Protein AF-A0A3S1H2P1-F1 (afdb_monomer_lite)

Foldseek 3Di:
DPPPVPVPPPDDPDPPPPVPVVVVVVVVPPPPDDDDDDDDDDPDPPVVVVVVVVVVVVVVVVVVVVVVVVVVVVVVVVVVVVVVVVVVVVVVVVVVVVVVVVVVVVVVVVVVVVVVVVVVVVVVVVVVVVVVVVVVVVVVVVPDDDDDDDDDDDDDDDPDDDPDLLSVLVVLQVVLLVLQVVQLVPPPDDAADQADQDQDPVRHTDLDDPPPDPPDPPDNPPPPPPDCPVVPPDPPVDPDAFEAEDEFLLLLLVLCCLLPALQVPQQVPVLQVLVVPDDPDPVVVPPPPDPDPRRNRPDASQSSLVSPLPDDDPSRAAPSNSHPCSVVVHPGYAYPVCNVSNVCSVCVVVVNNVVVVPDPPVVVVLVVSLVSRQVDPDPPDAQQSSLQSNVVSCQLQLLAPPPPDDDPPRDSPDHSVNSSVVSNVRSVVCVVVVPPSLLSNLVSSLVSLVPHDPVSLVSSLVSNVVVCSSRVNDSDSVCSNVPD

pLDDT: mean 78.18, std 19.57, range [32.25, 98.31]

Organism: Elysia chlorotica (NCBI:txid188477)

InterPro domains:
  IPR005331 Sulfotransferase [PF03567] (233-356)
  IPR018011 Carbohydrate sulfotransferase 8-10 [PTHR12137] (184-356)

Radius of gyration: 36.96 Å; chains: 1; bounding box: 78×91×124 Å

Secondary structure (DSSP, 8-state):
--SSTTGGGS----TTSSSHHHHHHHHSSS--------------HHHHHHHHHHHHHHHHHHHHHHHHHHHHHHHHHHHHHHHHHHHHHHHHHHHHHHHHHHHHHHHHHHHHHHHHHHHHHHHHHHHHHHHHHHHHHHHHTTS---------PPPP---PPPSSHHHHHHHHHHHHHHHHHHHHH-TTSPPPP---EEE-TTS-EEE------TT-PPPTTSTTSSSTTGGGS---SSPPP-EEEE--HHHHHHHHHIIIIISTTSIIIIIHHHHTTSPPPGGGSSS--------STT--HHHHHHHHHHS--TTTS-HHHHS-HHHH--SEEEEGGGHHHHHHHHHHHTT-HHHHHS--HHHHHHHHHHHHHHT---TTS-HHHHHHHHHHHHHHTTSS-TT-SS-----TT--HHHHHHHHHHHHHHHHHTT--HHHHHHHHHHHHHHTS-HHHHHHHHHHTHHHHHHHT--S-GGGGGT--

Sequence (484 aa):
MSRLSRIFRRNPIPAVLVCTLTTVSLFVSISKFSEHGPSVKPPEDTALAVAGRVALEKQESLNANLLQLQKEFARVETELKYEKLRGQMLNKELEESKKKEFARVETELKYEKLRGQMLNKELEDAKKMLHKELEDAKKVRVWVGFGGFVGLTPPPPTTQQPKTPAEFFHREQERRLANILDVCSDTTRPFGVVNSLLPTEDGMTYCVIPRLTKDRLPEPRKFYGRGSKMLRSRRYRNPSEIFFAVQDPFKRLWETYVDNFRLPRKWNTNGIKIEAKRPPKKSAISEGKQLMKTCGMDVTFQEFVLFALKSYENEYDPFYRLCDPCQLKPTYVIRDESRQTDSRFVLQHFNLAWVLASSNFTRDEHLSYINNTEARKLKCATGGELGKRLWYALEVMGIIPGGTTSAPYIDDNTLPAQIIKIATDLFQVAEDRGMDRIAHKRKYLAEAFGSLPQHILDSVKKKYEMDFRLFGYERDPSDFEKSS

Structure (mmCIF, N/CA/C/O backbone):
data_AF-A0A3S1H2P1-F1
#
_entry.id   AF-A0A3S1H2P1-F1
#
loop_
_atom_site.group_PDB
_atom_site.id
_atom_site.type_symbol
_atom_site.label_atom_id
_atom_site.label_alt_id
_atom_site.label_comp_id
_atom_site.label_asym_id
_atom_site.label_entity_id
_atom_site.label_seq_id
_atom_site.pdbx_PDB_ins_code
_atom_site.Cartn_x
_atom_site.Cartn_y
_atom_site.Cartn_z
_atom_site.occupancy
_atom_site.B_iso_or_equiv
_atom_site.auth_seq_id
_atom_site.auth_comp_id
_atom_site.auth_asym_id
_atom_site.auth_atom_id
_atom_site.pdbx_PDB_model_num
ATOM 1 N N . MET A 1 1 ? -13.494 53.366 10.474 1.00 42.56 1 MET A N 1
ATOM 2 C CA . MET A 1 1 ? -14.561 52.729 11.282 1.00 42.56 1 MET A CA 1
ATOM 3 C C . MET A 1 1 ? -15.575 51.868 10.494 1.00 42.56 1 MET A C 1
ATOM 5 O O . MET A 1 1 ? -16.516 51.393 11.104 1.00 42.56 1 MET A O 1
ATOM 9 N N . SER A 1 2 ? -15.384 51.521 9.207 1.00 39.06 2 SER A N 1
ATOM 10 C CA . SER A 1 2 ? -16.373 50.715 8.441 1.00 39.06 2 SER A CA 1
ATOM 11 C C . SER A 1 2 ? -15.931 49.297 8.024 1.00 39.06 2 SER A C 1
ATOM 13 O O . SER A 1 2 ? -16.593 48.661 7.208 1.00 39.06 2 SER A O 1
ATOM 15 N N . ARG A 1 3 ? -14.839 48.750 8.586 1.00 33.88 3 ARG A N 1
ATOM 16 C CA . ARG A 1 3 ? -14.370 47.374 8.282 1.00 33.88 3 ARG A CA 1
ATOM 17 C C . ARG A 1 3 ? -14.340 46.400 9.470 1.00 33.88 3 ARG A C 1
ATOM 19 O O . ARG A 1 3 ? -14.086 45.221 9.263 1.00 33.88 3 ARG A O 1
ATOM 26 N N . LEU A 1 4 ? -14.685 46.843 10.683 1.00 32.25 4 LEU A N 1
ATOM 27 C CA . LEU A 1 4 ? -14.734 45.984 11.881 1.00 32.25 4 LEU A CA 1
ATOM 28 C C . LEU A 1 4 ? -16.088 45.274 12.099 1.00 32.25 4 LEU A C 1
ATOM 30 O O . LEU A 1 4 ? -16.179 44.372 12.925 1.00 32.25 4 LEU A O 1
ATOM 34 N N . SER A 1 5 ? -17.131 45.593 11.323 1.00 32.78 5 SER A N 1
ATOM 35 C CA . SER A 1 5 ? -18.486 45.049 11.526 1.00 32.78 5 SER A CA 1
ATOM 36 C C . SER A 1 5 ? -18.736 43.651 10.936 1.00 32.78 5 SER A C 1
ATOM 38 O O . SER A 1 5 ? -19.791 43.070 11.184 1.00 32.78 5 SER A O 1
ATOM 40 N N . ARG A 1 6 ? -17.794 43.064 10.180 1.00 39.28 6 ARG A N 1
ATOM 41 C CA . ARG A 1 6 ? -17.976 41.719 9.586 1.00 39.28 6 ARG A CA 1
ATOM 42 C C . ARG A 1 6 ? -17.396 40.566 10.402 1.00 39.28 6 ARG A C 1
ATOM 44 O O . ARG A 1 6 ? -17.784 39.428 10.161 1.00 39.28 6 ARG A O 1
ATOM 51 N N . ILE A 1 7 ? -16.529 40.831 11.378 1.00 40.00 7 ILE A N 1
ATOM 52 C CA . ILE A 1 7 ? -15.874 39.767 12.162 1.00 40.00 7 ILE A CA 1
ATOM 53 C C . ILE A 1 7 ? -16.752 39.292 13.339 1.00 40.00 7 ILE A C 1
ATOM 55 O O . ILE A 1 7 ? -16.644 38.146 13.760 1.00 40.00 7 ILE A O 1
ATOM 59 N N . PHE A 1 8 ? -17.729 40.087 13.785 1.00 37.00 8 PHE A N 1
ATOM 60 C CA . PHE A 1 8 ? -18.588 39.743 14.930 1.00 37.00 8 PHE A CA 1
ATOM 61 C C . PHE A 1 8 ? -19.849 38.914 14.611 1.00 37.00 8 PHE A C 1
ATOM 63 O O . PHE A 1 8 ? -20.637 38.638 15.507 1.00 37.00 8 PHE A O 1
ATOM 70 N N . ARG A 1 9 ? -20.061 38.458 13.366 1.00 39.16 9 ARG A N 1
ATOM 71 C CA . ARG A 1 9 ? -21.269 37.683 12.991 1.00 39.16 9 ARG A CA 1
ATOM 72 C C . ARG A 1 9 ? -21.169 36.159 13.150 1.00 39.16 9 ARG A C 1
ATOM 74 O O . ARG A 1 9 ? -22.133 35.477 12.821 1.00 39.16 9 ARG A O 1
ATOM 81 N N . ARG A 1 10 ? -20.045 35.598 13.615 1.00 38.03 10 ARG A N 1
ATOM 82 C CA . ARG A 1 10 ? -19.852 34.129 13.659 1.00 38.03 10 ARG A CA 1
ATOM 83 C C . ARG A 1 10 ? -19.656 33.490 15.036 1.00 38.03 10 ARG A C 1
ATOM 85 O O . ARG A 1 10 ? -19.598 32.271 15.088 1.00 38.03 10 ARG A O 1
ATOM 92 N N . ASN A 1 11 ? -19.651 34.259 16.124 1.00 36.78 11 ASN A N 1
ATOM 93 C CA . ASN A 1 11 ? -19.652 33.720 17.489 1.00 36.78 11 ASN A CA 1
ATOM 94 C C . ASN A 1 11 ? -20.666 34.501 18.340 1.00 36.78 11 ASN A C 1
ATOM 96 O O . ASN A 1 11 ? -20.421 35.680 18.599 1.00 36.78 11 ASN A O 1
ATOM 100 N N . PRO A 1 12 ? -21.794 33.911 18.778 1.00 37.75 12 PRO A N 1
ATOM 101 C CA . PRO A 1 12 ? -22.641 34.551 19.769 1.00 37.75 12 PRO A CA 1
ATOM 102 C C . PRO A 1 12 ? -21.953 34.421 21.133 1.00 37.75 12 PRO A C 1
ATOM 104 O O . PRO A 1 12 ? -22.041 33.392 21.796 1.00 37.75 12 PRO A O 1
ATOM 107 N N . ILE A 1 13 ? -21.235 35.464 21.544 1.00 42.50 13 ILE A N 1
ATOM 108 C CA . ILE A 1 13 ? -20.946 35.679 22.965 1.00 42.50 13 ILE A CA 1
ATOM 109 C C . ILE A 1 13 ? -22.282 36.103 23.599 1.00 42.50 13 ILE A C 1
ATOM 111 O O . ILE A 1 13 ? -22.957 36.966 23.029 1.00 42.50 13 ILE A O 1
ATOM 115 N N . PRO A 1 14 ? -22.719 35.504 24.720 1.00 39.72 14 PRO A N 1
ATOM 116 C CA . PRO A 1 14 ? -24.004 35.832 25.321 1.00 39.72 14 PRO A CA 1
ATOM 117 C C . PRO A 1 14 ? -24.043 37.316 25.708 1.00 39.72 14 PRO A C 1
ATOM 119 O O . PRO A 1 14 ? -23.196 37.805 26.454 1.00 39.72 14 PRO A O 1
ATOM 122 N N . ALA A 1 15 ? -25.061 38.023 25.214 1.00 39.94 15 ALA A N 1
ATOM 123 C CA . ALA A 1 15 ? -25.320 39.453 25.405 1.00 39.94 15 ALA A CA 1
ATOM 124 C C . ALA A 1 15 ? -25.645 39.863 26.862 1.00 39.94 15 ALA A C 1
ATOM 126 O O . ALA A 1 15 ? -26.195 40.932 27.104 1.00 39.94 15 ALA A O 1
ATOM 127 N N . VAL A 1 16 ? -25.301 39.032 27.847 1.00 43.78 16 VAL A N 1
ATOM 128 C CA . VAL A 1 16 ? -25.633 39.235 29.264 1.00 43.78 16 VAL A CA 1
ATOM 129 C C . VAL A 1 16 ? -24.650 40.194 29.952 1.00 43.78 16 VAL A C 1
ATOM 131 O O . VAL A 1 16 ? -25.007 40.815 30.945 1.00 43.78 16 VAL A O 1
ATOM 134 N N . LEU A 1 17 ? -23.439 40.397 29.414 1.00 43.91 17 LEU A N 1
ATOM 135 C CA . LEU A 1 17 ? -22.408 41.182 30.111 1.00 43.91 17 LEU A CA 1
ATOM 136 C C . LEU A 1 17 ? -22.392 42.690 29.809 1.00 43.91 17 LEU A C 1
ATOM 138 O O . LEU A 1 17 ? -21.774 43.443 30.553 1.00 43.91 17 LEU A O 1
ATOM 142 N N . VAL A 1 18 ? -23.043 43.153 28.737 1.00 42.47 18 VAL A N 1
ATOM 143 C CA . VAL A 1 18 ? -22.987 44.580 28.349 1.00 42.47 18 VAL A CA 1
ATOM 144 C C . VAL A 1 18 ? -24.154 45.387 28.939 1.00 42.47 18 VAL A C 1
ATOM 146 O O . VAL A 1 18 ? -24.032 46.596 29.107 1.00 42.47 18 VAL A O 1
ATOM 149 N N . CYS A 1 19 ? -25.251 44.738 29.348 1.00 38.44 19 CYS A N 1
ATOM 150 C CA . CYS A 1 19 ? -26.395 45.422 29.968 1.00 38.44 19 CYS A CA 1
ATOM 151 C C . CYS A 1 19 ? -26.272 45.638 31.485 1.00 38.44 19 CYS A C 1
ATOM 153 O O . CYS A 1 19 ? -26.995 46.471 32.021 1.00 38.44 19 CYS A O 1
ATOM 155 N N . THR A 1 20 ? -25.379 44.939 32.193 1.00 45.06 20 THR A N 1
ATOM 156 C CA . THR A 1 20 ? -25.277 45.056 33.661 1.00 45.06 20 THR A CA 1
ATOM 157 C C . THR A 1 20 ? -24.385 46.208 34.125 1.00 45.06 20 THR A C 1
ATOM 159 O O . THR A 1 20 ? -24.565 46.709 35.234 1.00 45.06 20 THR A O 1
ATOM 162 N N . LEU A 1 21 ? -23.464 46.687 33.282 1.00 42.03 21 LEU A N 1
ATOM 163 C CA . LEU A 1 21 ? -22.561 47.787 33.641 1.00 42.03 21 LEU A CA 1
ATOM 164 C C . LEU A 1 21 ? -23.229 49.170 33.565 1.00 42.03 21 LEU A C 1
ATOM 166 O O . LEU A 1 21 ? -22.835 50.070 34.301 1.00 42.03 21 LEU A O 1
ATOM 170 N N . THR A 1 22 ? -24.279 49.348 32.759 1.00 44.38 22 THR A N 1
ATOM 171 C CA . THR A 1 22 ? -25.035 50.614 32.702 1.00 44.38 22 THR A CA 1
ATOM 172 C C . THR A 1 22 ? -26.091 50.739 33.803 1.00 44.38 22 THR A C 1
ATOM 174 O O . THR A 1 22 ? -26.387 51.852 34.230 1.00 44.38 22 THR A O 1
ATOM 177 N N . THR A 1 23 ? -26.614 49.631 34.340 1.00 43.94 23 THR A N 1
ATOM 178 C CA . THR A 1 23 ? -27.596 49.666 35.441 1.00 43.94 23 THR A CA 1
ATOM 179 C C . THR A 1 23 ? -26.982 49.966 36.809 1.00 43.94 23 THR A C 1
ATOM 181 O O . THR A 1 23 ? -27.661 50.525 37.666 1.00 43.94 23 THR A O 1
ATOM 184 N N . VAL A 1 24 ? -25.696 49.662 37.028 1.00 44.88 24 VAL A N 1
ATOM 185 C CA . VAL A 1 24 ? -25.040 49.914 38.327 1.00 44.88 24 VAL A CA 1
ATOM 186 C C . VAL A 1 24 ? -24.700 51.399 38.523 1.00 44.88 24 VAL A C 1
ATOM 188 O O . VAL A 1 24 ? -24.813 51.898 39.640 1.00 44.88 24 VAL A O 1
ATOM 191 N N . SER A 1 25 ? -24.409 52.155 37.457 1.00 42.88 25 SER A N 1
ATOM 192 C CA . SER A 1 25 ? -24.220 53.614 37.569 1.00 42.88 25 SER A CA 1
ATOM 193 C C . SER A 1 25 ? -25.511 54.389 37.861 1.00 42.88 25 SER A C 1
ATOM 195 O O . SER A 1 25 ? -25.432 55.490 38.395 1.00 42.88 25 SER A O 1
ATOM 197 N N . LEU A 1 26 ? -26.693 53.832 37.569 1.00 41.53 26 LEU A N 1
ATOM 198 C CA . LEU A 1 26 ? -27.980 54.499 37.822 1.00 41.53 26 LEU A CA 1
ATOM 199 C C . LEU A 1 26 ? -28.505 54.310 39.255 1.00 41.53 26 LEU A C 1
ATOM 201 O O . LEU A 1 26 ? -29.298 55.125 39.718 1.00 41.53 26 LEU A O 1
ATOM 205 N N . PHE A 1 27 ? -28.031 53.299 39.990 1.00 42.12 27 PHE A N 1
ATOM 206 C CA . PHE A 1 27 ? -28.464 53.053 41.373 1.00 42.12 27 PHE A CA 1
ATOM 207 C C . PHE A 1 27 ? -27.702 53.869 42.430 1.00 42.12 27 PHE A C 1
ATOM 209 O O . PHE A 1 27 ? -28.162 53.974 43.563 1.00 42.12 27 PHE A O 1
ATOM 216 N N . VAL A 1 28 ? -26.576 54.497 42.075 1.00 46.19 28 VAL A N 1
ATOM 217 C CA . VAL A 1 28 ? -25.772 55.301 43.019 1.00 46.19 28 VAL A CA 1
ATOM 218 C C . VAL A 1 28 ? -26.270 56.756 43.130 1.00 46.19 28 VAL A C 1
ATOM 220 O O . VAL A 1 28 ? -25.910 57.460 44.069 1.00 46.19 28 VAL A O 1
ATOM 223 N N . SER A 1 29 ? -27.163 57.214 42.245 1.00 42.16 29 SER A N 1
ATOM 224 C CA . SER A 1 29 ? -27.640 58.610 42.238 1.00 42.16 29 SER A CA 1
ATOM 225 C C . SER A 1 29 ? -28.987 58.867 42.932 1.00 42.16 29 SER A C 1
ATOM 227 O O . SER A 1 29 ? -29.404 60.019 42.976 1.00 42.16 29 SER A O 1
ATOM 229 N N . ILE A 1 30 ? -29.666 57.859 43.499 1.00 45.28 30 ILE A N 1
ATOM 230 C CA . ILE A 1 30 ? -31.033 58.035 44.049 1.00 45.28 30 ILE A CA 1
ATOM 231 C C . ILE A 1 30 ? -31.080 58.223 45.585 1.00 45.28 30 ILE A C 1
ATOM 233 O O . ILE A 1 30 ? -32.110 58.605 46.126 1.00 45.28 30 ILE A O 1
ATOM 237 N N . SER A 1 31 ? -29.973 58.100 46.323 1.00 43.09 31 SER A N 1
ATOM 238 C CA . SER A 1 31 ? -30.013 58.127 47.804 1.00 43.09 31 SER A CA 1
ATOM 239 C C . SER A 1 31 ? -29.817 59.504 48.467 1.00 43.09 31 SER A C 1
ATOM 241 O O . SER A 1 31 ? -29.314 59.582 49.585 1.00 43.09 31 SER A O 1
ATOM 243 N N . LYS A 1 32 ? -30.204 60.607 47.815 1.00 49.31 32 LYS A N 1
ATOM 244 C CA . LYS A 1 32 ? -30.205 61.956 48.421 1.00 49.31 32 LYS A CA 1
ATOM 245 C C . LYS A 1 32 ? -31.546 62.654 48.210 1.00 49.31 32 LYS A C 1
ATOM 247 O O . LYS A 1 32 ? -31.597 63.627 47.478 1.00 49.31 32 LYS A O 1
ATOM 252 N N . PHE A 1 33 ? -32.629 62.183 48.819 1.00 46.62 33 PHE A N 1
ATOM 253 C CA . PHE A 1 33 ? -33.799 63.031 49.085 1.00 46.62 33 PHE A CA 1
ATOM 254 C C . PHE A 1 33 ? -34.729 62.342 50.086 1.00 46.62 33 PHE A C 1
ATOM 256 O O . PHE A 1 33 ? -35.200 61.243 49.813 1.00 46.62 33 PHE A O 1
ATOM 263 N N . SER A 1 34 ? -34.972 63.009 51.220 1.00 41.12 34 SER A N 1
ATOM 264 C CA . SER A 1 34 ? -36.181 62.959 52.064 1.00 41.12 34 SER A CA 1
ATOM 265 C C . SER A 1 34 ? -35.824 63.013 53.554 1.00 41.12 34 SER A C 1
ATOM 267 O O . SER A 1 34 ? -35.918 62.023 54.276 1.00 41.12 34 SER A O 1
ATOM 269 N N . GLU A 1 35 ? -35.444 64.202 54.022 1.00 50.91 35 GLU A N 1
ATOM 270 C CA . GLU A 1 35 ? -35.586 64.579 55.427 1.00 50.91 35 GLU A CA 1
ATOM 271 C C . GLU A 1 35 ? -36.954 65.253 55.602 1.00 50.91 35 GLU A C 1
ATOM 273 O O . GLU A 1 35 ? -37.229 66.223 54.904 1.00 50.91 35 GLU A O 1
ATOM 278 N N . HIS A 1 36 ? -37.763 64.734 56.537 1.00 53.22 36 HIS A N 1
ATOM 279 C CA . HIS A 1 36 ? -38.815 65.385 57.350 1.00 53.22 36 HIS A CA 1
ATOM 280 C C . HIS A 1 36 ? -40.063 64.495 57.508 1.00 53.22 36 HIS A C 1
ATOM 282 O O . HIS A 1 36 ? -40.846 64.314 56.581 1.00 53.22 36 HIS A O 1
ATOM 288 N N . GLY A 1 37 ? -40.277 63.983 58.725 1.00 41.22 37 GLY A N 1
ATOM 289 C CA . GLY A 1 37 ? -41.523 63.332 59.150 1.00 41.22 37 GLY A CA 1
ATOM 290 C C . GLY A 1 37 ? -41.358 62.577 60.480 1.00 41.22 37 GLY A C 1
ATOM 291 O O . GLY A 1 37 ? -40.290 62.013 60.700 1.00 41.22 37 GLY A O 1
ATOM 292 N N . PRO A 1 38 ? -42.335 62.607 61.408 1.00 54.16 38 PRO A N 1
ATOM 293 C CA . PRO A 1 38 ? -42.042 62.567 62.836 1.00 54.16 38 PRO A CA 1
ATOM 294 C C . PRO A 1 38 ? -42.071 61.170 63.472 1.00 54.16 38 PRO A C 1
ATOM 296 O O . PRO A 1 38 ? -42.953 60.357 63.220 1.00 54.16 38 PRO A O 1
ATOM 299 N N . SER A 1 39 ? -41.106 60.981 64.377 1.00 56.28 39 SER A N 1
ATOM 300 C CA . SER A 1 39 ? -41.144 60.239 65.645 1.00 56.28 39 SER A CA 1
ATOM 301 C C . SER A 1 39 ? -42.253 59.194 65.828 1.00 56.28 39 SER A C 1
ATOM 303 O O . SER A 1 39 ? -43.263 59.443 66.486 1.00 56.28 39 SER A O 1
ATOM 305 N N . VAL A 1 40 ? -41.964 57.969 65.398 1.00 50.09 40 VAL A N 1
ATOM 306 C CA . VAL A 1 40 ? -42.504 56.744 65.997 1.00 50.09 40 VAL A CA 1
ATOM 307 C C . VAL A 1 40 ? -41.302 55.848 66.274 1.00 50.09 40 VAL A C 1
ATOM 309 O O . VAL A 1 40 ? -40.518 55.596 65.367 1.00 50.09 40 VAL A O 1
ATOM 312 N N . LYS A 1 41 ? -41.112 55.425 67.528 1.00 56.41 41 LYS A N 1
ATOM 313 C CA . LYS A 1 41 ? -40.073 54.460 67.923 1.00 56.41 41 LYS A CA 1
ATOM 314 C C . LYS A 1 41 ? -40.515 53.045 67.527 1.00 56.41 41 LYS A C 1
ATOM 316 O O . LYS A 1 41 ? -41.523 52.598 68.076 1.00 56.41 41 LYS A O 1
ATOM 321 N N . PRO A 1 42 ? -39.764 52.306 66.693 1.00 50.06 42 PRO A N 1
ATOM 322 C CA . PRO A 1 42 ? -39.830 50.855 66.666 1.00 50.06 42 PRO A CA 1
ATOM 323 C C . PRO A 1 42 ? -38.617 50.248 67.404 1.00 50.06 42 PRO A C 1
ATOM 325 O O . PRO A 1 42 ? -37.542 50.849 67.434 1.00 50.06 42 PRO A O 1
ATOM 328 N N . PRO A 1 43 ? -38.755 49.062 68.011 1.00 60.47 43 PRO A N 1
ATOM 329 C CA . PRO A 1 43 ? -37.633 48.300 68.535 1.00 60.47 43 PRO A CA 1
ATOM 330 C C . PRO A 1 43 ? -37.104 47.385 67.426 1.00 60.47 43 PRO A C 1
ATOM 332 O O . PRO A 1 43 ? -37.614 46.284 67.257 1.00 60.47 43 PRO A O 1
ATOM 335 N N . GLU A 1 44 ? -36.126 47.825 66.632 1.00 55.12 44 GLU A N 1
ATOM 336 C CA . GLU A 1 44 ? -35.596 46.971 65.552 1.00 55.12 44 GLU A CA 1
ATOM 337 C C . GLU A 1 44 ? -34.163 47.333 65.106 1.00 55.12 44 GLU A C 1
ATOM 339 O O . GLU A 1 44 ? -33.830 47.343 63.924 1.00 55.12 44 GLU A O 1
ATOM 344 N N . ASP A 1 45 ? -33.261 47.590 66.058 1.00 56.12 45 ASP A N 1
ATOM 345 C CA . ASP A 1 45 ? -31.847 47.905 65.768 1.00 56.12 45 ASP A CA 1
ATOM 346 C C . ASP A 1 45 ? -31.004 46.686 65.325 1.00 56.12 45 ASP A C 1
ATOM 348 O O . ASP A 1 45 ? -29.862 46.827 64.884 1.00 56.12 45 ASP A O 1
ATOM 352 N N . THR A 1 46 ? -31.542 45.465 65.386 1.00 59.88 46 THR A N 1
ATOM 353 C CA . THR A 1 46 ? -30.814 44.237 65.015 1.00 59.88 46 THR A CA 1
ATOM 354 C C . THR A 1 46 ? -30.954 43.847 63.542 1.00 59.88 46 THR A C 1
ATOM 356 O O . THR A 1 46 ? -30.005 43.304 62.974 1.00 59.88 46 THR A O 1
ATOM 359 N N . ALA A 1 47 ? -32.074 44.153 62.879 1.00 59.47 47 ALA A N 1
ATOM 360 C CA . ALA A 1 47 ? -32.286 43.775 61.476 1.00 59.47 47 ALA A CA 1
ATOM 361 C C . ALA A 1 47 ? -31.418 44.604 60.508 1.00 59.47 47 ALA A C 1
ATOM 363 O O . ALA A 1 47 ? -30.840 44.064 59.560 1.00 59.47 47 ALA A O 1
ATOM 364 N N . LEU A 1 48 ? -31.252 45.901 60.790 1.00 64.19 48 LEU A N 1
ATOM 365 C CA . LEU A 1 48 ? -30.447 46.807 59.964 1.00 64.19 48 LEU A CA 1
ATOM 366 C C . LEU A 1 48 ? -28.946 46.464 60.022 1.00 64.19 48 LEU A C 1
ATOM 368 O O . LEU A 1 48 ? -28.247 46.508 59.008 1.00 64.19 48 LEU A O 1
ATOM 372 N N . ALA A 1 49 ? -28.460 46.055 61.198 1.00 69.19 49 ALA A N 1
ATOM 373 C CA . ALA A 1 49 ? -27.066 45.668 61.403 1.00 69.19 49 ALA A CA 1
ATOM 374 C C . ALA A 1 49 ? -26.698 44.362 60.672 1.00 69.19 49 ALA A C 1
ATOM 376 O O . ALA A 1 49 ? -25.584 44.233 60.159 1.00 69.19 49 ALA A O 1
ATOM 377 N N . VAL A 1 50 ? -27.629 43.404 60.581 1.00 72.50 50 VAL A N 1
ATOM 378 C CA . VAL A 1 50 ? -27.420 42.142 59.847 1.00 72.50 50 VAL A CA 1
ATOM 379 C C . VAL A 1 50 ? -27.432 42.378 58.334 1.00 72.50 50 VAL A C 1
ATOM 381 O O . VAL A 1 50 ? -26.551 41.877 57.635 1.00 72.50 50 VAL A O 1
ATOM 384 N N . ALA A 1 51 ? -28.357 43.200 57.825 1.00 73.50 51 ALA A N 1
ATOM 385 C CA . ALA A 1 51 ? -28.406 43.551 56.404 1.00 73.50 51 ALA A CA 1
ATOM 386 C C . ALA A 1 51 ? -27.125 44.268 55.931 1.00 73.50 51 ALA A C 1
ATOM 388 O O . ALA A 1 51 ? -26.617 43.976 54.846 1.00 73.50 51 ALA A O 1
ATOM 389 N N . GLY A 1 52 ? -26.558 45.145 56.769 1.00 80.88 52 GLY A N 1
ATOM 390 C CA . GLY A 1 52 ? -25.295 45.830 56.483 1.00 80.88 52 GLY A CA 1
ATOM 391 C C . GLY A 1 52 ? -24.099 44.881 56.341 1.00 80.88 52 GLY A C 1
ATOM 392 O O . GLY A 1 52 ? -23.302 45.043 55.417 1.00 80.88 52 GLY A O 1
ATOM 393 N N . ARG A 1 53 ? -23.990 43.848 57.193 1.00 81.00 53 ARG A N 1
ATOM 394 C CA . ARG A 1 53 ? -22.895 42.860 57.103 1.00 81.00 53 ARG A CA 1
ATOM 395 C C . ARG A 1 53 ? -22.991 41.996 55.849 1.00 81.00 53 ARG A C 1
ATOM 397 O O . ARG A 1 53 ? -21.994 41.831 55.157 1.00 81.00 53 ARG A O 1
ATOM 404 N N . VAL A 1 54 ? -24.191 41.519 55.512 1.00 84.31 54 VAL A N 1
ATOM 405 C CA . VAL A 1 54 ? -24.406 40.705 54.301 1.00 84.31 54 VAL A CA 1
ATOM 406 C C . VAL A 1 54 ? -24.099 41.505 53.030 1.00 84.31 54 VAL A C 1
ATOM 408 O O . VAL A 1 54 ? -23.540 40.965 52.074 1.00 84.31 54 VAL A O 1
ATOM 411 N N . ALA A 1 55 ? -24.423 42.802 53.005 1.00 85.75 55 ALA A N 1
ATOM 412 C CA . ALA A 1 55 ? -24.073 43.676 51.888 1.00 85.75 55 ALA A CA 1
ATOM 413 C C . ALA A 1 55 ? -22.551 43.871 51.758 1.00 85.75 55 ALA A C 1
ATOM 415 O O . ALA A 1 55 ? -22.028 43.801 50.644 1.00 85.75 55 ALA A O 1
ATOM 416 N N . LEU A 1 56 ? -21.846 44.051 52.882 1.00 89.50 56 LEU A N 1
ATOM 417 C CA . LEU A 1 56 ? -20.392 44.217 52.911 1.00 89.50 56 LEU A CA 1
ATOM 418 C C . LEU A 1 56 ? -19.663 42.954 52.419 1.00 89.50 56 LEU A C 1
ATOM 420 O O . LEU A 1 56 ? -18.838 43.044 51.514 1.00 89.50 56 LEU A O 1
ATOM 424 N N . GLU A 1 57 ? -20.032 41.772 52.922 1.00 90.31 57 GLU A N 1
ATOM 425 C CA . GLU A 1 57 ? -19.441 40.488 52.503 1.00 90.31 57 GLU A CA 1
ATOM 426 C C . GLU A 1 57 ? -19.656 40.225 51.005 1.00 90.31 57 GLU A C 1
ATOM 428 O O . GLU A 1 57 ? -18.758 39.771 50.287 1.00 90.31 57 GLU A O 1
ATOM 433 N N . LYS A 1 58 ? -20.845 40.563 50.491 1.00 92.00 58 LYS A N 1
ATOM 434 C CA . LYS A 1 58 ? -21.153 40.420 49.066 1.00 92.00 58 LYS A CA 1
ATOM 435 C C . LYS A 1 58 ? -20.345 41.396 48.209 1.00 92.00 58 LYS A C 1
ATOM 437 O O . LYS A 1 58 ? -19.939 41.036 47.104 1.00 92.00 58 LYS A O 1
ATOM 442 N N . GLN A 1 59 ? -20.083 42.602 48.711 1.00 91.88 59 GLN A N 1
ATOM 443 C CA . GLN A 1 59 ? -19.255 43.596 48.033 1.00 91.88 59 GLN A CA 1
ATOM 444 C C . GLN A 1 59 ? -17.770 43.203 48.026 1.00 91.88 59 GLN A C 1
ATOM 446 O O . GLN A 1 59 ? -17.113 43.332 46.993 1.00 91.88 59 GLN A O 1
ATOM 451 N N . GLU A 1 60 ? -17.251 42.650 49.123 1.00 94.25 60 GLU A N 1
ATOM 452 C CA . GLU A 1 60 ? -15.888 42.108 49.188 1.00 94.25 60 GLU A CA 1
ATOM 453 C C . GLU A 1 60 ? -15.702 40.917 48.240 1.00 94.25 60 GLU A C 1
ATOM 455 O O . GLU A 1 60 ? -14.735 40.879 47.475 1.00 94.25 60 GLU A O 1
ATOM 460 N N . SER A 1 61 ? -16.671 39.994 48.198 1.00 93.31 61 SER A N 1
ATOM 461 C CA . SER A 1 61 ? -16.675 38.876 47.245 1.00 93.31 61 SER A CA 1
ATOM 462 C C . SER A 1 61 ? -16.694 39.357 45.788 1.00 93.31 61 SER A C 1
ATOM 464 O O . SER A 1 61 ? -15.954 38.842 44.944 1.00 93.31 61 SER A O 1
ATOM 466 N N . LEU A 1 62 ? -17.491 40.387 45.478 1.00 94.81 62 LEU A N 1
ATOM 467 C CA . LEU A 1 62 ? -17.545 40.973 44.139 1.00 94.81 62 LEU A CA 1
ATOM 468 C C . LEU A 1 62 ? -16.199 41.602 43.739 1.00 94.81 62 LEU A C 1
ATOM 470 O O . LEU A 1 62 ? -15.727 41.383 42.622 1.00 94.81 62 LEU A O 1
ATOM 474 N N . ASN A 1 63 ? -15.562 42.336 44.654 1.00 93.31 63 ASN A N 1
ATOM 475 C CA . ASN A 1 63 ? -14.256 42.956 44.424 1.00 93.31 63 ASN A CA 1
ATOM 476 C C . ASN A 1 63 ? -13.149 41.908 44.225 1.00 93.31 63 ASN A C 1
ATOM 478 O O . ASN A 1 63 ? -12.303 42.072 43.344 1.00 93.31 63 ASN A O 1
ATOM 482 N N . ALA A 1 64 ? -13.179 40.806 44.981 1.00 94.00 64 ALA A N 1
ATOM 483 C CA . ALA A 1 64 ? -12.244 39.696 44.808 1.00 94.00 64 ALA A CA 1
ATOM 484 C C . ALA A 1 64 ? -12.391 39.032 43.426 1.00 94.00 64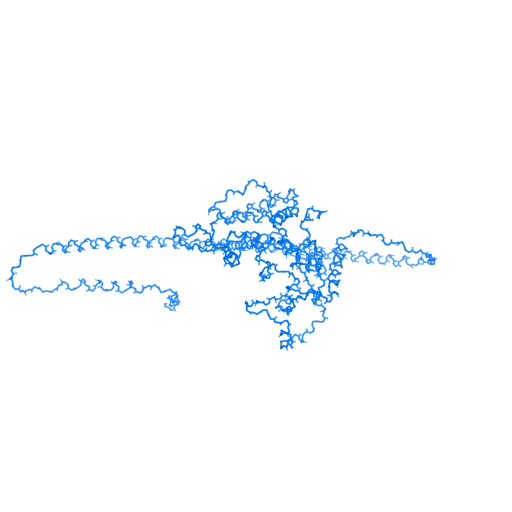 ALA A C 1
ATOM 486 O O . ALA A 1 64 ? -11.394 38.826 42.727 1.00 94.00 64 ALA A O 1
ATOM 487 N N . ASN A 1 65 ? -13.629 38.779 42.988 1.00 94.56 65 ASN A N 1
ATOM 488 C CA . ASN A 1 65 ? -13.912 38.228 41.660 1.00 94.56 65 ASN A CA 1
ATOM 489 C C . ASN A 1 65 ? -13.476 39.179 40.534 1.00 94.56 65 ASN A C 1
ATOM 491 O O . ASN A 1 65 ? -12.912 38.738 39.531 1.00 94.56 65 ASN A O 1
ATOM 495 N N . LEU A 1 66 ? -13.692 40.489 40.699 1.00 95.06 66 LEU A N 1
ATOM 496 C CA . LEU A 1 66 ? -13.253 41.496 39.731 1.00 95.06 66 LEU A CA 1
ATOM 497 C C . LEU A 1 66 ? -11.722 41.523 39.604 1.00 95.06 66 LEU A C 1
ATOM 499 O O . LEU A 1 66 ? -11.201 41.541 38.488 1.00 95.06 66 LEU A O 1
ATOM 503 N N . LEU A 1 67 ? -11.002 41.459 40.727 1.00 94.88 67 LEU A N 1
ATOM 504 C CA . LEU A 1 67 ? -9.540 41.403 40.735 1.00 94.88 67 LEU A CA 1
ATOM 505 C C . LEU A 1 67 ? -9.013 40.119 40.073 1.00 94.88 67 LEU A C 1
ATOM 507 O O . LEU A 1 67 ? -8.020 40.159 39.345 1.00 94.88 67 LEU A O 1
ATOM 511 N N . GLN A 1 68 ? -9.676 38.978 40.288 1.00 95.06 68 GLN A N 1
ATOM 512 C CA . GLN A 1 68 ? -9.325 37.722 39.621 1.00 95.06 68 GLN A CA 1
ATOM 513 C C . GLN A 1 68 ? -9.540 37.808 38.103 1.00 95.06 68 GLN A C 1
ATOM 515 O O . GLN A 1 68 ? -8.657 37.421 37.339 1.00 95.06 68 GLN A O 1
ATOM 520 N N . LEU A 1 69 ? -10.661 38.380 37.657 1.00 94.12 69 LEU A N 1
ATOM 521 C CA . LEU A 1 69 ? -10.934 38.597 36.234 1.00 94.12 69 LEU A CA 1
ATOM 522 C C . LEU A 1 69 ? -9.916 39.540 35.582 1.00 94.12 69 LEU A C 1
ATOM 524 O O . LEU A 1 69 ? -9.480 39.282 34.463 1.00 94.12 69 LEU A O 1
ATOM 528 N N . GLN A 1 70 ? -9.489 40.597 36.278 1.00 96.06 70 GLN A N 1
ATOM 529 C CA . GLN A 1 70 ? -8.434 41.492 35.791 1.00 96.06 70 GLN A CA 1
ATOM 530 C C . GLN A 1 70 ? -7.092 40.763 35.618 1.00 96.06 70 GLN A C 1
ATOM 532 O O . GLN A 1 70 ? -6.403 40.983 34.621 1.00 96.06 70 GLN A O 1
ATOM 537 N N . LYS A 1 71 ? -6.738 39.859 36.543 1.00 96.00 71 LYS A N 1
ATOM 538 C CA . LYS A 1 71 ? -5.527 39.025 36.435 1.00 96.00 71 LYS A CA 1
ATOM 539 C C . LYS A 1 71 ? -5.596 38.059 35.251 1.00 96.00 71 LYS A C 1
ATOM 541 O O . LYS A 1 71 ? -4.631 37.966 34.496 1.00 96.00 71 LYS A O 1
ATOM 546 N N . GLU A 1 72 ? -6.729 37.386 35.055 1.00 95.12 72 GLU A N 1
ATOM 547 C CA . GLU A 1 72 ? -6.932 36.498 33.902 1.00 95.12 72 GLU A CA 1
ATOM 548 C C . GLU A 1 72 ? -6.901 37.272 32.578 1.00 95.12 72 GLU A C 1
ATOM 550 O O . GLU A 1 72 ? -6.279 36.828 31.616 1.00 95.12 72 GLU A O 1
ATOM 555 N N . PHE A 1 73 ? -7.484 38.474 32.525 1.00 95.31 73 PHE A N 1
ATOM 556 C CA . PHE A 1 73 ? -7.432 39.308 31.324 1.00 95.31 73 PHE A CA 1
ATOM 557 C C . PHE A 1 73 ? -5.998 39.738 30.983 1.00 95.31 73 PHE A C 1
ATOM 559 O O . PHE A 1 73 ? -5.580 39.620 29.831 1.00 95.31 73 PHE A O 1
ATOM 566 N N . ALA A 1 74 ? -5.217 40.161 31.983 1.00 94.12 74 ALA A N 1
ATOM 567 C CA . ALA A 1 74 ? -3.806 40.493 31.798 1.00 94.12 74 ALA A CA 1
ATOM 568 C C . ALA A 1 74 ? -2.993 39.279 31.314 1.00 94.12 74 ALA A C 1
ATOM 570 O O . ALA A 1 74 ? -2.180 39.40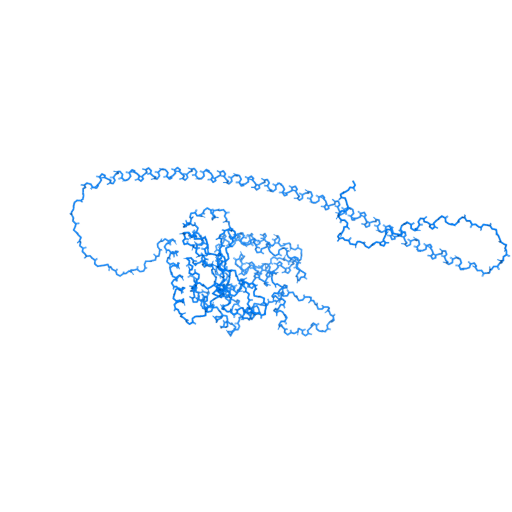5 30.396 1.00 94.12 74 ALA A O 1
ATOM 571 N N . ARG A 1 75 ? -3.255 38.087 31.869 1.00 95.69 75 ARG A N 1
ATOM 572 C CA . ARG A 1 75 ? -2.637 36.833 31.420 1.00 95.69 75 ARG A CA 1
ATOM 573 C C . ARG A 1 75 ? -2.964 36.540 29.954 1.00 95.69 75 ARG A C 1
ATOM 575 O O . ARG A 1 75 ? -2.045 36.338 29.160 1.00 95.69 75 ARG A O 1
ATOM 582 N N . VAL A 1 76 ? -4.238 36.588 29.566 1.00 91.19 76 VAL A N 1
ATOM 583 C CA . VAL A 1 76 ? -4.665 36.355 28.175 1.00 91.19 76 VAL A CA 1
ATOM 584 C C . VAL A 1 76 ? -4.040 37.376 27.220 1.00 91.19 76 VAL A C 1
ATOM 586 O O . VAL A 1 76 ? -3.617 37.014 26.123 1.00 91.19 76 VAL A O 1
ATOM 589 N N . GLU A 1 77 ? -3.912 38.643 27.624 1.00 95.62 77 GLU A N 1
ATOM 590 C CA . GLU A 1 77 ? -3.250 39.662 26.805 1.00 95.62 77 GLU A CA 1
ATOM 591 C C . GLU A 1 77 ? -1.759 39.348 26.587 1.00 95.62 77 GLU A C 1
ATOM 593 O O . GLU A 1 77 ? -1.242 39.517 25.477 1.00 95.62 77 GLU A O 1
ATOM 598 N N . THR A 1 78 ? -1.062 38.850 27.615 1.00 93.88 78 THR A N 1
ATOM 599 C CA . THR A 1 78 ? 0.339 38.419 27.482 1.00 93.88 78 THR A CA 1
ATOM 600 C C . THR A 1 78 ? 0.494 37.186 26.591 1.00 93.88 78 THR A C 1
ATOM 602 O O . THR A 1 78 ? 1.368 37.184 25.722 1.00 93.88 78 THR A O 1
ATOM 605 N N . GLU A 1 79 ? -0.386 36.187 26.720 1.00 92.56 79 GLU A N 1
ATOM 606 C CA . GLU A 1 79 ? -0.400 34.999 25.855 1.00 92.56 79 GLU A CA 1
ATOM 607 C C . GLU A 1 79 ? -0.677 35.388 24.390 1.00 92.56 79 GLU A C 1
ATOM 609 O O . GLU A 1 79 ? 0.011 34.926 23.478 1.00 92.56 79 GLU A O 1
ATOM 614 N N . LEU A 1 80 ? -1.599 36.328 24.148 1.00 93.88 80 LEU A N 1
ATOM 615 C CA . LEU A 1 80 ? -1.895 36.833 22.805 1.00 93.88 80 LEU A CA 1
ATOM 616 C C . LEU A 1 80 ? -0.709 37.594 22.187 1.00 93.88 80 LEU A C 1
ATOM 618 O O . LEU A 1 80 ? -0.430 37.445 20.993 1.00 93.88 80 LEU A O 1
ATOM 622 N N . LYS A 1 81 ? 0.007 38.406 22.978 1.00 95.94 81 LYS A N 1
ATOM 623 C CA . LYS A 1 81 ? 1.235 39.088 22.527 1.00 95.94 81 LYS A CA 1
ATOM 624 C C . LYS A 1 81 ? 2.327 38.079 22.170 1.00 95.94 81 LYS A C 1
ATOM 626 O O . LYS A 1 81 ? 2.975 38.243 21.135 1.00 95.94 81 LYS A O 1
ATOM 631 N N . TYR A 1 82 ? 2.492 37.033 22.980 1.00 93.56 82 TYR A N 1
ATOM 632 C CA . TYR A 1 82 ? 3.455 35.964 22.729 1.00 93.56 82 TYR A CA 1
ATOM 633 C C . TYR A 1 82 ? 3.138 35.194 21.440 1.00 93.56 82 TYR A C 1
ATOM 635 O O . TYR A 1 82 ? 4.007 35.060 20.580 1.00 93.56 82 TYR A O 1
ATOM 643 N N . GLU A 1 83 ? 1.888 34.771 21.242 1.00 90.81 83 GLU A N 1
ATOM 644 C CA . GLU A 1 83 ? 1.472 34.060 20.024 1.00 90.81 83 GLU A CA 1
ATOM 645 C C . GLU A 1 83 ? 1.622 34.926 18.763 1.00 90.81 83 GLU A C 1
ATOM 647 O O . GLU A 1 83 ? 2.047 34.442 17.711 1.00 90.81 83 GLU A O 1
ATOM 652 N N . LYS A 1 84 ? 1.376 36.240 18.860 1.00 93.56 84 LYS A N 1
ATOM 653 C CA . LYS A 1 84 ? 1.627 37.167 17.747 1.00 93.56 84 LYS A CA 1
ATOM 654 C C . LYS A 1 84 ? 3.116 37.253 17.393 1.00 93.56 84 LYS A C 1
ATOM 656 O O . LYS A 1 84 ? 3.454 37.226 16.209 1.00 93.56 84 LYS A O 1
ATOM 661 N N . LEU A 1 85 ? 3.996 37.342 18.392 1.00 96.38 85 LEU A N 1
ATOM 662 C CA . LEU A 1 85 ? 5.448 37.371 18.184 1.00 96.38 85 LEU A CA 1
ATOM 663 C C . LEU A 1 85 ? 5.951 36.042 17.601 1.00 96.38 85 LEU A C 1
ATOM 665 O O . LEU A 1 85 ? 6.733 36.031 16.651 1.00 96.38 85 LEU A O 1
ATOM 669 N N . ARG A 1 86 ? 5.438 34.918 18.108 1.00 92.06 86 ARG A N 1
ATOM 670 C CA . ARG A 1 86 ? 5.718 33.577 17.588 1.00 92.06 86 ARG A CA 1
ATOM 671 C C . ARG A 1 86 ? 5.314 33.443 16.120 1.00 92.06 86 ARG A C 1
ATOM 673 O O . ARG A 1 86 ? 6.107 32.962 15.315 1.00 92.06 86 ARG A O 1
ATOM 680 N N . GLY A 1 87 ? 4.130 33.933 15.751 1.00 89.25 87 GLY A N 1
ATOM 681 C CA . GLY A 1 87 ? 3.678 33.969 14.359 1.00 89.25 87 GLY A CA 1
ATOM 682 C C . GLY A 1 87 ? 4.595 34.794 13.447 1.00 89.25 87 GLY A C 1
ATOM 683 O O . GLY A 1 87 ? 4.849 34.396 12.312 1.00 89.25 87 GLY A O 1
ATOM 684 N N . GLN A 1 88 ? 5.145 35.909 13.939 1.00 94.94 88 GLN A N 1
ATOM 685 C CA . GLN A 1 88 ? 6.109 36.722 13.186 1.00 94.94 88 GLN A CA 1
ATOM 686 C C . GLN A 1 88 ? 7.452 36.007 12.982 1.00 94.94 88 GLN A C 1
ATOM 688 O O . GLN A 1 88 ? 7.998 36.068 11.880 1.00 94.94 88 GLN A O 1
ATOM 693 N N . MET A 1 89 ? 7.964 35.309 14.003 1.00 92.94 89 MET A N 1
ATOM 694 C CA . MET A 1 89 ? 9.199 34.521 13.892 1.00 92.94 89 MET A CA 1
ATOM 695 C C . MET A 1 89 ? 9.044 33.370 12.896 1.00 92.94 89 MET A C 1
ATOM 697 O O . MET A 1 89 ? 9.850 33.261 11.976 1.00 92.94 89 MET A O 1
ATOM 701 N N . LEU A 1 90 ? 7.959 32.595 12.997 1.00 88.25 90 LEU A N 1
ATOM 702 C CA . LEU A 1 90 ? 7.674 31.499 12.063 1.00 88.25 90 LEU A CA 1
ATOM 703 C C . LEU A 1 90 ? 7.534 31.993 10.618 1.00 88.25 90 LEU A C 1
ATOM 705 O O . LEU A 1 90 ? 8.021 31.354 9.690 1.00 88.25 90 LEU A O 1
ATOM 709 N N . ASN A 1 91 ? 6.898 33.150 10.407 1.00 88.38 91 ASN A N 1
ATOM 710 C CA . ASN A 1 91 ? 6.781 33.719 9.067 1.00 88.38 91 ASN A CA 1
ATOM 711 C C . ASN A 1 91 ? 8.143 34.171 8.511 1.00 88.38 91 ASN A C 1
ATOM 713 O O . ASN A 1 91 ? 8.400 34.019 7.320 1.00 88.38 91 ASN A O 1
ATOM 717 N N . LYS A 1 92 ? 9.036 34.691 9.363 1.00 95.81 92 LYS A N 1
ATOM 718 C CA . LYS A 1 92 ? 10.405 35.046 8.967 1.00 95.81 92 LYS A CA 1
ATOM 719 C C . LYS A 1 92 ? 11.222 33.804 8.592 1.00 95.81 92 LYS A C 1
ATOM 721 O O . LYS A 1 92 ? 11.849 33.802 7.536 1.00 95.81 92 LYS A O 1
ATOM 726 N N . GLU A 1 93 ? 11.162 32.747 9.402 1.00 92.56 93 GLU A N 1
ATOM 727 C CA . GLU A 1 93 ? 11.819 31.462 9.118 1.00 92.56 93 GLU A CA 1
ATOM 728 C C . GLU A 1 93 ? 11.305 30.835 7.815 1.00 92.56 93 GLU A C 1
ATOM 730 O O . GLU A 1 93 ? 12.091 30.351 7.001 1.00 92.56 93 GLU A O 1
ATOM 735 N N . LEU A 1 94 ? 9.991 30.902 7.570 1.00 91.81 94 LEU A N 1
ATOM 736 C CA . LEU A 1 94 ? 9.384 30.411 6.336 1.00 91.81 94 LEU A CA 1
ATOM 737 C C . LEU A 1 94 ? 9.908 31.160 5.102 1.00 91.81 94 LEU A C 1
ATOM 739 O O . LEU A 1 94 ? 10.231 30.533 4.094 1.00 91.81 94 LEU A O 1
ATOM 743 N N . GLU A 1 95 ? 10.012 32.488 5.163 1.00 93.31 95 GLU A N 1
ATOM 744 C CA . GLU A 1 95 ? 10.544 33.292 4.057 1.00 93.31 95 GLU A CA 1
ATOM 745 C C . GLU A 1 95 ? 12.046 33.054 3.827 1.00 93.31 95 GLU A C 1
ATOM 747 O O . GLU A 1 95 ? 12.493 32.984 2.680 1.00 93.31 95 GLU A O 1
ATOM 752 N N . GLU A 1 96 ? 12.835 32.857 4.886 1.00 96.25 96 GLU A N 1
ATOM 753 C CA . GLU A 1 96 ? 14.246 32.458 4.770 1.00 96.25 96 GLU A CA 1
ATOM 754 C C . GLU A 1 96 ? 14.398 31.056 4.159 1.00 96.25 96 GLU A C 1
ATOM 756 O O . GLU A 1 96 ? 15.243 30.850 3.282 1.00 96.25 96 GLU A O 1
ATOM 761 N N . SER A 1 97 ? 13.541 30.108 4.549 1.00 90.19 97 SER A N 1
ATOM 762 C CA . SER A 1 97 ? 13.507 28.760 3.973 1.00 90.19 97 SER A CA 1
ATOM 763 C C . SER A 1 97 ? 13.134 28.785 2.491 1.00 90.19 97 SER A C 1
ATOM 765 O O . SER A 1 97 ? 13.794 28.128 1.687 1.00 90.19 97 SER A O 1
ATOM 767 N N . LYS A 1 98 ? 12.124 29.576 2.100 1.00 89.12 98 LYS A N 1
ATOM 768 C CA . LYS A 1 98 ? 11.755 29.758 0.687 1.00 89.12 98 LYS A CA 1
ATOM 769 C C . LYS A 1 98 ? 12.921 30.316 -0.121 1.00 89.12 98 LYS A C 1
ATOM 771 O O . LYS A 1 98 ? 13.212 29.796 -1.191 1.00 89.12 98 LYS A O 1
ATOM 776 N N . LYS A 1 99 ? 13.619 31.339 0.387 1.00 94.62 99 LYS A N 1
ATOM 777 C CA . LYS A 1 99 ? 14.795 31.915 -0.291 1.00 94.62 99 LYS A CA 1
ATOM 778 C C . LYS A 1 99 ? 15.907 30.884 -0.497 1.00 94.62 99 LYS A C 1
ATOM 780 O O . LYS A 1 99 ? 16.489 30.847 -1.578 1.00 94.62 99 LYS A O 1
ATOM 785 N N . LYS A 1 100 ? 16.181 30.035 0.501 1.00 92.19 100 LYS A N 1
ATOM 786 C CA . LYS A 1 100 ? 17.154 28.936 0.374 1.00 92.19 100 LYS A CA 1
ATOM 787 C C . LYS A 1 100 ? 16.742 27.907 -0.680 1.00 92.19 100 LYS A C 1
ATOM 789 O O . LYS A 1 100 ? 17.577 27.530 -1.495 1.00 92.19 100 LYS A O 1
ATOM 794 N N . GLU A 1 101 ? 15.480 27.484 -0.691 1.00 86.56 101 GLU A N 1
ATOM 795 C CA . GLU A 1 101 ? 14.972 26.541 -1.698 1.00 86.56 101 GLU A CA 1
ATOM 796 C C . GLU A 1 101 ? 15.028 27.134 -3.110 1.00 86.56 101 GLU A C 1
ATOM 798 O O . GLU A 1 101 ? 15.534 26.484 -4.021 1.00 86.56 101 GLU A O 1
ATOM 803 N N . PHE A 1 102 ? 14.615 28.393 -3.296 1.00 91.06 102 PHE A N 1
ATOM 804 C CA . PHE A 1 102 ? 14.735 29.071 -4.591 1.00 91.06 102 PHE A CA 1
ATOM 805 C C . PHE A 1 102 ? 16.187 29.149 -5.074 1.00 91.06 102 PHE A C 1
ATOM 807 O O . PHE A 1 102 ? 16.449 28.871 -6.243 1.00 91.06 102 PHE A O 1
ATOM 81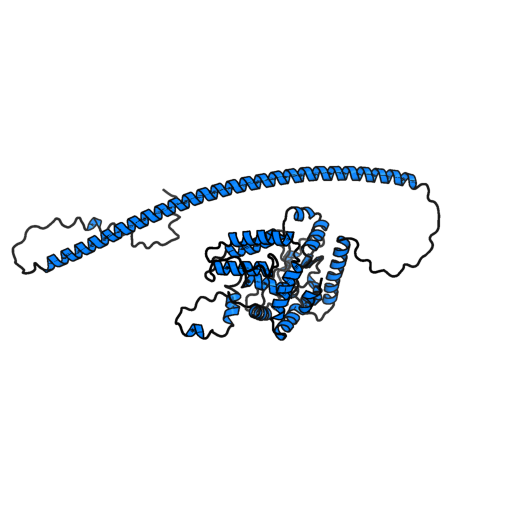4 N N . ALA A 1 103 ? 17.134 29.462 -4.184 1.00 92.06 103 ALA A N 1
ATOM 815 C CA . ALA A 1 103 ? 18.553 29.467 -4.528 1.00 92.06 103 ALA A CA 1
ATOM 816 C C . ALA A 1 103 ? 19.057 28.067 -4.931 1.00 92.06 103 ALA A C 1
ATOM 818 O O . ALA A 1 103 ? 19.800 27.954 -5.907 1.00 92.06 103 ALA A O 1
ATOM 819 N N . ARG A 1 104 ? 18.619 27.001 -4.238 1.00 91.19 104 ARG A N 1
ATOM 820 C CA . ARG A 1 104 ? 18.967 25.614 -4.594 1.00 91.19 104 ARG A CA 1
ATOM 821 C C . ARG A 1 104 ? 18.434 25.243 -5.979 1.00 91.19 104 ARG A C 1
ATOM 823 O O . ARG A 1 104 ? 19.202 24.783 -6.823 1.00 91.19 104 ARG A O 1
ATOM 830 N N . VAL A 1 105 ? 17.156 25.515 -6.241 1.00 84.12 105 VAL A N 1
ATOM 831 C CA . VAL A 1 105 ? 16.522 25.244 -7.542 1.00 84.12 105 VAL A CA 1
ATOM 832 C C . VAL A 1 105 ? 17.210 26.024 -8.666 1.00 84.12 105 VAL A C 1
ATOM 834 O O . VAL A 1 105 ? 17.441 25.479 -9.742 1.00 84.12 105 VAL A O 1
ATOM 837 N N . GLU A 1 106 ? 17.608 27.278 -8.431 1.00 93.19 106 GLU A N 1
ATOM 838 C CA . GLU A 1 106 ? 18.350 28.061 -9.425 1.00 93.19 106 GLU A CA 1
ATOM 839 C C . GLU A 1 106 ? 19.724 27.441 -9.738 1.00 93.19 106 GLU A C 1
ATOM 841 O O . GLU A 1 106 ? 20.133 27.390 -10.902 1.00 93.19 106 GLU A O 1
ATOM 846 N N . THR A 1 107 ? 20.439 26.940 -8.724 1.00 90.88 107 THR A N 1
ATOM 847 C CA . THR A 1 107 ? 21.714 26.236 -8.936 1.00 90.88 107 THR A CA 1
ATOM 848 C C . THR A 1 107 ? 21.543 24.911 -9.678 1.00 90.88 107 THR A C 1
ATOM 850 O O . THR A 1 107 ? 22.325 24.632 -10.587 1.00 90.88 107 THR A O 1
ATOM 853 N N . GLU A 1 108 ? 20.501 24.136 -9.369 1.00 86.75 108 GLU A N 1
ATOM 854 C CA . GLU A 1 108 ? 20.170 22.892 -10.079 1.00 86.75 108 GLU A CA 1
ATOM 855 C C . GLU A 1 108 ? 19.821 23.170 -11.549 1.00 86.75 108 GLU A C 1
ATOM 857 O O . GLU A 1 108 ? 20.344 22.513 -12.448 1.00 86.75 108 GLU A O 1
ATOM 862 N N . LEU A 1 109 ? 19.033 24.216 -11.822 1.00 89.06 109 LEU A N 1
ATOM 863 C CA . LEU A 1 109 ? 18.693 24.628 -13.186 1.00 89.06 109 LEU A CA 1
ATOM 864 C C . LEU A 1 109 ? 19.940 25.038 -13.991 1.00 89.06 109 LEU A C 1
ATOM 866 O O . LEU A 1 109 ? 20.063 24.705 -15.172 1.00 89.06 109 LEU A O 1
ATOM 870 N N . LYS A 1 110 ? 20.887 25.751 -13.362 1.00 95.00 110 LYS A N 1
ATOM 871 C CA . LYS A 1 110 ? 22.175 26.099 -13.989 1.00 95.00 110 LYS A CA 1
ATOM 872 C C . LYS A 1 110 ? 22.993 24.847 -14.310 1.00 95.00 110 LYS A C 1
ATOM 874 O O . LYS A 1 110 ? 23.555 24.768 -15.403 1.00 95.00 110 LYS A O 1
ATOM 879 N N . TYR A 1 111 ? 23.028 23.877 -13.398 1.00 90.50 111 TYR A N 1
ATOM 880 C CA . TYR A 1 111 ? 23.729 22.609 -13.600 1.00 90.50 111 TYR A CA 1
ATOM 881 C C . TYR A 1 111 ? 23.117 21.786 -14.741 1.00 90.50 111 TYR A C 1
ATOM 883 O O . TYR A 1 111 ? 23.839 21.357 -15.639 1.00 90.50 111 TYR A O 1
ATOM 891 N N . GLU A 1 112 ? 21.792 21.638 -14.782 1.00 84.81 112 GLU A N 1
ATOM 892 C CA . GLU A 1 112 ? 21.106 20.911 -15.858 1.00 84.81 112 GLU A CA 1
ATOM 893 C C . GLU A 1 112 ? 21.276 21.597 -17.222 1.00 84.81 112 GLU A C 1
ATOM 895 O O . GLU A 1 112 ? 21.478 20.932 -18.240 1.00 84.81 112 GLU A O 1
ATOM 900 N N . LYS A 1 113 ? 21.316 22.936 -17.263 1.00 91.56 113 LYS A N 1
ATOM 901 C CA . LYS A 1 113 ? 21.642 23.674 -18.493 1.00 91.56 113 LYS A CA 1
ATOM 902 C C . LYS A 1 113 ? 23.063 23.372 -18.989 1.00 91.56 113 LYS A C 1
ATOM 904 O O . LYS A 1 113 ? 23.249 23.145 -20.184 1.00 91.56 113 LYS A O 1
ATOM 909 N N . LEU A 1 114 ? 24.051 23.349 -18.091 1.00 93.75 114 LEU A N 1
ATOM 910 C CA . LEU A 1 114 ? 25.436 22.970 -18.405 1.00 93.75 114 LEU A CA 1
ATOM 911 C C . LEU A 1 114 ? 25.528 21.514 -18.879 1.00 93.75 114 LEU A C 1
ATOM 913 O O . LEU A 1 114 ? 26.188 21.221 -19.875 1.00 93.75 114 LEU A O 1
ATOM 917 N N . ARG A 1 115 ? 24.814 20.603 -18.215 1.00 88.12 115 ARG A N 1
ATOM 918 C CA . ARG A 1 115 ? 24.736 19.191 -18.597 1.00 88.12 115 ARG A CA 1
ATOM 919 C C . ARG A 1 115 ? 24.141 19.006 -19.991 1.00 88.12 115 ARG A C 1
ATOM 921 O O . ARG A 1 115 ? 24.710 18.278 -20.800 1.00 88.12 115 ARG A O 1
ATOM 928 N N . GLY A 1 116 ? 23.056 19.714 -20.304 1.00 87.94 116 GLY A N 1
ATOM 929 C CA . GLY A 1 116 ? 22.461 19.721 -21.640 1.00 87.94 116 GLY A CA 1
ATOM 930 C C . GLY A 1 116 ? 23.432 20.215 -22.718 1.00 87.94 116 GLY A C 1
ATOM 931 O O . GLY A 1 116 ? 23.489 19.641 -23.802 1.00 87.94 116 GLY A O 1
ATOM 932 N N . GLN A 1 117 ? 24.253 21.228 -22.416 1.00 94.00 117 GLN A N 1
ATOM 933 C CA . GLN A 1 117 ? 25.300 21.704 -23.329 1.00 94.00 117 GLN A CA 1
ATOM 934 C C . GLN A 1 117 ? 26.398 20.655 -23.565 1.00 94.00 117 GLN A C 1
ATOM 936 O O . GLN A 1 117 ? 26.836 20.495 -24.705 1.00 94.00 117 GLN A O 1
ATOM 941 N N . MET A 1 118 ? 26.817 19.923 -22.526 1.00 90.81 118 MET A N 1
ATOM 942 C CA . MET A 1 118 ? 27.801 18.838 -22.653 1.00 90.81 118 MET A CA 1
ATOM 943 C C . MET A 1 118 ? 27.262 17.675 -23.489 1.00 90.81 118 MET A C 1
ATOM 945 O O . MET A 1 118 ? 27.916 17.272 -24.446 1.00 90.81 118 MET A O 1
ATOM 949 N N . LEU A 1 119 ? 26.043 17.206 -23.206 1.00 88.69 119 LEU A N 1
ATOM 950 C CA . LEU A 1 119 ? 25.406 16.130 -23.974 1.00 88.69 119 LEU A CA 1
ATOM 951 C C . LEU A 1 119 ? 25.204 16.512 -25.443 1.00 88.69 119 LEU A C 1
ATOM 953 O O . LEU A 1 119 ? 25.417 15.694 -26.334 1.00 88.69 119 LEU A O 1
ATOM 957 N N . ASN A 1 120 ? 24.828 17.764 -25.719 1.00 90.06 120 ASN A N 1
ATOM 958 C CA . ASN A 1 120 ? 24.688 18.231 -27.094 1.00 90.06 120 ASN A CA 1
ATOM 959 C C . ASN A 1 120 ? 26.041 18.251 -27.827 1.00 90.06 120 ASN A C 1
ATOM 961 O O . ASN A 1 120 ? 26.107 17.916 -29.005 1.00 90.06 120 ASN A O 1
ATOM 965 N N . LYS A 1 121 ? 27.132 18.593 -27.130 1.00 96.12 121 LYS A N 1
ATOM 966 C CA . LYS A 1 121 ? 28.488 18.515 -27.686 1.00 96.12 121 LYS A CA 1
ATOM 967 C C . LYS A 1 121 ? 28.892 17.067 -27.986 1.00 96.12 121 LYS A C 1
ATOM 969 O O . LYS A 1 121 ? 29.350 16.795 -29.090 1.00 96.12 121 LYS A O 1
ATOM 974 N N . GLU A 1 122 ? 28.670 16.147 -27.048 1.00 93.44 122 GLU A N 1
ATOM 975 C CA . GLU A 1 122 ? 28.941 14.713 -27.236 1.00 93.44 122 GLU A CA 1
ATOM 976 C C . GLU A 1 122 ? 28.139 14.125 -28.402 1.00 93.44 122 GLU A C 1
ATOM 978 O O . GLU A 1 122 ? 28.677 13.367 -29.206 1.00 93.44 122 GLU A O 1
ATOM 983 N N . LEU A 1 123 ? 26.869 14.518 -28.542 1.00 93.44 123 LEU A N 1
ATOM 984 C CA . LEU A 1 123 ? 26.019 14.106 -29.657 1.00 93.44 123 LEU A CA 1
ATOM 985 C C . LEU A 1 123 ? 26.572 14.589 -31.005 1.00 93.44 123 LEU A C 1
ATOM 987 O O . LEU A 1 123 ? 26.599 13.822 -31.967 1.00 93.44 123 LEU A O 1
ATOM 991 N N . GLU A 1 124 ? 27.011 15.845 -31.092 1.00 95.19 124 GLU A N 1
ATOM 992 C CA . GLU A 1 124 ? 27.621 16.383 -32.313 1.00 95.19 124 GLU A CA 1
ATOM 993 C C . GLU A 1 124 ? 28.960 15.705 -32.641 1.00 95.19 124 GLU A C 1
ATOM 995 O O . GLU A 1 124 ? 29.245 15.435 -33.810 1.00 95.19 124 GLU A O 1
ATOM 1000 N N . ASP A 1 125 ? 29.760 15.356 -31.634 1.00 95.31 125 ASP A N 1
ATOM 1001 C CA . ASP A 1 125 ? 31.005 14.612 -31.834 1.00 95.31 125 ASP A CA 1
ATOM 1002 C C . ASP A 1 125 ? 30.735 13.160 -32.279 1.00 95.31 125 ASP A C 1
ATOM 1004 O O . ASP A 1 125 ? 31.369 12.678 -33.221 1.00 95.31 125 ASP A O 1
ATOM 1008 N N . ALA A 1 126 ? 29.727 12.491 -31.710 1.00 89.94 126 ALA A N 1
ATOM 1009 C CA . ALA A 1 126 ? 29.286 11.163 -32.142 1.00 89.94 126 ALA A CA 1
ATOM 1010 C C . ALA A 1 126 ? 28.750 11.168 -33.585 1.00 89.94 126 ALA A C 1
ATOM 1012 O O . ALA A 1 126 ? 29.092 10.287 -34.377 1.00 89.94 126 ALA A O 1
ATOM 1013 N N . LYS A 1 127 ? 27.970 12.189 -33.971 1.00 93.31 127 LYS A N 1
ATOM 1014 C CA . LYS A 1 127 ? 27.514 12.369 -35.361 1.00 93.31 127 LYS A CA 1
ATOM 1015 C C . LYS A 1 127 ? 28.689 12.493 -36.329 1.00 93.31 127 LYS A C 1
ATOM 1017 O O . LYS A 1 127 ? 28.657 11.882 -37.397 1.00 93.31 127 LYS A O 1
ATOM 1022 N N . LYS A 1 128 ? 29.734 13.246 -35.966 1.00 96.56 128 LYS A N 1
ATOM 1023 C CA . LYS A 1 128 ? 30.950 13.372 -36.788 1.00 96.56 128 LYS A CA 1
ATOM 1024 C C . LYS A 1 128 ? 31.691 12.042 -36.924 1.00 96.56 128 LYS A C 1
ATOM 1026 O O . LYS A 1 128 ? 32.138 11.728 -38.025 1.00 96.56 128 LYS A O 1
ATOM 1031 N N . MET A 1 129 ? 31.801 11.257 -35.847 1.00 94.50 129 MET A N 1
ATOM 1032 C CA . MET A 1 129 ? 32.424 9.926 -35.900 1.00 94.50 129 MET A CA 1
ATOM 1033 C C . MET A 1 129 ? 31.647 8.974 -36.810 1.00 94.50 129 MET A C 1
ATOM 1035 O O . MET A 1 129 ? 32.239 8.380 -37.705 1.00 94.50 129 MET A O 1
ATOM 1039 N N . LEU A 1 130 ? 30.322 8.905 -36.659 1.00 94.31 130 LEU A N 1
ATOM 1040 C CA . LEU A 1 130 ? 29.475 8.057 -37.499 1.00 94.31 130 LEU A CA 1
ATOM 1041 C C . LEU A 1 130 ? 29.555 8.461 -38.977 1.00 94.31 130 LEU A C 1
ATOM 1043 O O . LEU A 1 130 ? 29.617 7.608 -39.860 1.00 94.31 130 LEU A O 1
ATOM 1047 N N . HIS A 1 131 ? 29.579 9.765 -39.264 1.00 92.88 131 HIS A N 1
ATOM 1048 C CA . HIS A 1 131 ? 29.733 10.252 -40.632 1.00 92.88 131 HIS A CA 1
ATOM 1049 C C . HIS A 1 131 ? 31.086 9.841 -41.232 1.00 92.88 131 HIS A C 1
ATOM 1051 O O . HIS A 1 131 ? 31.140 9.407 -42.380 1.00 92.88 131 HIS A O 1
ATOM 1057 N N . LYS A 1 132 ? 32.164 9.904 -40.439 1.00 94.81 132 LYS A N 1
ATOM 1058 C CA . LYS A 1 132 ? 33.494 9.433 -40.841 1.00 94.81 132 LYS A CA 1
ATOM 1059 C C . LYS A 1 132 ? 33.505 7.927 -41.127 1.00 94.81 132 LYS A C 1
ATOM 1061 O O . LYS A 1 132 ? 33.997 7.522 -42.175 1.00 94.81 132 LYS A O 1
ATOM 1066 N N . GLU A 1 133 ? 32.919 7.113 -40.250 1.00 93.75 133 GLU A N 1
ATOM 1067 C CA . GLU A 1 133 ? 32.810 5.661 -40.454 1.00 93.75 133 GLU A CA 1
ATOM 1068 C C . GLU A 1 133 ? 31.992 5.306 -41.699 1.00 93.75 133 GLU A C 1
ATOM 1070 O O . GLU A 1 133 ? 32.364 4.402 -42.444 1.00 93.75 133 GLU A O 1
ATOM 1075 N N . LEU A 1 134 ? 30.903 6.034 -41.966 1.00 92.62 134 LEU A N 1
ATOM 1076 C CA . LEU A 1 134 ? 30.092 5.838 -43.167 1.00 92.62 134 LEU A CA 1
ATOM 1077 C C . LEU A 1 134 ? 30.899 6.124 -44.444 1.00 92.62 134 LEU A C 1
ATOM 1079 O O . LEU A 1 134 ? 30.812 5.367 -45.412 1.00 92.62 134 LEU A O 1
ATOM 1083 N N . GLU A 1 135 ? 31.685 7.202 -44.453 1.00 90.75 135 GLU A N 1
ATOM 1084 C CA . GLU A 1 135 ? 32.559 7.546 -45.579 1.00 90.75 135 GLU A CA 1
ATOM 1085 C C . GLU A 1 135 ? 33.698 6.532 -45.764 1.00 90.75 135 GLU A C 1
ATOM 1087 O O . GLU A 1 135 ? 34.037 6.187 -46.898 1.00 90.75 135 GLU A O 1
ATOM 1092 N N . ASP A 1 136 ? 34.246 5.978 -44.682 1.00 88.19 136 ASP A N 1
ATOM 1093 C CA . ASP A 1 136 ? 35.255 4.919 -44.765 1.00 88.19 136 ASP A CA 1
ATOM 1094 C C . ASP A 1 136 ? 34.647 3.575 -45.216 1.00 88.19 136 ASP A C 1
ATOM 1096 O O . ASP A 1 136 ? 35.215 2.895 -46.073 1.00 88.19 136 ASP A O 1
ATOM 1100 N N . ALA A 1 137 ? 33.438 3.223 -44.766 1.00 79.75 137 ALA A N 1
ATOM 1101 C CA . ALA A 1 137 ? 32.721 2.023 -45.204 1.00 79.75 137 ALA A CA 1
ATOM 1102 C C . ALA A 1 137 ? 32.332 2.070 -46.694 1.00 79.75 137 ALA A C 1
ATOM 1104 O O . ALA A 1 137 ? 32.384 1.047 -47.386 1.00 79.75 137 ALA A O 1
ATOM 1105 N N . LYS A 1 138 ? 31.992 3.254 -47.226 1.00 80.88 138 LYS A N 1
ATOM 1106 C CA . LYS A 1 138 ? 31.757 3.441 -48.669 1.00 80.88 138 LYS A CA 1
ATOM 1107 C C . LYS A 1 138 ? 32.998 3.114 -49.507 1.00 80.88 138 LYS A C 1
ATOM 1109 O O . LYS A 1 138 ? 32.840 2.585 -50.604 1.00 80.88 138 LYS A O 1
ATOM 1114 N N . LYS A 1 139 ? 34.212 3.351 -48.995 1.00 75.38 139 LYS A N 1
ATOM 1115 C CA . LYS A 1 139 ? 35.466 2.997 -49.690 1.00 75.38 139 LYS A CA 1
ATOM 1116 C C . LYS A 1 139 ? 35.714 1.485 -49.725 1.00 75.38 139 LYS A C 1
ATOM 1118 O O . LYS A 1 139 ? 36.281 0.986 -50.690 1.00 75.38 139 LYS A O 1
ATOM 1123 N N . VAL A 1 140 ? 35.258 0.744 -48.712 1.00 67.12 140 VAL A N 1
ATOM 1124 C CA . VAL A 1 140 ? 35.472 -0.715 -48.600 1.00 67.12 140 VAL A CA 1
ATOM 1125 C C . VAL A 1 140 ? 34.490 -1.520 -49.468 1.00 67.12 140 VAL A C 1
ATOM 1127 O O . VAL A 1 140 ? 34.799 -2.628 -49.905 1.00 67.12 140 VAL A O 1
ATOM 1130 N N . ARG A 1 141 ? 33.322 -0.958 -49.809 1.00 48.66 141 ARG A N 1
ATOM 1131 C CA . ARG A 1 141 ? 32.255 -1.666 -50.547 1.00 48.66 141 ARG A CA 1
ATOM 1132 C C . ARG A 1 141 ? 32.537 -1.934 -52.036 1.00 48.66 141 ARG A C 1
ATOM 1134 O O . ARG A 1 141 ? 31.684 -2.498 -52.712 1.00 48.66 141 ARG A O 1
ATOM 1141 N N . VAL A 1 142 ? 33.717 -1.580 -52.544 1.00 54.03 142 VAL A N 1
ATOM 1142 C CA . VAL A 1 142 ? 34.135 -1.864 -53.932 1.00 54.03 142 VAL A CA 1
ATOM 1143 C C . VAL A 1 142 ? 34.780 -3.259 -54.076 1.00 54.03 142 VAL A C 1
ATOM 1145 O O . VAL A 1 142 ? 35.029 -3.695 -55.194 1.00 54.03 142 VAL A O 1
ATOM 1148 N N . TRP A 1 143 ? 35.010 -4.009 -52.985 1.00 46.66 143 TRP A N 1
ATOM 1149 C CA . TRP A 1 143 ? 35.907 -5.181 -53.014 1.00 46.66 143 TRP A CA 1
ATOM 1150 C C . TRP A 1 143 ? 35.355 -6.516 -52.487 1.00 46.66 143 TRP A C 1
ATOM 1152 O O . TRP A 1 143 ? 36.124 -7.346 -52.009 1.00 46.66 143 TRP A O 1
ATOM 1162 N N . VAL A 1 144 ? 34.046 -6.776 -52.580 1.00 46.66 144 VAL A N 1
ATOM 1163 C CA . VAL A 1 144 ? 33.520 -8.121 -52.263 1.00 46.66 144 VAL A CA 1
ATOM 1164 C C . VAL A 1 144 ? 32.518 -8.574 -53.319 1.00 46.66 144 VAL A C 1
ATOM 1166 O O . VAL A 1 144 ? 31.310 -8.374 -53.206 1.00 46.66 144 VAL A O 1
ATOM 1169 N N . GLY A 1 145 ? 33.060 -9.181 -54.373 1.00 44.50 145 GLY A N 1
ATOM 1170 C CA . GLY A 1 145 ? 32.320 -10.024 -55.298 1.00 44.50 145 GLY A CA 1
ATOM 1171 C C . GLY A 1 145 ? 32.301 -11.477 -54.817 1.00 44.50 145 GLY A C 1
ATOM 1172 O O . GLY A 1 145 ? 33.330 -12.013 -54.427 1.00 44.50 145 GLY A O 1
ATOM 1173 N N . PHE A 1 146 ? 31.114 -12.077 -54.908 1.00 47.97 146 PHE A N 1
ATOM 1174 C CA . PHE A 1 146 ? 30.831 -13.500 -55.134 1.00 47.97 146 PHE A CA 1
ATOM 1175 C C . PHE A 1 146 ? 31.423 -14.572 -54.193 1.00 47.97 146 PHE A C 1
ATOM 1177 O O . PHE A 1 146 ? 32.570 -14.984 -54.304 1.00 47.97 146 PHE A O 1
ATOM 1184 N N . GLY A 1 147 ? 30.532 -15.163 -53.391 1.00 40.47 147 GLY A N 1
ATOM 1185 C CA . GLY A 1 147 ? 30.677 -16.488 -52.773 1.00 40.47 147 GLY A CA 1
ATOM 1186 C C . GLY A 1 147 ? 29.568 -16.678 -51.735 1.00 40.47 147 GLY A C 1
ATOM 1187 O O . GLY A 1 147 ? 29.598 -16.054 -50.687 1.00 40.47 147 GLY A O 1
ATOM 1188 N N . GLY A 1 148 ? 28.452 -17.330 -52.060 1.00 46.88 148 GLY A N 1
ATOM 1189 C CA . GLY A 1 148 ? 28.321 -18.783 -51.931 1.00 46.88 148 GLY A CA 1
ATOM 1190 C C . GLY A 1 148 ? 27.617 -19.121 -50.609 1.00 46.88 148 GLY A C 1
ATOM 1191 O O . GLY A 1 148 ? 28.273 -19.390 -49.611 1.00 46.88 148 GLY A O 1
ATOM 1192 N N . PHE A 1 149 ? 26.281 -19.050 -50.584 1.00 38.78 149 PHE A N 1
ATOM 1193 C CA . PHE A 1 149 ? 25.466 -19.342 -49.397 1.00 38.78 149 PHE A CA 1
ATOM 1194 C C . PHE A 1 149 ? 25.293 -20.862 -49.238 1.00 38.78 149 PHE A C 1
ATOM 1196 O O . PHE A 1 149 ? 24.625 -21.499 -50.051 1.00 38.78 149 PHE A O 1
ATOM 1203 N N . VAL A 1 150 ? 25.887 -21.440 -48.191 1.00 44.00 150 VAL A N 1
ATOM 1204 C CA . VAL A 1 150 ? 25.676 -22.838 -47.779 1.00 44.00 150 VAL A CA 1
ATOM 1205 C C . VAL A 1 150 ? 24.594 -22.869 -46.701 1.00 44.00 150 VAL A C 1
ATOM 1207 O O . VAL A 1 150 ? 24.690 -22.174 -45.691 1.00 44.00 150 VAL A O 1
ATOM 1210 N N . GLY A 1 151 ? 23.544 -23.657 -46.940 1.00 49.03 151 GLY A N 1
ATOM 1211 C CA . GLY A 1 151 ? 22.409 -23.820 -46.035 1.00 49.03 151 GLY A CA 1
ATOM 1212 C C . GLY A 1 151 ? 22.769 -24.631 -44.792 1.00 49.03 151 GLY A C 1
ATOM 1213 O O . GLY A 1 151 ? 23.085 -25.814 -44.888 1.00 49.03 151 GLY A O 1
ATOM 1214 N N . LEU A 1 152 ? 22.666 -23.998 -43.624 1.00 43.41 152 LEU A N 1
ATOM 1215 C CA . LEU A 1 152 ? 22.673 -24.651 -42.319 1.00 43.41 152 LEU A CA 1
ATOM 1216 C C . LEU A 1 152 ? 21.304 -24.446 -41.671 1.00 43.41 152 LEU A C 1
ATOM 1218 O O . LEU A 1 152 ? 20.843 -23.318 -41.496 1.00 43.41 152 LEU A O 1
ATOM 1222 N N . THR A 1 153 ? 20.644 -25.551 -41.340 1.00 54.22 153 THR A N 1
ATOM 1223 C CA . THR A 1 153 ? 19.408 -25.564 -40.554 1.00 54.22 153 THR A CA 1
ATOM 1224 C C . THR A 1 153 ? 19.675 -24.994 -39.157 1.00 54.22 153 THR A C 1
ATOM 1226 O O . THR A 1 153 ? 20.653 -25.407 -38.526 1.00 54.22 153 THR A O 1
ATOM 1229 N N . PRO A 1 154 ? 18.842 -24.065 -38.653 1.00 56.25 154 PRO A N 1
ATOM 1230 C CA . PRO A 1 154 ? 19.098 -23.399 -37.385 1.00 56.25 154 PRO A CA 1
ATOM 1231 C C . PRO A 1 154 ? 18.960 -24.381 -36.208 1.00 56.25 154 PRO A C 1
ATOM 1233 O O . PRO A 1 154 ? 18.009 -25.166 -36.178 1.00 56.25 154 PRO A O 1
ATOM 1236 N N . PRO A 1 155 ? 19.885 -24.351 -35.232 1.00 58.62 155 PRO A N 1
ATOM 1237 C CA . PRO A 1 155 ? 19.765 -25.141 -34.013 1.00 58.62 155 PRO A CA 1
ATOM 1238 C C . PRO A 1 155 ? 18.525 -24.719 -33.204 1.00 58.62 155 PRO A C 1
ATOM 1240 O O . PRO A 1 155 ? 18.077 -23.572 -33.317 1.00 58.62 155 PRO A O 1
ATOM 1243 N N . PRO A 1 156 ? 17.963 -25.624 -32.379 1.00 59.44 156 PRO A N 1
ATOM 1244 C CA . PRO A 1 156 ? 16.829 -25.309 -31.519 1.00 59.44 156 PRO A CA 1
ATOM 1245 C C . PRO A 1 156 ? 17.158 -24.110 -30.618 1.00 59.44 156 PRO A C 1
ATOM 1247 O O . PRO A 1 156 ? 18.305 -23.974 -30.180 1.00 59.44 156 PRO A O 1
ATOM 1250 N N . PRO A 1 157 ? 16.182 -23.228 -30.343 1.00 60.59 157 PRO A N 1
ATOM 1251 C CA . PRO A 1 157 ? 16.424 -22.000 -29.605 1.00 60.59 157 PRO A CA 1
ATOM 1252 C C . PRO A 1 157 ? 16.841 -22.336 -28.173 1.00 60.59 157 PRO A C 1
ATOM 1254 O O . PRO A 1 157 ? 16.016 -22.662 -27.324 1.00 60.59 157 PRO A O 1
ATOM 1257 N N . THR A 1 158 ? 18.141 -22.257 -27.896 1.00 70.12 158 THR A N 1
ATOM 1258 C CA . THR A 1 158 ? 18.660 -22.264 -26.532 1.00 70.12 158 THR A CA 1
ATOM 1259 C C . THR A 1 158 ? 17.998 -21.107 -25.794 1.00 70.12 158 THR A C 1
ATOM 1261 O O . THR A 1 158 ? 18.057 -19.972 -26.270 1.00 70.12 158 THR A O 1
ATOM 1264 N N . THR A 1 159 ? 17.356 -21.378 -24.657 1.00 72.88 159 THR A N 1
ATOM 1265 C CA . THR A 1 159 ? 16.708 -20.373 -23.806 1.00 72.88 159 THR A CA 1
ATOM 1266 C C . THR A 1 159 ? 17.762 -19.400 -23.276 1.00 72.88 159 THR A C 1
ATOM 1268 O O . THR A 1 159 ? 18.283 -19.558 -22.176 1.00 72.88 159 THR A O 1
ATOM 1271 N N . GLN A 1 160 ? 18.142 -18.408 -24.084 1.00 76.88 160 GLN A N 1
ATOM 1272 C CA . GLN A 1 160 ? 19.124 -17.410 -23.690 1.00 76.88 160 GLN A CA 1
ATOM 1273 C C . GLN A 1 160 ? 18.512 -16.583 -22.559 1.00 76.88 160 GLN A C 1
ATOM 1275 O O . GLN A 1 160 ? 17.390 -16.062 -22.672 1.00 76.88 160 GLN A O 1
ATOM 1280 N N . GLN A 1 161 ? 19.233 -16.512 -21.441 1.00 79.81 161 GLN A N 1
ATOM 1281 C CA . GLN A 1 161 ? 18.940 -15.533 -20.406 1.00 79.81 161 GLN A CA 1
ATOM 1282 C C . GLN A 1 161 ? 19.022 -14.133 -21.033 1.00 79.81 161 GLN A C 1
ATOM 1284 O O . GLN A 1 161 ? 19.875 -13.911 -21.899 1.00 79.81 161 GLN A O 1
ATOM 1289 N N . PRO A 1 162 ? 18.114 -13.216 -20.661 1.00 81.44 162 PRO A N 1
ATOM 1290 C CA . PRO A 1 162 ? 18.120 -11.864 -21.200 1.00 81.44 162 PRO A CA 1
ATOM 1291 C C . PRO A 1 162 ? 19.464 -11.209 -20.878 1.00 81.44 162 PRO A C 1
ATOM 1293 O O . PRO A 1 162 ? 19.914 -11.219 -19.733 1.00 81.44 162 PRO A O 1
ATOM 1296 N N . LYS A 1 163 ? 20.121 -10.676 -21.906 1.00 88.12 163 LYS A N 1
ATOM 1297 C CA . LYS A 1 163 ? 21.459 -10.082 -21.811 1.00 88.12 163 LYS A CA 1
ATOM 1298 C C . LYS A 1 163 ? 21.396 -8.641 -21.329 1.00 88.12 163 LYS A C 1
ATOM 1300 O O . LYS A 1 163 ? 22.389 -8.121 -20.829 1.00 88.12 163 LYS A O 1
ATOM 1305 N N . THR A 1 164 ? 20.242 -7.992 -21.485 1.00 91.88 164 THR A N 1
ATOM 1306 C CA . THR A 1 164 ? 20.047 -6.600 -21.087 1.00 91.88 164 THR A CA 1
ATOM 1307 C C . THR A 1 164 ? 18.824 -6.425 -20.181 1.00 91.88 164 THR A C 1
ATOM 1309 O O . THR A 1 164 ? 17.832 -7.146 -20.316 1.00 91.88 164 THR A O 1
ATOM 1312 N N . PRO A 1 165 ? 18.842 -5.426 -19.282 1.00 89.38 165 PRO A N 1
ATOM 1313 C CA . PRO A 1 165 ? 17.667 -5.040 -18.503 1.00 89.38 165 PRO A CA 1
ATOM 1314 C C . PRO A 1 165 ? 16.418 -4.734 -19.355 1.00 89.38 165 PRO A C 1
ATOM 1316 O O . PRO A 1 165 ? 15.301 -5.027 -18.933 1.00 89.38 165 PRO A O 1
ATOM 1319 N N . ALA A 1 166 ? 16.596 -4.197 -20.569 1.00 90.50 166 ALA A N 1
ATOM 1320 C CA . ALA A 1 166 ? 15.498 -3.929 -21.500 1.00 90.50 166 ALA A CA 1
ATOM 1321 C C . ALA A 1 166 ? 14.874 -5.222 -22.050 1.00 90.50 166 ALA A C 1
ATOM 1323 O O . ALA A 1 166 ? 13.652 -5.352 -22.075 1.00 90.50 166 ALA A O 1
ATOM 1324 N N . GLU A 1 167 ? 15.695 -6.204 -22.436 1.00 92.50 167 GLU A N 1
ATOM 1325 C CA . GLU A 1 167 ? 15.213 -7.528 -22.855 1.00 92.50 167 GLU A CA 1
ATOM 1326 C C . GLU A 1 167 ? 14.439 -8.227 -21.735 1.00 92.50 167 GLU A C 1
ATOM 1328 O O . GLU A 1 167 ? 13.400 -8.835 -21.989 1.00 92.50 167 GLU A O 1
ATOM 1333 N N . PHE A 1 168 ? 14.920 -8.113 -20.491 1.00 92.50 168 PHE A N 1
ATOM 1334 C CA . PHE A 1 168 ? 14.208 -8.635 -19.328 1.00 92.50 168 PHE A CA 1
ATOM 1335 C C . PHE A 1 168 ? 12.829 -7.981 -19.179 1.00 92.50 168 PHE A C 1
ATOM 1337 O O . PHE A 1 168 ? 11.834 -8.693 -19.053 1.00 92.50 168 PHE A O 1
ATOM 1344 N N . PHE A 1 169 ? 12.753 -6.646 -19.252 1.00 93.94 169 PHE A N 1
ATOM 1345 C CA . PHE A 1 169 ? 11.485 -5.918 -19.181 1.00 93.94 169 PHE A CA 1
ATOM 1346 C C . PHE A 1 169 ? 10.513 -6.348 -20.285 1.00 93.94 169 PHE A C 1
ATOM 1348 O O . PHE A 1 169 ? 9.371 -6.684 -19.982 1.00 93.94 169 PHE A O 1
ATOM 1355 N N . HIS A 1 170 ? 10.953 -6.396 -21.546 1.00 94.56 170 HIS A N 1
ATOM 1356 C CA . HIS A 1 170 ? 10.093 -6.795 -22.662 1.00 94.56 170 HIS A CA 1
ATOM 1357 C C . HIS A 1 170 ? 9.570 -8.224 -22.511 1.00 94.56 170 HIS A C 1
ATOM 1359 O O . HIS A 1 170 ? 8.361 -8.432 -22.596 1.00 94.56 170 HIS A O 1
ATOM 1365 N N . ARG A 1 171 ? 10.448 -9.187 -22.197 1.00 94.88 171 ARG A N 1
ATOM 1366 C CA . ARG A 1 171 ? 10.049 -10.583 -21.958 1.00 94.88 171 ARG A CA 1
ATOM 1367 C C . ARG A 1 171 ? 9.026 -10.686 -20.825 1.00 94.88 171 ARG A C 1
ATOM 1369 O O . ARG A 1 171 ? 8.062 -11.443 -20.911 1.00 94.88 171 ARG A O 1
ATOM 1376 N N . GLU A 1 172 ? 9.234 -9.935 -19.751 1.00 95.44 172 GLU A N 1
ATOM 1377 C CA . GLU A 1 172 ? 8.348 -9.957 -18.594 1.00 95.44 172 GLU A CA 1
ATOM 1378 C C . GLU A 1 172 ? 6.995 -9.278 -18.883 1.00 95.44 172 GLU A C 1
ATOM 1380 O O . GLU A 1 172 ? 5.958 -9.776 -18.441 1.00 95.44 172 GLU A O 1
ATOM 1385 N N . GLN A 1 173 ? 6.964 -8.204 -19.680 1.00 96.44 173 GLN A N 1
ATOM 1386 C CA . GLN A 1 173 ? 5.716 -7.602 -20.165 1.00 96.44 173 GLN A CA 1
ATOM 1387 C C . GLN A 1 173 ? 4.948 -8.549 -21.091 1.00 96.44 173 GLN A C 1
ATOM 1389 O O . GLN A 1 173 ? 3.751 -8.745 -20.888 1.00 96.44 173 GLN A O 1
ATOM 1394 N N . GLU A 1 174 ? 5.620 -9.193 -22.050 1.00 96.44 174 GLU A N 1
ATOM 1395 C CA . GLU A 1 174 ? 5.009 -10.203 -22.924 1.00 96.44 174 GLU A CA 1
ATOM 1396 C C . GLU A 1 174 ? 4.367 -11.323 -22.106 1.00 96.44 174 GLU A C 1
ATOM 1398 O O . GLU A 1 174 ? 3.206 -11.665 -22.325 1.00 96.44 174 GLU A O 1
ATOM 1403 N N . ARG A 1 175 ? 5.080 -11.836 -21.096 1.00 97.12 175 ARG A N 1
ATOM 1404 C CA . ARG A 1 175 ? 4.561 -12.862 -20.185 1.00 97.12 175 ARG A CA 1
ATOM 1405 C C . ARG A 1 175 ? 3.317 -12.387 -19.428 1.00 97.12 175 ARG A C 1
ATOM 1407 O O . ARG A 1 175 ? 2.333 -13.119 -19.338 1.00 97.12 175 ARG A O 1
ATOM 1414 N N . ARG A 1 176 ? 3.333 -11.166 -18.882 1.00 96.75 176 ARG A N 1
ATOM 1415 C CA . ARG A 1 176 ? 2.193 -10.593 -18.139 1.00 96.75 176 ARG A CA 1
ATOM 1416 C C . ARG A 1 176 ? 0.972 -10.392 -19.035 1.00 96.75 176 ARG A C 1
ATOM 1418 O O . ARG A 1 176 ? -0.137 -10.734 -18.632 1.00 96.75 176 ARG A O 1
ATOM 1425 N N . LEU A 1 177 ? 1.166 -9.869 -20.243 1.00 97.19 177 LEU A N 1
ATOM 1426 C CA . LEU A 1 177 ? 0.088 -9.674 -21.212 1.00 97.19 177 LEU A CA 1
ATOM 1427 C C . LEU A 1 177 ? -0.457 -11.008 -21.727 1.00 97.19 177 LEU A C 1
ATOM 1429 O O . LEU A 1 177 ? -1.669 -11.142 -21.873 1.00 97.19 177 LEU A O 1
ATOM 1433 N N . ALA A 1 178 ? 0.403 -12.008 -21.936 1.00 97.69 178 ALA A N 1
ATOM 1434 C CA . ALA A 1 178 ? -0.011 -13.356 -22.310 1.00 97.69 178 ALA A CA 1
ATOM 1435 C C . ALA A 1 178 ? -0.910 -13.995 -21.241 1.00 97.69 178 ALA A C 1
ATOM 1437 O O . ALA A 1 178 ? -1.952 -14.543 -21.590 1.00 97.69 178 ALA A O 1
ATOM 1438 N N . ASN A 1 179 ? -0.579 -13.852 -19.951 1.00 97.56 179 ASN A N 1
ATOM 1439 C CA . ASN A 1 179 ? -1.440 -14.326 -18.858 1.00 97.56 179 ASN A CA 1
ATOM 1440 C C . ASN A 1 179 ? -2.819 -13.654 -18.878 1.00 97.56 179 ASN A C 1
ATOM 1442 O O . ASN A 1 179 ? -3.838 -14.320 -18.702 1.00 97.56 179 ASN A O 1
ATOM 1446 N N . ILE A 1 180 ? -2.865 -12.337 -19.115 1.00 96.94 180 ILE A N 1
ATOM 1447 C CA . ILE A 1 180 ? -4.137 -11.624 -19.263 1.00 96.94 180 ILE A CA 1
ATOM 1448 C C . ILE A 1 180 ? -4.906 -12.208 -20.449 1.00 96.94 180 ILE A C 1
ATOM 1450 O O . ILE A 1 180 ? -6.052 -12.601 -20.276 1.00 96.94 180 ILE A O 1
ATOM 1454 N N . LEU A 1 181 ? -4.293 -12.312 -21.631 1.00 96.81 181 LEU A N 1
ATOM 1455 C CA . LEU A 1 181 ? -4.949 -12.827 -22.837 1.00 96.81 181 LEU A CA 1
ATOM 1456 C C . LEU A 1 181 ? -5.492 -14.250 -22.659 1.00 96.81 181 LEU A C 1
ATOM 1458 O O . LEU A 1 181 ? -6.633 -14.502 -23.048 1.00 96.81 181 LEU A O 1
ATOM 1462 N N . ASP A 1 182 ? -4.717 -15.138 -22.037 1.00 97.38 182 ASP A N 1
ATOM 1463 C CA . ASP A 1 182 ? -5.126 -16.506 -21.711 1.00 97.38 182 ASP A CA 1
ATOM 1464 C C . ASP A 1 182 ? -6.392 -16.506 -20.847 1.00 97.38 182 ASP A C 1
ATOM 1466 O O . ASP A 1 182 ? -7.434 -17.031 -21.244 1.00 97.38 182 ASP A O 1
ATOM 1470 N N . VAL A 1 183 ? -6.367 -15.795 -19.719 1.00 96.62 183 VAL A N 1
ATOM 1471 C CA . VAL A 1 183 ? -7.521 -15.704 -18.818 1.00 96.62 183 VAL A CA 1
ATOM 1472 C C . VAL A 1 183 ? -8.708 -15.001 -19.479 1.00 96.62 183 VAL A C 1
ATOM 1474 O O . VAL A 1 183 ? -9.855 -15.349 -19.218 1.00 96.62 183 VAL A O 1
ATOM 1477 N N . CYS A 1 184 ? -8.468 -14.018 -20.344 1.00 95.62 184 CYS A N 1
ATOM 1478 C CA . CYS A 1 184 ? -9.522 -13.306 -21.060 1.00 95.62 184 CYS A CA 1
ATOM 1479 C C . CYS A 1 184 ? -10.182 -14.141 -22.162 1.00 95.62 184 CYS A C 1
ATOM 1481 O O . CYS A 1 184 ? -11.293 -13.799 -22.575 1.00 95.62 184 CYS A O 1
ATOM 1483 N N . SER A 1 185 ? -9.525 -15.209 -22.627 1.00 95.88 185 SER A N 1
ATOM 1484 C CA . SER A 1 185 ? -10.098 -16.168 -23.576 1.00 95.88 185 SER A CA 1
ATOM 1485 C C . SER A 1 185 ? -11.121 -17.110 -22.922 1.00 95.88 185 SER A C 1
ATOM 1487 O O . SER A 1 185 ? -12.016 -17.620 -23.599 1.00 95.88 185 SER A O 1
ATOM 1489 N N . ASP A 1 186 ? -11.055 -17.277 -21.595 1.00 95.19 186 ASP A N 1
ATOM 1490 C CA . ASP A 1 186 ? -12.022 -18.040 -20.807 1.00 95.19 186 ASP A CA 1
ATOM 1491 C C . ASP A 1 186 ? -13.367 -17.298 -20.730 1.00 95.19 186 ASP A C 1
ATOM 1493 O O . ASP A 1 186 ? -13.555 -16.338 -19.978 1.00 95.19 186 ASP A O 1
ATOM 1497 N N . THR A 1 187 ? -14.337 -17.767 -21.516 1.00 91.44 187 THR A N 1
ATOM 1498 C CA . THR A 1 187 ? -15.690 -17.188 -21.580 1.00 91.44 187 THR A CA 1
ATOM 1499 C C . THR A 1 187 ? -16.510 -17.377 -20.302 1.00 91.44 187 THR A C 1
ATOM 1501 O O . THR A 1 187 ? -17.532 -16.709 -20.135 1.00 91.44 187 THR A O 1
ATOM 1504 N N . THR A 1 188 ? -16.073 -18.249 -19.387 1.00 93.31 188 THR A N 1
ATOM 1505 C CA . THR A 1 188 ? -16.761 -18.522 -18.116 1.00 93.31 188 THR A CA 1
ATOM 1506 C C . THR A 1 188 ? -16.274 -17.641 -16.968 1.00 93.31 188 THR A C 1
ATOM 1508 O O . THR A 1 188 ? -16.866 -17.647 -15.885 1.00 93.31 188 THR A O 1
ATOM 1511 N N . ARG A 1 189 ? -15.215 -16.851 -17.192 1.00 92.56 189 ARG A N 1
ATOM 1512 C CA . ARG A 1 189 ? -14.640 -15.981 -16.167 1.00 92.56 189 ARG A CA 1
ATOM 1513 C C . ARG A 1 189 ? -15.670 -14.964 -15.648 1.00 92.56 189 ARG A C 1
ATOM 1515 O O . ARG A 1 189 ? -16.490 -14.450 -16.415 1.00 92.56 189 ARG A O 1
ATOM 1522 N N . PRO A 1 190 ? -15.600 -14.574 -14.366 1.00 90.31 190 PRO A N 1
ATOM 1523 C CA . PRO A 1 190 ? -16.385 -13.452 -13.880 1.00 90.31 190 PRO A CA 1
ATOM 1524 C C . PRO A 1 190 ? -15.911 -12.149 -14.541 1.00 90.31 190 PRO A C 1
ATOM 1526 O O . PRO A 1 190 ? -14.712 -11.876 -14.634 1.00 90.31 190 PRO A O 1
ATOM 1529 N N . PHE A 1 191 ? -16.863 -11.320 -14.967 1.00 85.12 191 PHE A N 1
ATOM 1530 C CA . PHE A 1 191 ? -16.569 -9.991 -15.496 1.00 85.12 191 PHE A CA 1
ATOM 1531 C C . PHE A 1 191 ? -16.279 -9.009 -14.363 1.00 85.12 191 PHE A C 1
ATOM 1533 O O . PHE A 1 191 ? -16.989 -8.963 -13.353 1.00 85.12 191 PHE A O 1
ATOM 1540 N N . GLY A 1 192 ? -15.237 -8.207 -14.556 1.00 79.62 192 GLY A N 1
ATOM 1541 C CA . GLY A 1 192 ? -14.968 -7.044 -13.725 1.00 79.62 192 GLY A CA 1
ATOM 1542 C C . GLY A 1 192 ? -15.907 -5.886 -14.039 1.00 79.62 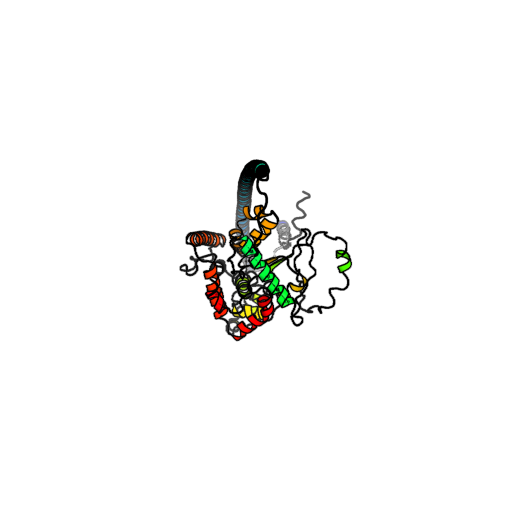192 GLY A C 1
ATOM 1543 O O . GLY A 1 192 ? -16.605 -5.882 -15.058 1.00 79.62 192 GLY A O 1
ATOM 1544 N N . VAL A 1 193 ? -15.899 -4.861 -13.189 1.00 74.88 193 VAL A N 1
ATOM 1545 C CA . VAL A 1 193 ? -16.555 -3.602 -13.533 1.00 74.88 193 VAL A CA 1
ATOM 1546 C C . VAL A 1 193 ? -15.660 -2.863 -14.525 1.00 74.88 193 VAL A C 1
ATOM 1548 O O . VAL A 1 193 ? -14.497 -2.583 -14.238 1.00 74.88 193 VAL A O 1
ATOM 1551 N N . VAL A 1 194 ? -16.201 -2.507 -15.690 1.00 62.16 194 VAL A N 1
ATOM 1552 C CA . VAL A 1 194 ? -15.587 -1.476 -16.532 1.00 62.16 194 VAL A CA 1
ATOM 1553 C C . VAL A 1 194 ? -16.292 -0.185 -16.263 1.00 62.16 194 VAL A C 1
ATOM 1555 O O . VAL A 1 194 ? -17.319 0.153 -16.853 1.00 62.16 194 VAL A O 1
ATOM 1558 N N . ASN A 1 195 ? -15.711 0.540 -15.323 1.00 55.88 195 ASN A N 1
ATOM 1559 C CA . ASN A 1 195 ? -16.070 1.921 -15.163 1.00 55.88 195 ASN A CA 1
ATOM 1560 C C . ASN A 1 195 ? -15.674 2.659 -16.432 1.00 55.88 195 ASN A C 1
ATOM 1562 O O . ASN A 1 195 ? -14.611 2.411 -17.004 1.00 55.88 195 ASN A O 1
ATOM 1566 N N . SER A 1 196 ? -16.560 3.547 -16.876 1.00 55.69 196 SER A N 1
ATOM 1567 C CA . SER A 1 196 ? -16.236 4.510 -17.919 1.00 55.69 196 SER A CA 1
ATOM 1568 C C . SER A 1 196 ? -14.910 5.147 -17.531 1.00 55.69 196 SER A C 1
ATOM 1570 O O . SER A 1 196 ? -14.811 5.756 -16.469 1.00 55.69 196 SER A O 1
ATOM 1572 N N . LEU A 1 197 ? -13.896 4.930 -18.358 1.00 59.47 197 LEU A N 1
ATOM 1573 C CA . LEU A 1 197 ? -12.625 5.622 -18.299 1.00 59.47 197 LEU A CA 1
ATOM 1574 C C . LEU A 1 197 ? -12.949 7.132 -18.262 1.00 59.47 197 LEU A C 1
ATOM 1576 O O . LEU A 1 197 ? -13.375 7.687 -19.275 1.00 59.47 197 LEU A O 1
ATOM 1580 N N . LEU A 1 198 ? -12.888 7.765 -17.077 1.00 55.12 198 LEU A N 1
ATOM 1581 C CA . LEU A 1 198 ? -13.231 9.185 -16.936 1.00 55.12 198 LEU A CA 1
ATOM 1582 C C . LEU A 1 198 ? -11.983 10.002 -17.253 1.00 55.12 198 LEU A C 1
ATOM 1584 O O . LEU A 1 198 ? -11.019 9.922 -16.484 1.00 55.12 198 LEU A O 1
ATOM 1588 N N . PRO A 1 199 ? -11.971 10.758 -18.363 1.00 54.34 199 PRO A N 1
ATOM 1589 C CA . PRO A 1 199 ? -10.839 11.616 -18.666 1.00 54.34 199 PRO A CA 1
ATOM 1590 C C . PRO A 1 199 ? -10.695 12.657 -17.551 1.00 54.34 199 PRO A C 1
ATOM 1592 O O . PRO A 1 199 ? -11.678 13.304 -17.180 1.00 54.34 199 PRO A O 1
ATOM 1595 N N . THR A 1 200 ? -9.490 12.818 -17.005 1.00 53.28 200 THR A N 1
ATOM 1596 C CA . THR A 1 200 ? -9.145 14.017 -16.233 1.00 53.28 200 THR A CA 1
ATOM 1597 C C . THR A 1 200 ? -8.838 15.177 -17.174 1.00 53.28 200 THR A C 1
ATOM 1599 O O . THR A 1 200 ? -8.590 14.979 -18.367 1.00 53.28 200 THR A O 1
ATOM 1602 N N . GLU A 1 201 ? -8.822 16.400 -16.636 1.00 46.44 201 GLU A N 1
ATOM 1603 C CA . GLU A 1 201 ? -8.336 17.586 -17.358 1.00 46.44 201 GLU A CA 1
ATOM 1604 C C . GLU A 1 201 ? -6.893 17.396 -17.867 1.00 46.44 201 GLU A C 1
ATOM 1606 O O . GLU A 1 201 ? -6.540 17.923 -18.919 1.00 46.44 201 GLU A O 1
ATOM 1611 N N . ASP A 1 202 ? -6.115 16.538 -17.199 1.00 43.62 202 ASP A N 1
ATOM 1612 C CA . ASP A 1 202 ? -4.731 16.197 -17.551 1.00 43.62 202 ASP A CA 1
ATOM 1613 C C . ASP A 1 202 ? -4.615 15.084 -18.613 1.00 43.62 202 ASP A C 1
ATOM 1615 O O . ASP A 1 202 ? -3.514 14.649 -18.946 1.00 43.62 202 ASP A O 1
ATOM 1619 N N . GLY A 1 203 ? -5.737 14.563 -19.125 1.00 48.25 203 GLY A N 1
ATOM 1620 C CA . GLY A 1 203 ? -5.752 13.473 -20.108 1.00 48.25 203 GLY A CA 1
ATOM 1621 C C . GLY A 1 203 ? -5.405 12.089 -19.542 1.00 48.25 203 GLY A C 1
ATOM 1622 O O . GLY A 1 203 ? -5.370 11.114 -20.293 1.00 48.25 203 GLY A O 1
ATOM 1623 N N . MET A 1 204 ? -5.193 11.971 -18.228 1.00 47.12 204 MET A N 1
ATOM 1624 C CA . MET A 1 204 ? -5.063 10.682 -17.556 1.00 47.12 204 MET A CA 1
ATOM 1625 C C . MET A 1 204 ? -6.442 10.072 -17.349 1.00 47.12 204 MET A C 1
ATOM 1627 O O . MET A 1 204 ? -7.410 10.753 -17.013 1.00 47.12 204 MET A O 1
ATOM 1631 N N . THR A 1 205 ? -6.536 8.762 -17.545 1.00 52.31 205 THR A N 1
ATOM 1632 C CA . THR A 1 205 ? -7.805 8.064 -17.399 1.00 52.31 205 THR A CA 1
ATOM 1633 C C . THR A 1 205 ? -7.655 6.959 -16.375 1.00 52.31 205 THR A C 1
ATOM 1635 O O . THR A 1 205 ? -6.850 6.050 -16.545 1.00 52.31 205 THR A O 1
ATOM 1638 N N . TYR A 1 206 ? -8.405 7.065 -15.285 1.00 60.34 206 TYR A N 1
ATOM 1639 C CA . TYR A 1 206 ? -8.400 6.103 -14.191 1.00 60.34 206 TYR A CA 1
ATOM 1640 C C . TYR A 1 206 ? -9.721 5.337 -14.205 1.00 60.34 206 TYR A C 1
ATOM 1642 O O . TYR A 1 206 ? -10.762 5.874 -14.598 1.00 60.34 206 TYR A O 1
ATOM 1650 N N . CYS A 1 207 ? -9.707 4.072 -13.781 1.00 62.84 207 CYS A N 1
ATOM 1651 C CA . CYS A 1 207 ? -10.957 3.374 -13.508 1.00 62.84 207 CYS A CA 1
ATOM 1652 C C . CYS A 1 207 ? -11.610 4.035 -12.300 1.00 62.84 207 CYS A C 1
ATOM 1654 O O . CYS A 1 207 ? -11.238 3.794 -11.149 1.00 62.84 207 CYS A O 1
ATOM 1656 N N . VAL A 1 208 ? -12.585 4.895 -12.556 1.00 54.59 208 VAL A N 1
ATOM 1657 C CA . VAL A 1 208 ? -13.294 5.566 -11.475 1.00 54.59 208 VAL A CA 1
ATOM 1658 C C . VAL A 1 208 ? -14.353 4.617 -10.980 1.00 54.59 208 VAL A C 1
ATOM 1660 O O . VAL A 1 208 ? -15.400 4.479 -11.600 1.00 54.59 208 VAL A O 1
ATOM 1663 N N . ILE A 1 209 ? -14.091 3.946 -9.867 1.00 51.94 209 ILE A N 1
ATOM 1664 C CA . ILE A 1 209 ? -15.122 3.135 -9.233 1.00 51.94 209 ILE A CA 1
ATOM 1665 C C . ILE A 1 209 ? -16.173 4.104 -8.678 1.00 51.94 209 ILE A C 1
ATOM 1667 O O . ILE A 1 209 ? -15.844 4.893 -7.782 1.00 51.94 209 ILE A O 1
ATOM 1671 N N . PRO A 1 210 ? -17.419 4.106 -9.191 1.00 45.16 210 PRO A N 1
ATOM 1672 C CA . PRO A 1 210 ? -18.460 4.949 -8.637 1.00 45.16 210 PRO A CA 1
ATOM 1673 C C . PRO A 1 210 ? -18.625 4.580 -7.166 1.00 45.16 210 PRO A C 1
ATOM 1675 O O . PRO A 1 210 ? -18.597 3.402 -6.808 1.00 45.16 210 PRO A O 1
ATOM 1678 N N . ARG A 1 211 ? -18.800 5.583 -6.296 1.00 45.25 211 ARG A N 1
ATOM 1679 C CA . ARG A 1 211 ? -19.212 5.331 -4.911 1.00 45.25 211 ARG A CA 1
ATOM 1680 C C . ARG A 1 211 ? -20.539 4.583 -4.968 1.00 45.25 211 ARG A C 1
ATOM 1682 O O . ARG A 1 211 ? -21.575 5.199 -5.208 1.00 45.25 211 ARG A O 1
ATOM 1689 N N . LEU A 1 212 ? -20.494 3.268 -4.778 1.00 46.69 212 LEU A N 1
ATOM 1690 C CA . LEU A 1 212 ? -21.683 2.452 -4.616 1.00 46.69 212 LEU A CA 1
ATOM 1691 C C . LEU A 1 212 ? -22.364 2.952 -3.341 1.00 46.69 212 LEU A C 1
ATOM 1693 O O . LEU A 1 212 ? -21.882 2.728 -2.229 1.00 46.69 212 LEU A O 1
ATOM 1697 N N . THR A 1 213 ? -23.447 3.714 -3.489 1.00 45.19 213 THR A N 1
ATOM 1698 C CA . THR A 1 213 ? -24.331 3.972 -2.358 1.00 45.19 213 THR A CA 1
ATOM 1699 C C . THR A 1 213 ? -24.896 2.621 -1.923 1.00 45.19 213 THR A C 1
ATOM 1701 O O . THR A 1 213 ? -25.179 1.762 -2.757 1.00 45.19 213 THR A O 1
ATOM 1704 N N . LYS A 1 214 ? -24.973 2.406 -0.606 1.00 47.09 214 LYS A N 1
ATOM 1705 C CA . LYS A 1 214 ? -25.151 1.097 0.052 1.00 47.09 214 LYS A CA 1
ATOM 1706 C C . LYS A 1 214 ? -26.340 0.247 -0.417 1.00 47.09 214 LYS A C 1
ATOM 1708 O O . LYS A 1 214 ? -26.384 -0.924 -0.057 1.00 47.09 214 LYS A O 1
ATOM 1713 N N . ASP A 1 215 ? -27.254 0.785 -1.216 1.00 43.56 215 ASP A N 1
ATOM 1714 C CA . ASP A 1 215 ? -28.561 0.169 -1.409 1.00 43.56 215 ASP A CA 1
ATOM 1715 C C . ASP A 1 215 ? -28.758 -0.533 -2.754 1.00 43.56 215 ASP A C 1
ATOM 1717 O O . ASP A 1 215 ? -29.706 -1.305 -2.866 1.00 43.56 215 ASP A O 1
ATOM 1721 N N . ARG A 1 216 ? -27.891 -0.356 -3.766 1.00 45.31 216 ARG A N 1
ATOM 1722 C CA . ARG A 1 216 ? -27.966 -1.136 -5.022 1.00 45.31 216 ARG A CA 1
ATOM 1723 C C . ARG A 1 216 ? -26.598 -1.267 -5.687 1.00 45.31 216 ARG A C 1
ATOM 1725 O O . ARG A 1 216 ? -26.056 -0.280 -6.176 1.00 45.31 216 ARG A O 1
ATOM 1732 N N . LEU A 1 217 ? -26.091 -2.498 -5.804 1.00 43.50 217 LEU A N 1
ATOM 1733 C CA . LEU A 1 217 ? -25.196 -2.826 -6.915 1.00 43.50 217 LEU A CA 1
ATOM 1734 C C . LEU A 1 217 ? -25.994 -2.534 -8.195 1.00 43.50 217 LEU A C 1
ATOM 1736 O O . LEU A 1 217 ? -27.063 -3.126 -8.367 1.00 43.50 217 LEU A O 1
ATOM 1740 N N . PRO A 1 218 ? -25.577 -1.587 -9.052 1.00 42.09 218 PRO A N 1
ATOM 1741 C CA . PRO A 1 218 ? -26.280 -1.370 -10.300 1.00 42.09 218 PRO A CA 1
ATOM 1742 C C . PRO A 1 218 ? -26.219 -2.674 -11.091 1.00 42.09 218 PRO A C 1
ATOM 1744 O O . PRO A 1 218 ? -25.140 -3.232 -11.291 1.00 42.09 218 PRO A O 1
ATOM 1747 N N . GLU A 1 219 ? -27.379 -3.175 -11.523 1.00 43.38 219 GLU A N 1
ATOM 1748 C CA . GLU A 1 219 ? -27.413 -4.270 -12.485 1.00 43.38 219 GLU A CA 1
ATOM 1749 C C . GLU A 1 219 ? -26.485 -3.907 -13.659 1.00 43.38 219 GLU A C 1
ATOM 1751 O O . GLU A 1 219 ? -26.594 -2.788 -14.184 1.00 43.38 219 GLU A O 1
ATOM 1756 N N . PRO A 1 220 ? -25.606 -4.822 -14.109 1.00 44.56 220 PRO A N 1
ATOM 1757 C CA . PRO A 1 220 ? -24.563 -4.542 -15.103 1.00 44.56 220 PRO A CA 1
ATOM 1758 C C . PRO A 1 220 ? -25.076 -4.005 -16.454 1.00 44.56 220 PRO A C 1
ATOM 1760 O O . PRO A 1 220 ? -24.292 -3.619 -17.314 1.00 44.56 220 PRO A O 1
ATOM 1763 N N . ARG A 1 221 ? -26.396 -3.935 -16.663 1.00 44.34 221 ARG A N 1
ATOM 1764 C CA . ARG A 1 221 ? -27.024 -3.583 -17.939 1.00 44.34 221 ARG A CA 1
ATOM 1765 C C . ARG A 1 221 ? -27.422 -2.112 -18.113 1.00 44.34 221 ARG A C 1
ATOM 1767 O O . ARG A 1 221 ? -27.753 -1.741 -19.234 1.00 44.34 221 ARG A O 1
ATOM 1774 N N . LYS A 1 222 ? -27.409 -1.251 -17.081 1.00 42.22 222 LYS A N 1
ATOM 1775 C CA . LYS A 1 222 ? -28.030 0.097 -17.200 1.00 42.22 222 LYS A CA 1
ATOM 1776 C C . LYS A 1 222 ? -27.093 1.305 -17.324 1.00 42.22 222 LYS A C 1
ATOM 1778 O O . LYS A 1 222 ? -27.583 2.381 -17.657 1.00 42.22 222 LYS A O 1
ATOM 1783 N N . PHE A 1 223 ? -25.775 1.164 -17.163 1.00 43.47 223 PHE A N 1
ATOM 1784 C CA . PHE A 1 223 ? -24.856 2.314 -17.292 1.00 43.47 223 PHE A CA 1
ATOM 1785 C C . PHE A 1 223 ? -24.379 2.619 -18.724 1.00 43.47 223 PHE A C 1
ATOM 1787 O O . PHE A 1 223 ? -23.895 3.719 -18.980 1.00 43.47 223 PHE A O 1
ATOM 1794 N N . TYR A 1 224 ? -24.597 1.724 -19.692 1.00 45.59 224 TYR A N 1
ATOM 1795 C CA . TYR A 1 224 ? -24.105 1.904 -21.069 1.00 45.59 224 TYR A CA 1
ATOM 1796 C C . TYR A 1 224 ? -25.070 2.646 -22.021 1.00 45.59 224 TYR A C 1
ATOM 1798 O O . TYR A 1 224 ? -24.798 2.756 -23.213 1.00 45.59 224 TYR A O 1
ATOM 1806 N N . GLY A 1 225 ? -26.204 3.169 -21.531 1.00 40.81 225 GLY A N 1
ATOM 1807 C CA . GLY A 1 225 ? -27.333 3.521 -22.406 1.00 40.81 225 GLY A CA 1
ATOM 1808 C C . GLY A 1 225 ? -27.496 4.976 -22.869 1.00 40.81 225 GLY A C 1
ATOM 1809 O O . GLY A 1 225 ? -28.087 5.186 -23.926 1.00 40.81 225 GLY A O 1
ATOM 1810 N N . ARG A 1 226 ? -27.062 6.007 -22.121 1.00 44.53 226 ARG A N 1
ATOM 1811 C CA . ARG A 1 226 ? -27.492 7.397 -22.442 1.00 44.53 226 ARG A CA 1
ATOM 1812 C C . ARG A 1 226 ? -26.448 8.517 -22.368 1.00 44.53 226 ARG A C 1
ATOM 1814 O O . ARG A 1 226 ? -26.718 9.577 -22.920 1.00 44.53 226 ARG A O 1
ATOM 1821 N N . GLY A 1 227 ? -25.264 8.303 -21.787 1.00 40.28 227 GLY A N 1
ATOM 1822 C CA . GLY A 1 227 ? -24.224 9.346 -21.676 1.00 40.28 227 GLY A CA 1
ATOM 1823 C C . GLY A 1 227 ? -23.146 9.334 -22.770 1.00 40.28 227 GLY A C 1
ATOM 1824 O O . GLY A 1 227 ? -22.505 10.348 -23.032 1.00 40.28 227 GLY A O 1
ATOM 1825 N N . SER A 1 228 ? -22.957 8.213 -23.470 1.00 44.28 228 SER A N 1
ATOM 1826 C CA . SER A 1 228 ? -21.775 7.985 -24.321 1.00 44.28 228 SER A CA 1
ATOM 1827 C C . SER A 1 228 ? -21.787 8.703 -25.678 1.00 44.28 228 SER A C 1
ATOM 1829 O O . SER A 1 228 ? -20.890 8.491 -26.493 1.00 44.28 228 SER A O 1
ATOM 1831 N N . LYS A 1 229 ? -22.770 9.574 -25.955 1.00 46.06 229 LYS A N 1
ATOM 1832 C CA . LYS A 1 229 ? -22.765 10.384 -27.187 1.00 46.06 229 LYS A CA 1
ATOM 1833 C C . LYS A 1 229 ? -21.692 11.480 -27.168 1.00 46.06 229 LYS A C 1
ATOM 1835 O O . LYS A 1 229 ? -21.240 11.877 -28.236 1.00 46.06 229 LYS A O 1
ATOM 1840 N N . MET A 1 230 ? -21.228 11.912 -25.993 1.00 43.38 230 MET A N 1
ATOM 1841 C CA . MET A 1 230 ? -20.254 13.007 -25.880 1.00 43.38 230 MET A CA 1
ATOM 1842 C C . MET A 1 230 ? -18.782 12.560 -26.009 1.00 43.38 230 MET A C 1
ATOM 1844 O O . MET A 1 230 ? -17.923 13.378 -26.320 1.00 43.38 230 MET A O 1
ATOM 1848 N N . LEU A 1 231 ? -18.483 11.259 -25.889 1.00 48.53 231 LEU A N 1
ATOM 1849 C CA . LEU A 1 231 ? -17.129 10.709 -26.093 1.00 48.53 231 LEU A CA 1
ATOM 1850 C C . LEU A 1 231 ? -16.821 10.329 -27.555 1.00 48.53 231 LEU A C 1
ATOM 1852 O O . LEU A 1 231 ? -15.709 9.913 -27.863 1.00 48.53 231 LEU A O 1
ATOM 1856 N N . ARG A 1 232 ? -17.766 10.498 -28.493 1.00 46.03 232 ARG A N 1
ATOM 1857 C CA . ARG A 1 232 ? -17.548 10.167 -29.917 1.00 46.03 232 ARG A CA 1
ATOM 1858 C C . ARG A 1 232 ? -16.837 11.255 -30.738 1.00 46.03 232 ARG A C 1
ATOM 1860 O O . ARG A 1 232 ? -16.518 11.002 -31.896 1.00 46.03 232 ARG A O 1
ATOM 1867 N N . SER A 1 233 ? -16.573 12.445 -30.187 1.00 42.53 233 SER A N 1
ATOM 1868 C CA . SER A 1 233 ? -16.175 13.611 -31.004 1.00 42.53 233 SER A CA 1
ATOM 1869 C C . SER A 1 233 ? -14.694 14.011 -30.968 1.00 42.53 233 SER A C 1
ATOM 1871 O O . SER A 1 233 ? -14.305 14.905 -31.719 1.00 42.53 233 SER A O 1
ATOM 1873 N N . ARG A 1 234 ? -13.830 13.373 -30.174 1.00 46.81 234 ARG A N 1
ATOM 1874 C CA . ARG A 1 234 ? -12.376 13.576 -30.291 1.00 46.81 234 ARG A CA 1
ATOM 1875 C C . ARG A 1 234 ? -11.705 12.236 -30.527 1.00 46.81 234 ARG A C 1
ATOM 1877 O O . ARG A 1 234 ? -11.309 11.548 -29.598 1.00 46.81 234 ARG A O 1
ATOM 1884 N N . ARG A 1 235 ? -11.599 11.875 -31.809 1.00 46.16 235 ARG A N 1
ATOM 1885 C CA . ARG A 1 235 ? -10.635 10.880 -32.287 1.00 46.16 235 ARG A CA 1
ATOM 1886 C C . ARG A 1 235 ? -9.237 11.389 -31.925 1.00 46.16 235 ARG A C 1
ATOM 1888 O O . ARG A 1 235 ? -8.617 12.086 -32.724 1.00 46.16 235 ARG A O 1
ATOM 1895 N N . TYR A 1 236 ? -8.761 11.078 -30.721 1.00 47.84 236 TYR A N 1
ATOM 1896 C CA . TYR A 1 236 ? -7.327 11.007 -30.476 1.00 47.84 236 TYR A CA 1
ATOM 1897 C C . TYR A 1 236 ? -6.795 10.002 -31.504 1.00 47.84 236 TYR A C 1
ATOM 1899 O O . TYR A 1 236 ? -7.178 8.837 -31.502 1.00 47.84 236 TYR A O 1
ATOM 1907 N N . ARG A 1 237 ? -6.048 10.501 -32.495 1.00 48.19 237 ARG A N 1
ATOM 1908 C CA . ARG A 1 237 ? -5.565 9.719 -33.648 1.00 48.19 237 ARG A CA 1
ATOM 1909 C C . ARG A 1 237 ? -4.453 8.731 -33.284 1.00 48.19 237 ARG A C 1
ATOM 1911 O O . ARG A 1 237 ? -4.088 7.930 -34.135 1.00 48.19 237 ARG A O 1
ATOM 1918 N N . ASN A 1 238 ? -3.964 8.762 -32.048 1.00 54.03 238 ASN A N 1
ATOM 1919 C CA . ASN A 1 238 ? -2.953 7.839 -31.554 1.00 54.03 238 ASN A CA 1
ATOM 1920 C C . ASN A 1 238 ? -3.620 6.834 -30.605 1.00 54.03 238 ASN A C 1
ATOM 1922 O O . ASN A 1 238 ? -4.463 7.258 -29.806 1.00 54.03 238 ASN A O 1
ATOM 1926 N N . PRO A 1 239 ? -3.272 5.537 -30.676 1.00 66.88 239 PRO A N 1
ATOM 1927 C CA . PRO A 1 239 ? -3.697 4.581 -29.661 1.00 66.88 239 PRO A CA 1
ATOM 1928 C C . PRO A 1 239 ? -3.240 5.099 -28.292 1.00 66.88 239 PRO A C 1
ATOM 1930 O O . PRO A 1 239 ? -2.080 5.461 -28.112 1.00 66.88 239 PRO A O 1
ATOM 1933 N N . SER A 1 240 ? -4.176 5.238 -27.355 1.00 75.69 240 SER A N 1
ATOM 1934 C CA . SER A 1 240 ? -3.839 5.610 -25.984 1.00 75.69 240 SER A CA 1
ATOM 1935 C C . SER A 1 240 ? -3.123 4.441 -25.326 1.00 75.69 240 SER A C 1
ATOM 1937 O O . SER A 1 240 ? -3.644 3.328 -25.332 1.00 75.69 240 SER A O 1
ATOM 1939 N N . GLU A 1 241 ? -1.956 4.705 -24.749 1.00 87.00 241 GLU A N 1
ATOM 1940 C CA . GLU A 1 241 ? -1.217 3.704 -23.990 1.00 87.00 241 GLU A CA 1
ATOM 1941 C C . GLU A 1 241 ? -1.849 3.547 -22.609 1.00 87.00 241 GLU A C 1
ATOM 1943 O O . GLU A 1 241 ? -2.051 4.529 -21.890 1.00 87.00 241 GLU A O 1
ATOM 1948 N N . ILE A 1 242 ? -2.209 2.314 -22.251 1.00 87.50 242 ILE A N 1
ATOM 1949 C CA . ILE A 1 242 ? -2.897 2.018 -20.993 1.00 87.50 242 ILE A CA 1
ATOM 1950 C C . ILE A 1 242 ? -1.914 1.338 -20.046 1.00 87.50 242 ILE A C 1
ATOM 1952 O O . ILE A 1 242 ? -1.420 0.242 -20.314 1.00 87.50 242 ILE A O 1
ATOM 1956 N N . PHE A 1 243 ? -1.672 1.988 -18.911 1.00 89.94 243 PHE A N 1
ATOM 1957 C CA . PHE A 1 243 ? -0.835 1.474 -17.833 1.00 89.94 243 PHE A CA 1
ATOM 1958 C C . PHE A 1 243 ? -1.710 0.837 -16.760 1.00 89.94 243 PHE A C 1
ATOM 1960 O O . PHE A 1 243 ? -2.656 1.455 -16.270 1.00 89.94 243 PHE A O 1
ATOM 1967 N N . PHE A 1 244 ? -1.381 -0.391 -16.378 1.00 91.88 244 PHE A N 1
ATOM 1968 C CA . PHE A 1 244 ? -2.124 -1.152 -15.386 1.00 91.88 244 PHE A CA 1
ATOM 1969 C C . PHE A 1 244 ? -1.213 -1.524 -14.220 1.00 91.88 244 PHE A C 1
ATOM 1971 O O . PHE A 1 244 ? -0.417 -2.457 -14.314 1.00 91.88 244 PHE A O 1
ATOM 1978 N N . ALA A 1 245 ? -1.301 -0.757 -13.133 1.00 92.12 245 ALA A N 1
ATOM 1979 C CA . ALA A 1 245 ? -0.519 -0.994 -11.928 1.00 92.12 245 ALA A CA 1
ATOM 1980 C C . ALA A 1 245 ? -1.227 -2.000 -11.013 1.00 92.12 245 ALA A C 1
ATOM 1982 O O . ALA A 1 245 ? -2.389 -1.803 -10.652 1.00 92.12 245 ALA A O 1
ATOM 1983 N N . VAL A 1 246 ? -0.524 -3.065 -10.640 1.00 94.50 246 VAL A N 1
ATOM 1984 C CA . VAL A 1 246 ? -1.039 -4.154 -9.802 1.00 94.50 246 VAL A CA 1
ATOM 1985 C C . VAL A 1 246 ? -0.062 -4.499 -8.697 1.00 94.50 246 VAL A C 1
ATOM 1987 O O . VAL A 1 246 ? 1.121 -4.186 -8.767 1.00 94.50 246 VAL A O 1
ATOM 1990 N N . GLN A 1 247 ? -0.577 -5.154 -7.671 1.00 94.00 247 GLN A N 1
ATOM 1991 C CA . GLN A 1 247 ? 0.170 -5.590 -6.505 1.00 94.00 247 GLN A CA 1
ATOM 1992 C C . GLN A 1 247 ? -0.261 -7.008 -6.148 1.00 94.00 247 GLN A C 1
ATOM 1994 O O . GLN A 1 247 ? -1.428 -7.358 -6.364 1.00 94.00 247 GLN A O 1
ATOM 1999 N N . ASP A 1 248 ? 0.654 -7.792 -5.577 1.00 95.56 248 ASP A N 1
ATOM 2000 C CA . ASP A 1 248 ? 0.323 -9.106 -5.038 1.00 95.56 248 ASP A CA 1
ATOM 2001 C C . ASP A 1 248 ? -0.884 -9.022 -4.070 1.00 95.56 248 ASP A C 1
ATOM 2003 O O . ASP A 1 248 ? -0.899 -8.164 -3.176 1.00 95.56 248 ASP A O 1
ATOM 2007 N N . PRO A 1 249 ? -1.915 -9.880 -4.219 1.00 96.69 249 PRO A N 1
ATOM 2008 C CA . PRO A 1 249 ? -3.119 -9.814 -3.393 1.00 96.69 249 PRO A CA 1
ATOM 2009 C C . PRO A 1 249 ? -2.887 -9.900 -1.880 1.00 96.69 249 PRO A C 1
ATOM 2011 O O . PRO A 1 249 ? -3.575 -9.221 -1.109 1.00 96.69 249 PRO A O 1
ATOM 2014 N N . PHE A 1 250 ? -1.933 -10.719 -1.435 1.00 96.75 250 PHE A N 1
ATOM 2015 C CA . PHE A 1 250 ? -1.620 -10.864 -0.017 1.00 96.75 250 PHE A CA 1
ATOM 2016 C C . PHE A 1 250 ? -0.885 -9.633 0.497 1.00 96.75 250 PHE A C 1
ATOM 2018 O O . PHE A 1 250 ? -1.280 -9.065 1.521 1.00 96.75 250 PHE A O 1
ATOM 2025 N N . LYS A 1 251 ? 0.126 -9.169 -0.249 1.00 95.00 251 LYS A N 1
ATOM 2026 C CA . LYS A 1 251 ? 0.847 -7.928 0.063 1.00 95.00 251 LYS A CA 1
ATOM 2027 C C . LYS A 1 251 ? -0.114 -6.750 0.171 1.00 95.00 251 LYS A C 1
ATOM 2029 O O . LYS A 1 251 ? -0.072 -6.010 1.151 1.00 95.00 251 LYS A O 1
ATOM 2034 N N . ARG A 1 252 ? -1.047 -6.636 -0.776 1.00 95.12 252 ARG A N 1
ATOM 2035 C CA . ARG A 1 252 ? -2.069 -5.591 -0.787 1.00 95.12 252 ARG A CA 1
ATOM 2036 C C . ARG A 1 252 ? -2.922 -5.600 0.471 1.00 95.12 252 ARG A C 1
ATOM 2038 O O . ARG A 1 252 ? -3.117 -4.548 1.076 1.00 95.12 252 ARG A O 1
ATOM 2045 N N . LEU A 1 253 ? -3.435 -6.757 0.888 1.00 97.06 253 LEU A N 1
ATOM 2046 C CA . LEU A 1 253 ? -4.220 -6.864 2.121 1.00 97.06 253 LEU A CA 1
ATOM 2047 C C . LEU A 1 253 ? -3.398 -6.471 3.352 1.00 97.06 253 LEU A C 1
ATOM 2049 O O . LEU A 1 253 ? -3.894 -5.728 4.200 1.00 97.06 253 LEU A O 1
ATOM 2053 N N . TRP A 1 254 ? -2.154 -6.936 3.442 1.00 96.62 254 TRP A N 1
ATOM 2054 C CA . TRP A 1 254 ? -1.271 -6.629 4.564 1.00 96.62 254 TRP A CA 1
ATOM 2055 C C . TRP A 1 254 ? -0.927 -5.141 4.653 1.00 96.62 254 TRP A C 1
ATOM 2057 O O . TRP A 1 254 ? -1.174 -4.514 5.682 1.00 96.62 254 TRP A O 1
ATOM 2067 N N . GLU A 1 255 ? -0.437 -4.542 3.569 1.00 93.62 255 GLU A N 1
ATOM 2068 C CA . GLU A 1 255 ? -0.086 -3.119 3.541 1.00 93.62 255 GLU A CA 1
ATOM 2069 C C . GLU A 1 255 ? -1.321 -2.242 3.778 1.00 93.62 255 GLU A C 1
ATOM 2071 O O . GLU A 1 255 ? -1.269 -1.277 4.540 1.00 93.62 255 GLU A O 1
ATOM 2076 N N . THR A 1 256 ? -2.479 -2.635 3.237 1.00 94.69 256 THR A N 1
ATOM 2077 C CA . THR A 1 256 ? -3.740 -1.925 3.481 1.00 94.69 256 THR A CA 1
ATOM 2078 C C . THR A 1 256 ? -4.191 -2.025 4.938 1.00 94.69 256 THR A C 1
ATOM 2080 O O . THR A 1 256 ? -4.780 -1.075 5.460 1.00 94.69 256 THR A O 1
ATOM 2083 N N . TYR A 1 257 ? -3.935 -3.146 5.616 1.00 96.94 257 TYR A N 1
ATOM 2084 C CA . TYR A 1 257 ? -4.188 -3.272 7.049 1.00 96.94 257 TYR A CA 1
ATOM 2085 C C . TYR A 1 257 ? -3.279 -2.346 7.860 1.00 96.94 257 TYR A C 1
ATOM 2087 O O . TYR A 1 257 ? -3.760 -1.611 8.728 1.00 96.94 257 TYR A O 1
ATOM 2095 N N . VAL A 1 258 ? -1.979 -2.355 7.556 1.00 94.69 258 VAL A N 1
ATOM 2096 C CA . VAL A 1 258 ? -0.990 -1.510 8.230 1.00 94.69 258 VAL A CA 1
ATOM 2097 C C . VAL A 1 258 ? -1.351 -0.033 8.052 1.00 94.69 258 VAL A C 1
ATOM 2099 O O . VAL A 1 258 ? -1.506 0.668 9.050 1.00 94.69 258 VAL A O 1
ATOM 2102 N N . ASP A 1 259 ? -1.614 0.425 6.828 1.00 90.75 259 ASP A N 1
ATOM 2103 C CA . ASP A 1 259 ? -1.954 1.828 6.547 1.00 90.75 259 ASP A CA 1
ATOM 2104 C C . ASP A 1 259 ? -3.293 2.277 7.166 1.00 90.75 259 ASP A C 1
ATOM 2106 O O . ASP A 1 259 ? -3.463 3.431 7.559 1.00 90.75 259 ASP A O 1
ATOM 2110 N N . ASN A 1 260 ? -4.276 1.380 7.284 1.00 91.50 260 ASN A N 1
ATOM 2111 C CA . ASN A 1 260 ? -5.611 1.770 7.745 1.00 91.50 260 ASN A CA 1
ATOM 2112 C C . ASN A 1 260 ? -5.878 1.570 9.238 1.00 91.50 260 ASN A C 1
ATOM 2114 O O . ASN A 1 260 ? -6.737 2.281 9.784 1.00 91.50 260 ASN A O 1
ATOM 2118 N N . PHE A 1 261 ? -5.201 0.605 9.867 1.00 92.94 261 PHE A N 1
ATOM 2119 C CA . PHE A 1 261 ? -5.478 0.174 11.241 1.00 92.94 261 PHE A CA 1
ATOM 2120 C C . PHE A 1 261 ? -4.256 0.185 12.158 1.00 92.94 261 PHE A C 1
ATOM 2122 O O . PHE A 1 261 ? -4.427 0.381 13.364 1.00 92.94 261 PHE A O 1
ATOM 2129 N N . ARG A 1 262 ? -3.029 0.041 11.641 1.00 91.94 262 ARG A N 1
ATOM 2130 C CA . ARG A 1 262 ? -1.834 0.377 12.438 1.00 91.94 262 ARG A CA 1
ATOM 2131 C C . ARG A 1 262 ? -1.605 1.878 12.416 1.00 91.94 262 ARG A C 1
ATOM 2133 O O . ARG A 1 262 ? -1.519 2.485 13.480 1.00 91.94 262 ARG A O 1
ATOM 2140 N N . LEU A 1 263 ? -1.643 2.468 11.228 1.00 88.88 263 LEU A N 1
ATOM 2141 C CA . LEU A 1 263 ? -1.754 3.902 11.036 1.00 88.88 263 LEU A CA 1
ATOM 2142 C C . LEU A 1 263 ? -3.236 4.302 11.080 1.00 88.88 263 LEU A C 1
ATOM 2144 O O . LEU A 1 263 ? -4.108 3.570 10.607 1.00 88.88 263 LEU A O 1
ATOM 2148 N N . PRO A 1 264 ? -3.585 5.445 11.679 1.00 87.25 264 PRO A N 1
ATOM 2149 C CA . PRO A 1 264 ? -4.956 5.708 12.066 1.00 87.25 264 PRO A CA 1
ATOM 2150 C C . PRO A 1 264 ? -5.803 6.320 10.936 1.00 87.25 264 PRO A C 1
ATOM 2152 O O . PRO A 1 264 ? -6.582 7.268 11.123 1.00 87.25 264 PRO A O 1
ATOM 2155 N N . ARG A 1 265 ? -5.669 5.786 9.717 1.00 87.69 265 ARG A N 1
ATOM 2156 C CA . ARG A 1 265 ? -6.335 6.332 8.532 1.00 87.69 265 ARG A CA 1
ATOM 2157 C C . ARG A 1 265 ? -7.824 5.975 8.473 1.00 87.69 265 ARG A C 1
ATOM 2159 O O . ARG A 1 265 ? -8.617 6.797 8.001 1.00 87.69 265 ARG A O 1
ATOM 2166 N N . LYS A 1 266 ? -8.243 4.802 8.966 1.00 91.50 266 LYS A N 1
ATOM 2167 C CA . LYS A 1 266 ? -9.653 4.345 8.904 1.00 91.50 266 LYS A CA 1
ATOM 2168 C C . LYS A 1 266 ? -10.240 3.894 10.242 1.00 91.50 266 LYS A C 1
ATOM 2170 O O . LYS A 1 266 ? -11.371 3.407 10.253 1.00 91.50 266 LYS A O 1
ATOM 2175 N N . TRP A 1 267 ? -9.555 4.150 11.351 1.00 91.75 267 TRP A N 1
ATOM 2176 C CA . TRP A 1 267 ? -10.031 3.969 12.731 1.00 91.75 267 TRP A CA 1
ATOM 2177 C C . TRP A 1 267 ? -11.495 4.387 12.927 1.00 91.75 267 TRP A C 1
ATOM 2179 O O . TRP A 1 267 ? -12.373 3.546 13.113 1.00 91.75 267 TRP A O 1
ATOM 2189 N N . ASN A 1 268 ? -11.801 5.661 12.678 1.00 90.19 268 ASN A N 1
ATOM 2190 C CA . ASN A 1 268 ? -13.147 6.224 12.853 1.00 90.19 268 ASN A CA 1
ATOM 2191 C C . ASN A 1 268 ? -14.164 5.851 11.756 1.00 90.19 268 ASN A C 1
ATOM 2193 O O . ASN A 1 268 ? -15.241 6.440 11.692 1.00 90.19 268 ASN A O 1
ATOM 2197 N N . THR A 1 269 ? -13.820 4.947 10.837 1.00 92.44 269 THR A N 1
ATOM 2198 C CA . THR A 1 269 ? -14.706 4.536 9.738 1.00 92.44 269 THR A CA 1
ATOM 2199 C C . THR A 1 269 ? -14.840 3.022 9.722 1.00 92.44 269 THR A C 1
ATOM 2201 O O . THR A 1 269 ? -15.705 2.474 10.400 1.00 92.44 269 THR A O 1
ATOM 2204 N N . ASN A 1 270 ? -13.978 2.331 8.981 1.00 94.88 270 ASN A N 1
ATOM 2205 C CA . ASN A 1 270 ? -14.001 0.879 8.893 1.00 94.88 270 ASN A CA 1
ATOM 2206 C C . ASN A 1 270 ? -13.612 0.232 10.220 1.00 94.88 270 ASN A C 1
ATOM 2208 O O . ASN A 1 270 ? -14.174 -0.805 10.547 1.00 94.88 270 ASN A O 1
ATOM 2212 N N . GLY A 1 271 ? -12.762 0.873 11.027 1.00 94.81 271 GLY A N 1
ATOM 2213 C CA . GLY A 1 271 ? -12.387 0.339 12.334 1.00 94.81 271 GLY A CA 1
ATOM 2214 C C . GLY A 1 271 ? -13.578 0.216 13.280 1.00 94.81 271 GLY A C 1
ATOM 2215 O O . GLY A 1 271 ? -13.844 -0.870 13.781 1.00 94.81 271 GLY A O 1
ATOM 2216 N N . ILE A 1 272 ? -14.386 1.272 13.405 1.00 93.44 272 ILE A N 1
ATOM 2217 C CA . ILE A 1 272 ? -15.651 1.231 14.162 1.00 93.44 272 ILE A CA 1
ATOM 2218 C C . ILE A 1 272 ? -16.599 0.153 13.621 1.00 93.44 272 ILE A C 1
ATOM 2220 O O . ILE A 1 272 ? -17.209 -0.575 14.398 1.00 93.44 272 ILE A O 1
ATOM 2224 N N . LYS A 1 273 ? -16.729 0.015 12.291 1.00 94.94 273 LYS A N 1
ATOM 2225 C CA . LYS A 1 273 ? -17.592 -1.023 11.690 1.00 94.94 273 LYS A CA 1
ATOM 2226 C C . LYS A 1 273 ? -17.119 -2.440 12.029 1.00 94.94 273 LYS A C 1
ATOM 2228 O O . LYS A 1 273 ? -17.951 -3.341 12.112 1.00 94.94 273 LYS A O 1
ATOM 2233 N N . ILE A 1 274 ? -15.809 -2.648 12.146 1.00 95.81 274 ILE A N 1
ATOM 2234 C CA . ILE A 1 274 ? -15.217 -3.934 12.519 1.00 95.81 274 ILE A CA 1
ATOM 2235 C C . ILE A 1 274 ? -15.451 -4.191 14.007 1.00 95.81 274 ILE A C 1
ATOM 2237 O O . ILE A 1 274 ? -16.002 -5.232 14.357 1.00 95.81 274 ILE A O 1
ATOM 2241 N N . GLU A 1 275 ? -15.127 -3.222 14.867 1.00 93.50 275 GLU A N 1
ATOM 2242 C CA . GLU A 1 275 ? -15.342 -3.320 16.315 1.00 93.50 275 GLU A CA 1
ATOM 2243 C C . GLU A 1 275 ? -16.814 -3.570 16.665 1.00 93.50 275 GLU A C 1
ATOM 2245 O O . GLU A 1 275 ? -17.104 -4.399 17.522 1.00 93.50 275 GLU A O 1
ATOM 2250 N N . ALA A 1 276 ? -17.754 -2.929 15.963 1.00 91.94 276 ALA A N 1
ATOM 2251 C CA . ALA A 1 276 ? -19.191 -3.101 16.182 1.00 91.94 276 ALA A CA 1
ATOM 2252 C C . ALA A 1 276 ? -19.705 -4.524 15.894 1.00 91.94 276 ALA A C 1
ATOM 2254 O O . ALA A 1 276 ? -20.807 -4.870 16.311 1.00 91.94 276 ALA A O 1
ATOM 2255 N N . LYS A 1 277 ? -18.935 -5.354 15.175 1.00 92.94 277 LYS A N 1
ATOM 2256 C CA . LYS A 1 277 ? -19.267 -6.769 14.936 1.00 92.94 277 LYS A CA 1
ATOM 2257 C C . LYS A 1 277 ? -18.778 -7.690 16.053 1.00 92.94 277 LYS A C 1
ATOM 2259 O O . LYS A 1 277 ? -19.094 -8.879 16.024 1.00 92.94 277 LYS A O 1
ATOM 2264 N N . ARG A 1 278 ? -17.994 -7.182 17.008 1.00 92.19 278 ARG A N 1
ATOM 2265 C CA . ARG A 1 278 ? -17.536 -7.974 18.148 1.00 92.19 278 ARG A CA 1
ATOM 2266 C C . ARG A 1 278 ? -18.691 -8.217 19.116 1.00 92.19 278 ARG A C 1
ATOM 2268 O O . ARG A 1 278 ? -19.529 -7.333 19.299 1.00 92.19 278 ARG A O 1
ATOM 2275 N N . PRO A 1 279 ? -18.713 -9.373 19.796 1.00 86.88 279 PRO A N 1
ATOM 2276 C CA . PRO A 1 279 ? -19.563 -9.543 20.961 1.00 86.88 279 PRO A CA 1
ATOM 2277 C C . PRO A 1 279 ? -19.285 -8.418 21.973 1.00 86.88 279 PRO A C 1
ATOM 2279 O O . PRO A 1 279 ? -18.118 -8.049 22.155 1.00 86.88 279 PRO A O 1
ATOM 2282 N N . PRO A 1 280 ? -20.312 -7.864 22.641 1.00 80.00 280 PRO A N 1
ATOM 2283 C CA . PRO A 1 280 ? -20.103 -6.834 23.650 1.00 80.00 280 PRO A CA 1
ATOM 2284 C C . PRO A 1 280 ? -19.137 -7.350 24.727 1.00 80.00 280 PRO A C 1
ATOM 2286 O O . PRO A 1 280 ? -19.342 -8.423 25.300 1.00 80.00 280 PRO A O 1
ATOM 2289 N N . LYS A 1 281 ? -18.058 -6.598 24.994 1.00 78.38 281 LYS A N 1
ATOM 2290 C CA . LYS A 1 281 ? -17.098 -6.936 26.057 1.00 78.38 281 LYS A CA 1
ATOM 2291 C C . LYS A 1 281 ? -17.853 -6.900 27.392 1.00 78.38 281 LYS A C 1
ATOM 2293 O O . LYS A 1 281 ? -18.321 -5.840 27.801 1.00 78.38 281 LYS A O 1
ATOM 2298 N N . LYS A 1 282 ? -17.965 -8.047 28.078 1.00 68.75 282 LYS A N 1
ATOM 2299 C CA . LYS A 1 282 ? -18.685 -8.175 29.364 1.00 68.75 282 LYS A CA 1
ATOM 2300 C C . LYS A 1 282 ? -18.201 -7.169 30.425 1.00 68.75 282 LYS A C 1
ATOM 2302 O O . LYS A 1 282 ? -18.996 -6.737 31.249 1.00 68.75 282 LYS A O 1
ATOM 2307 N N . SER A 1 283 ? -16.937 -6.746 30.360 1.00 59.09 283 SER A N 1
ATOM 2308 C CA . SER A 1 283 ? -16.324 -5.770 31.273 1.00 59.09 283 SER A CA 1
ATOM 2309 C C . SER A 1 283 ? -16.794 -4.321 31.091 1.00 59.09 283 SER A C 1
ATOM 2311 O O . SER A 1 283 ? -16.635 -3.520 32.004 1.00 59.09 283 SER A O 1
ATOM 2313 N N . ALA A 1 284 ? -17.387 -3.958 29.949 1.00 57.25 284 ALA A N 1
ATOM 2314 C CA . ALA A 1 284 ? -17.883 -2.596 29.723 1.00 57.25 284 ALA A CA 1
ATOM 2315 C C . ALA A 1 284 ? -19.251 -2.338 30.382 1.00 57.25 284 ALA A C 1
ATOM 2317 O O . ALA A 1 284 ? -19.654 -1.189 30.535 1.00 57.25 284 ALA A O 1
ATOM 2318 N N . ILE A 1 285 ? -19.965 -3.398 30.774 1.00 58.84 285 ILE A N 1
ATOM 2319 C CA . ILE A 1 285 ? -21.317 -3.307 31.342 1.00 58.84 285 ILE A CA 1
ATOM 2320 C C . ILE A 1 285 ? -21.264 -3.025 32.855 1.00 58.84 285 ILE A C 1
ATOM 2322 O O . ILE A 1 285 ? -22.193 -2.437 33.400 1.00 58.84 285 ILE A O 1
ATOM 2326 N N . SER A 1 286 ? -20.175 -3.390 33.538 1.00 55.84 286 SER A N 1
ATOM 2327 C CA . SER A 1 286 ? -20.114 -3.397 35.006 1.00 55.84 286 SER A CA 1
ATOM 2328 C C . SER A 1 286 ? -19.685 -2.084 35.670 1.00 55.84 286 SER A C 1
ATOM 2330 O O . SER A 1 286 ? -19.874 -1.957 36.872 1.00 55.84 286 SER A O 1
ATOM 2332 N N . GLU A 1 287 ? -19.134 -1.101 34.948 1.00 57.81 287 GLU A N 1
ATOM 2333 C CA . GLU A 1 287 ? -18.523 0.081 35.597 1.00 57.81 287 GLU A CA 1
ATOM 2334 C C . GLU A 1 287 ? -19.243 1.418 35.380 1.00 57.81 287 GLU A C 1
ATOM 2336 O O . GLU A 1 287 ? -18.741 2.445 35.829 1.00 57.81 287 GLU A O 1
ATOM 2341 N N . GLY A 1 288 ? -20.381 1.471 34.677 1.00 57.44 288 GLY A N 1
ATOM 2342 C CA . GLY A 1 288 ? -21.088 2.744 34.430 1.00 57.44 288 GLY A CA 1
ATOM 2343 C C . GLY A 1 288 ? -20.245 3.813 33.708 1.00 57.44 288 GLY A C 1
ATOM 2344 O O . GLY A 1 288 ? -20.684 4.952 33.546 1.00 57.44 288 GLY A O 1
ATOM 2345 N N . LYS A 1 289 ? -19.034 3.460 33.253 1.00 54.84 289 LYS A N 1
ATOM 2346 C CA . LYS A 1 289 ? -18.163 4.317 32.461 1.00 54.84 289 LYS A CA 1
ATOM 2347 C C . LYS A 1 289 ? -18.855 4.547 31.131 1.00 54.84 289 LYS A C 1
ATOM 2349 O O . LYS A 1 289 ? -19.118 3.601 30.391 1.00 54.84 289 LYS A O 1
ATOM 2354 N N . GLN A 1 290 ? -19.151 5.822 30.871 1.00 55.69 290 GLN A N 1
ATOM 2355 C CA . GLN A 1 290 ? -19.541 6.364 29.573 1.00 55.69 290 GLN A CA 1
ATOM 2356 C C . GLN A 1 290 ? -18.921 5.522 28.462 1.00 55.69 290 GLN A C 1
ATOM 2358 O O . GLN A 1 290 ? -17.698 5.380 28.453 1.00 55.69 290 GLN A O 1
ATOM 2363 N N . LEU A 1 291 ? -19.760 4.962 27.576 1.00 58.62 291 LEU A N 1
ATOM 2364 C CA . LEU A 1 291 ? -19.325 4.225 26.390 1.00 58.62 291 LEU A CA 1
ATOM 2365 C C . LEU A 1 291 ? -18.183 5.015 25.748 1.00 58.62 291 LEU A C 1
ATOM 2367 O O . LEU A 1 291 ? -18.422 6.041 25.103 1.00 58.62 291 LEU A O 1
ATOM 2371 N N . MET A 1 292 ? -16.937 4.590 25.977 1.00 59.56 292 MET A N 1
ATOM 2372 C CA . MET A 1 292 ? -15.806 5.223 25.325 1.00 59.56 292 MET A CA 1
ATOM 2373 C C . MET A 1 292 ? -16.079 5.099 23.836 1.00 59.56 292 MET A C 1
ATOM 2375 O O . MET A 1 292 ? -16.407 4.016 23.346 1.00 59.56 292 MET A O 1
ATOM 2379 N N . LYS A 1 293 ? -16.050 6.238 23.141 1.00 70.81 293 LYS A N 1
ATOM 2380 C CA . LYS A 1 293 ? -16.335 6.298 21.714 1.00 70.81 293 LYS A CA 1
ATOM 2381 C C . LYS A 1 293 ? -15.424 5.282 21.026 1.00 70.81 293 LYS A C 1
ATOM 2383 O O . LYS A 1 293 ? -14.211 5.452 21.048 1.00 70.81 293 LYS A O 1
ATOM 2388 N N . THR A 1 294 ? -16.013 4.224 20.472 1.00 79.69 294 THR A N 1
ATOM 2389 C CA . THR A 1 294 ? -15.289 3.164 19.760 1.00 79.69 294 THR A CA 1
ATOM 2390 C C . THR A 1 294 ? -14.445 3.806 18.673 1.00 79.69 294 THR A C 1
ATOM 2392 O O . THR A 1 294 ? -14.957 4.634 17.912 1.00 79.69 294 THR A O 1
ATOM 2395 N N . CYS A 1 295 ? -13.164 3.469 18.634 1.00 85.06 295 CYS A N 1
ATOM 2396 C CA . CYS A 1 295 ? -12.184 4.155 17.807 1.00 85.06 295 CYS A CA 1
ATOM 2397 C C . CYS A 1 295 ? -11.619 3.268 16.703 1.00 85.06 295 CYS A C 1
ATOM 2399 O O . CYS A 1 295 ? -10.916 3.780 15.843 1.00 85.06 295 CYS A O 1
ATOM 2401 N N . GLY A 1 296 ? -11.922 1.971 16.660 1.00 91.44 296 GLY A N 1
ATOM 2402 C CA . GLY A 1 296 ? -11.360 1.088 15.639 1.00 91.44 296 GLY A CA 1
ATOM 2403 C C . GLY A 1 296 ? -9.860 0.831 15.788 1.00 91.44 296 GLY A C 1
ATOM 2404 O O . GLY A 1 296 ? -9.217 0.492 14.795 1.00 91.44 296 GLY A O 1
ATOM 2405 N N . MET A 1 297 ? -9.285 1.080 16.967 1.00 90.88 297 MET A N 1
ATOM 2406 C CA . MET A 1 297 ? -7.833 1.140 17.180 1.00 90.88 297 MET A CA 1
ATOM 2407 C C . MET A 1 297 ? -7.214 -0.229 17.473 1.00 90.88 297 MET A C 1
ATOM 2409 O O . MET A 1 297 ? -6.035 -0.450 17.193 1.00 90.88 297 MET A O 1
ATOM 2413 N N . ASP A 1 298 ? -7.983 -1.152 18.048 1.00 92.19 298 ASP A N 1
ATOM 2414 C CA . ASP A 1 298 ? -7.539 -2.500 18.417 1.00 92.19 298 ASP A CA 1
ATOM 2415 C C . ASP A 1 298 ? -8.005 -3.547 17.388 1.00 92.19 298 ASP A C 1
ATOM 2417 O O . ASP A 1 298 ? -8.076 -4.733 17.700 1.00 92.19 298 ASP A O 1
ATOM 2421 N N . VAL A 1 299 ? -8.341 -3.121 16.163 1.00 95.81 299 VAL A N 1
ATOM 2422 C CA . VAL A 1 299 ? -8.669 -4.022 15.049 1.00 95.81 299 VAL A CA 1
ATOM 2423 C C . VAL A 1 299 ? -7.475 -4.919 14.749 1.00 95.81 299 VAL A C 1
ATOM 2425 O O . VAL A 1 299 ? -6.387 -4.437 14.437 1.00 95.81 299 VAL A O 1
ATOM 2428 N N . THR A 1 300 ? -7.693 -6.228 14.826 1.00 96.94 300 THR A N 1
ATOM 2429 C CA . THR A 1 300 ? -6.687 -7.239 14.491 1.00 96.94 300 THR A CA 1
ATOM 2430 C C . THR A 1 300 ? -6.643 -7.501 12.986 1.00 96.94 300 THR A C 1
ATOM 2432 O O . THR A 1 300 ? -7.605 -7.229 12.260 1.00 96.94 300 THR A O 1
ATOM 2435 N N . PHE A 1 301 ? -5.542 -8.085 12.503 1.00 97.88 301 PHE A N 1
ATOM 2436 C CA . PHE A 1 301 ? -5.407 -8.436 11.087 1.00 97.88 301 PHE A CA 1
ATOM 2437 C C . PHE A 1 301 ? -6.486 -9.430 10.643 1.00 97.88 301 PHE A C 1
ATOM 2439 O O . PHE A 1 301 ? -7.126 -9.227 9.615 1.00 97.88 301 PHE A O 1
ATOM 2446 N N . GLN A 1 302 ? -6.767 -10.452 11.456 1.00 98.19 302 GLN A N 1
ATOM 2447 C CA . GLN A 1 302 ? -7.815 -11.432 11.173 1.00 98.19 302 GLN A CA 1
ATOM 2448 C C . GLN A 1 302 ? -9.202 -10.787 11.043 1.00 98.19 302 GLN A C 1
ATOM 2450 O O . GLN A 1 302 ? -9.948 -11.103 10.115 1.00 98.19 302 GLN A O 1
ATOM 2455 N N . GLU A 1 303 ? -9.562 -9.869 11.942 1.00 98.00 303 GLU A N 1
ATOM 2456 C CA . GLU A 1 303 ? -10.845 -9.160 11.870 1.00 98.00 303 GLU A CA 1
ATOM 2457 C C . GLU A 1 303 ? -10.938 -8.269 10.635 1.00 98.00 303 GLU A C 1
ATOM 2459 O O . GLU A 1 303 ? -11.988 -8.222 9.988 1.00 98.00 303 GLU A O 1
ATOM 2464 N N . PHE A 1 304 ? -9.839 -7.597 10.284 1.00 98.06 304 PHE A N 1
ATOM 2465 C CA . PHE A 1 304 ? -9.743 -6.857 9.036 1.00 98.06 304 PHE A CA 1
ATOM 2466 C C . PHE A 1 304 ? -9.941 -7.772 7.824 1.00 98.06 304 PHE A C 1
ATOM 2468 O O . PHE A 1 304 ? -10.755 -7.446 6.966 1.00 98.06 304 PHE A O 1
ATOM 2475 N N . VAL A 1 305 ? -9.274 -8.926 7.755 1.00 98.31 305 VAL A N 1
ATOM 2476 C CA . VAL A 1 305 ? -9.418 -9.864 6.630 1.00 98.31 305 VAL A CA 1
ATOM 2477 C C . VAL A 1 305 ? -10.856 -10.379 6.535 1.00 98.31 305 VAL A C 1
ATOM 2479 O O . VAL A 1 305 ? -11.454 -10.344 5.462 1.00 98.31 305 VAL A O 1
ATOM 2482 N N . LEU A 1 306 ? -11.469 -10.778 7.653 1.00 98.12 306 LEU A N 1
ATOM 2483 C CA . LEU A 1 306 ? -12.878 -11.190 7.689 1.00 98.12 306 LEU A CA 1
ATOM 2484 C C . LEU A 1 306 ? -13.831 -10.076 7.248 1.00 98.12 306 LEU A C 1
ATOM 2486 O O . LEU A 1 306 ? -14.860 -10.347 6.620 1.00 98.12 306 LEU A O 1
ATOM 2490 N N . PHE A 1 307 ? -13.515 -8.827 7.589 1.00 97.25 307 PHE A N 1
ATOM 2491 C CA . PHE A 1 307 ? -14.251 -7.668 7.110 1.00 97.25 307 PHE A CA 1
ATOM 2492 C C . PHE A 1 307 ? -14.074 -7.505 5.604 1.00 97.25 307 PHE A C 1
ATOM 2494 O O . PHE A 1 307 ? -15.077 -7.491 4.894 1.00 97.25 307 PHE A O 1
ATOM 2501 N N . ALA A 1 308 ? -12.831 -7.502 5.123 1.00 97.00 308 ALA A N 1
ATOM 2502 C CA . ALA A 1 308 ? -12.485 -7.363 3.720 1.00 97.00 308 ALA A CA 1
ATOM 2503 C C . ALA A 1 308 ? -13.126 -8.451 2.853 1.00 97.00 308 ALA A C 1
ATOM 2505 O O . ALA A 1 308 ? -13.584 -8.161 1.756 1.00 97.00 308 ALA A O 1
ATOM 2506 N N . LEU A 1 309 ? -13.250 -9.687 3.339 1.00 97.31 309 LEU A N 1
ATOM 2507 C CA . LEU A 1 309 ? -13.941 -10.765 2.624 1.00 97.31 309 LEU A CA 1
ATOM 2508 C C . LEU A 1 309 ? -15.440 -10.495 2.403 1.00 97.31 309 LEU A C 1
ATOM 2510 O O . LEU A 1 309 ? -16.020 -11.027 1.458 1.00 97.31 309 LEU A O 1
ATOM 2514 N N . LYS A 1 310 ? -16.068 -9.676 3.255 1.00 96.00 310 LYS A N 1
ATOM 2515 C CA . LYS A 1 310 ? -17.517 -9.409 3.250 1.00 96.00 310 LYS A CA 1
ATOM 2516 C C . LYS A 1 310 ? -17.885 -8.021 2.729 1.00 96.00 310 LYS A C 1
ATOM 2518 O O . LYS A 1 310 ? -19.014 -7.827 2.288 1.00 96.00 310 LYS A O 1
ATOM 2523 N N . SER A 1 311 ? -16.989 -7.045 2.837 1.00 92.94 311 SER A N 1
ATOM 2524 C CA . SER A 1 311 ? -17.220 -5.667 2.405 1.00 92.94 311 SER A CA 1
ATOM 2525 C C . SER A 1 311 ? -16.573 -5.383 1.060 1.00 92.94 311 SER A C 1
ATOM 2527 O O . SER A 1 311 ? -15.483 -5.873 0.775 1.00 92.94 311 SER A O 1
ATOM 2529 N N . TYR A 1 312 ? -17.234 -4.530 0.280 1.00 90.88 312 TYR A N 1
ATOM 2530 C CA . TYR A 1 312 ? -16.638 -3.922 -0.899 1.00 90.88 312 TYR A CA 1
ATOM 2531 C C . TYR A 1 312 ? -15.956 -2.603 -0.508 1.00 90.88 312 TYR A C 1
ATOM 2533 O O . TYR A 1 312 ? -16.631 -1.698 -0.012 1.00 90.88 312 TYR A O 1
ATOM 2541 N N . GLU A 1 313 ? -14.646 -2.495 -0.706 1.00 89.31 313 GLU A N 1
ATOM 2542 C CA . GLU A 1 313 ? -13.875 -1.256 -0.573 1.00 89.31 313 GLU A CA 1
ATOM 2543 C C . GLU A 1 313 ? -12.727 -1.241 -1.596 1.00 89.31 313 GLU A C 1
ATOM 2545 O O . GLU A 1 313 ? -11.973 -2.205 -1.744 1.00 89.31 313 GLU A O 1
ATOM 2550 N N . ASN A 1 314 ? -12.553 -0.100 -2.261 1.00 86.94 314 ASN A N 1
ATOM 2551 C CA . ASN A 1 314 ? -11.618 0.061 -3.376 1.00 86.94 314 ASN A CA 1
ATOM 2552 C C . ASN A 1 314 ? -10.163 -0.223 -2.987 1.00 86.94 314 ASN A C 1
ATOM 2554 O O . ASN A 1 314 ? -9.390 -0.717 -3.799 1.00 86.94 314 ASN A O 1
ATOM 2558 N N . GLU A 1 315 ? -9.767 0.103 -1.761 1.00 88.19 315 GLU A N 1
ATOM 2559 C CA . GLU A 1 315 ? -8.376 0.014 -1.323 1.00 88.19 315 GLU A CA 1
ATOM 2560 C C . GLU A 1 315 ? -7.875 -1.434 -1.290 1.00 88.19 315 GLU A C 1
ATOM 2562 O O . GLU A 1 315 ? -6.728 -1.697 -1.644 1.00 88.19 315 GLU A O 1
ATOM 2567 N N . TYR A 1 316 ? -8.747 -2.391 -0.977 1.00 92.31 316 TYR A N 1
ATOM 2568 C CA . TYR A 1 316 ? -8.362 -3.791 -0.840 1.00 92.31 316 TYR A CA 1
ATOM 2569 C C . TYR A 1 316 ? -9.185 -4.759 -1.689 1.00 92.31 316 TYR A C 1
ATOM 2571 O O . TYR A 1 316 ? -8.884 -5.939 -1.653 1.00 92.31 316 TYR A O 1
ATOM 2579 N N . ASP A 1 317 ? -10.179 -4.350 -2.478 1.00 93.38 317 ASP A N 1
ATOM 2580 C CA . ASP A 1 317 ? -10.863 -5.285 -3.386 1.00 93.38 317 ASP A CA 1
ATOM 2581 C C . ASP A 1 317 ? -10.023 -5.708 -4.599 1.00 93.38 317 ASP A C 1
ATOM 2583 O O . ASP A 1 317 ? -9.298 -4.876 -5.138 1.00 93.38 317 ASP A O 1
ATOM 2587 N N . PRO A 1 318 ? -10.167 -6.955 -5.092 1.00 95.06 318 PRO A N 1
ATOM 2588 C CA . PRO A 1 318 ? -9.399 -7.464 -6.228 1.00 95.06 318 PRO A CA 1
ATOM 2589 C C . PRO A 1 318 ? -9.376 -6.511 -7.429 1.00 95.06 318 PRO A C 1
ATOM 2591 O O . PRO A 1 318 ? -10.426 -6.000 -7.828 1.00 95.06 318 PRO A O 1
ATOM 2594 N N . PHE A 1 319 ? -8.203 -6.293 -8.027 1.00 93.06 319 PHE A N 1
ATOM 2595 C CA . PHE A 1 319 ? -8.018 -5.371 -9.151 1.00 93.06 319 PHE A CA 1
ATOM 2596 C C . PHE A 1 319 ? -8.941 -5.703 -10.319 1.00 93.06 319 PHE A C 1
ATOM 2598 O O . PHE A 1 319 ? -9.550 -4.783 -10.861 1.00 93.06 319 PHE A O 1
ATOM 2605 N N . TYR A 1 320 ? -9.140 -6.988 -10.640 1.00 93.31 320 TYR A N 1
ATOM 2606 C CA . TYR A 1 320 ? -10.050 -7.394 -11.716 1.00 93.31 320 TYR A CA 1
ATOM 2607 C C . TYR A 1 320 ? -11.484 -6.895 -11.505 1.00 93.31 320 TYR A C 1
ATOM 2609 O O . TYR A 1 320 ? -12.190 -6.628 -12.472 1.00 93.31 320 TYR A O 1
ATOM 2617 N N . ARG A 1 321 ? -11.940 -6.763 -10.248 1.00 90.88 321 ARG A N 1
ATOM 2618 C CA . ARG A 1 321 ? -13.280 -6.235 -9.943 1.00 90.88 321 ARG A CA 1
ATOM 2619 C C . ARG A 1 321 ? -13.347 -4.731 -10.138 1.00 90.88 321 ARG A C 1
ATOM 2621 O O . ARG A 1 321 ? -14.384 -4.232 -10.562 1.00 90.88 321 ARG A O 1
ATOM 2628 N N . LEU A 1 322 ? -12.261 -4.037 -9.813 1.00 87.62 322 LEU A N 1
ATOM 2629 C CA . LEU A 1 322 ? -12.149 -2.583 -9.904 1.00 87.62 322 LEU A CA 1
ATOM 2630 C C . LEU A 1 322 ? -12.004 -2.106 -11.355 1.00 87.62 322 LEU A C 1
ATOM 2632 O O . LEU A 1 322 ? -12.575 -1.082 -11.739 1.00 87.62 322 LEU A O 1
ATOM 2636 N N . CYS A 1 323 ? -11.239 -2.871 -12.129 1.00 88.19 323 CYS A N 1
ATOM 2637 C CA . CYS A 1 323 ? -10.911 -2.651 -13.523 1.00 88.19 323 CYS A CA 1
ATOM 2638 C C . CYS A 1 323 ? -10.768 -4.004 -14.232 1.00 88.19 323 CYS A C 1
ATOM 2640 O O . CYS A 1 323 ? -9.848 -4.756 -13.918 1.00 88.19 323 CYS A O 1
ATOM 2642 N N . ASP A 1 324 ? -11.609 -4.304 -15.224 1.00 91.00 324 ASP A N 1
ATOM 2643 C CA . ASP A 1 324 ? -11.458 -5.535 -16.016 1.00 91.00 324 ASP A CA 1
ATOM 2644 C C . ASP A 1 324 ? -10.328 -5.387 -17.063 1.00 91.00 324 ASP A C 1
ATOM 2646 O O . ASP A 1 324 ? -10.532 -4.702 -18.077 1.00 91.00 324 ASP A O 1
ATOM 2650 N N . PRO A 1 325 ? -9.150 -6.027 -16.890 1.00 92.56 325 PRO A N 1
ATOM 2651 C CA . PRO A 1 325 ? -8.045 -5.897 -17.842 1.00 92.56 325 PRO A CA 1
ATOM 2652 C C . PRO A 1 325 ? -8.389 -6.466 -19.224 1.00 92.56 325 PRO A C 1
ATOM 2654 O O . PRO A 1 325 ? -7.832 -6.018 -20.223 1.00 92.56 325 PRO A O 1
ATOM 2657 N N . CYS A 1 326 ? -9.352 -7.385 -19.319 1.00 92.81 326 CYS A N 1
ATOM 2658 C CA . CYS A 1 326 ? -9.779 -7.960 -20.594 1.00 92.81 326 CYS A CA 1
ATOM 2659 C C . CYS A 1 326 ? -10.519 -6.966 -21.487 1.00 92.81 326 CYS A C 1
ATOM 2661 O O . CYS A 1 326 ? -10.501 -7.075 -22.713 1.00 92.81 326 CYS A O 1
ATOM 2663 N N . GLN A 1 327 ? -11.193 -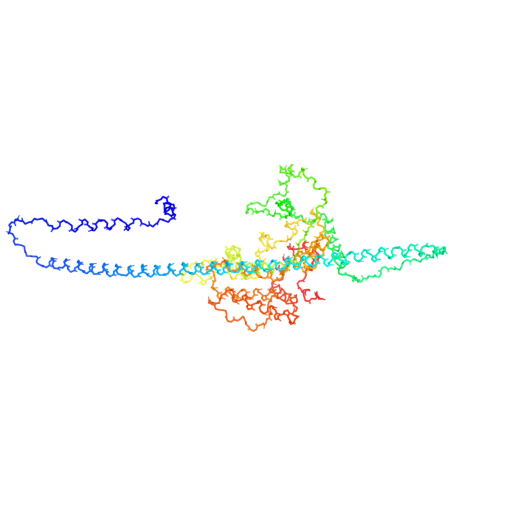6.001 -20.868 1.00 89.56 327 GLN A N 1
ATOM 2664 C CA . GLN A 1 327 ? -11.900 -4.946 -21.580 1.00 89.56 327 GLN A CA 1
ATOM 2665 C C . GLN A 1 327 ? -10.994 -3.737 -21.812 1.00 89.56 327 GLN A C 1
ATOM 2667 O O . GLN A 1 327 ? -11.064 -3.128 -22.877 1.00 89.56 327 GLN A O 1
ATOM 2672 N N . LEU A 1 328 ? -10.129 -3.416 -20.841 1.00 88.06 328 LEU A N 1
ATOM 2673 C CA . LEU A 1 328 ? -9.177 -2.310 -20.952 1.00 88.06 328 LEU A CA 1
ATOM 2674 C C . LEU A 1 328 ? -8.052 -2.594 -21.945 1.00 88.06 328 LEU A C 1
ATOM 2676 O O . LEU A 1 328 ? -7.626 -1.665 -22.617 1.00 88.06 328 LEU A O 1
ATOM 2680 N N . LYS A 1 329 ? -7.606 -3.853 -22.052 1.00 91.62 329 LYS A N 1
ATOM 2681 C CA . LYS A 1 329 ? -6.491 -4.284 -22.909 1.00 91.62 329 LYS A CA 1
ATOM 2682 C C . LYS A 1 329 ? -5.237 -3.431 -22.665 1.00 91.62 329 LYS A C 1
ATOM 2684 O O . LYS A 1 329 ? -4.852 -2.655 -23.538 1.00 91.62 329 LYS A O 1
ATOM 2689 N N . PRO A 1 330 ? -4.644 -3.514 -21.460 1.00 93.38 330 PRO A N 1
ATOM 2690 C CA . PRO A 1 330 ? -3.521 -2.661 -21.100 1.00 93.38 330 PRO A CA 1
ATOM 2691 C C . PRO A 1 330 ? -2.321 -2.888 -22.020 1.00 93.38 330 PRO A C 1
ATOM 2693 O O . PRO A 1 330 ? -2.059 -4.022 -22.416 1.00 93.38 330 PRO A O 1
ATOM 2696 N N . THR A 1 331 ? -1.576 -1.822 -22.314 1.00 94.38 331 THR A N 1
ATOM 2697 C CA . THR A 1 331 ? -0.292 -1.925 -23.020 1.00 94.38 331 THR A CA 1
ATOM 2698 C C . THR A 1 331 ? 0.802 -2.399 -22.072 1.00 94.38 331 THR A C 1
ATOM 2700 O O . THR A 1 331 ? 1.624 -3.232 -22.434 1.00 94.38 331 THR A O 1
ATOM 2703 N N . TYR A 1 332 ? 0.807 -1.879 -20.842 1.00 95.19 332 TYR A N 1
ATOM 2704 C CA . TYR A 1 332 ? 1.830 -2.182 -19.847 1.00 95.19 332 TYR A CA 1
ATOM 2705 C C . TYR A 1 332 ? 1.186 -2.640 -18.546 1.00 95.19 332 TYR A C 1
ATOM 2707 O O . TYR A 1 332 ? 0.274 -1.989 -18.030 1.00 95.19 332 TYR A O 1
ATOM 2715 N N . VAL A 1 333 ? 1.709 -3.725 -17.979 1.00 95.88 333 VAL A N 1
ATOM 2716 C CA . VAL A 1 333 ? 1.344 -4.209 -16.645 1.00 95.88 333 VAL A CA 1
ATOM 2717 C C . VAL A 1 333 ? 2.516 -3.947 -15.713 1.00 95.88 333 VAL A C 1
ATOM 2719 O O . VAL A 1 333 ? 3.562 -4.596 -15.802 1.00 95.88 333 VAL A O 1
ATOM 2722 N N . ILE A 1 334 ? 2.341 -2.985 -14.817 1.00 94.69 334 ILE A N 1
ATOM 2723 C CA . ILE A 1 334 ? 3.353 -2.573 -13.847 1.00 94.69 334 ILE A CA 1
ATOM 2724 C C . ILE A 1 334 ? 3.055 -3.305 -12.547 1.00 94.69 334 ILE A C 1
ATOM 2726 O O . ILE A 1 334 ? 2.028 -3.063 -11.916 1.00 94.69 334 ILE A O 1
ATOM 2730 N N . ARG A 1 335 ? 3.941 -4.212 -12.144 1.00 94.31 335 ARG A N 1
ATOM 2731 C CA . ARG A 1 335 ? 3.819 -4.869 -10.843 1.00 94.31 335 ARG A CA 1
ATOM 2732 C C . ARG A 1 335 ? 4.464 -4.007 -9.778 1.00 94.31 335 ARG A C 1
ATOM 2734 O O . ARG A 1 335 ? 5.497 -3.391 -10.019 1.00 94.31 335 ARG A O 1
ATOM 2741 N N . ASP A 1 336 ? 3.890 -4.001 -8.589 1.00 89.88 336 ASP A N 1
ATOM 2742 C CA . ASP A 1 336 ? 4.426 -3.267 -7.456 1.00 89.88 336 ASP A CA 1
ATOM 2743 C C . ASP A 1 336 ? 5.853 -3.714 -7.093 1.00 89.88 336 ASP A C 1
ATOM 2745 O O . ASP A 1 336 ? 6.725 -2.912 -6.769 1.00 89.88 336 ASP A O 1
ATOM 2749 N N . GLU A 1 337 ? 6.111 -5.011 -7.229 1.00 88.56 337 GLU A N 1
ATOM 2750 C CA . GLU A 1 337 ? 7.398 -5.642 -6.944 1.00 88.56 337 GLU A CA 1
ATOM 2751 C C . GLU A 1 337 ? 8.496 -5.203 -7.924 1.00 88.56 337 GLU A C 1
ATOM 2753 O O . GLU A 1 337 ? 9.660 -5.104 -7.547 1.00 88.56 337 GLU A O 1
ATOM 2758 N N . SER A 1 338 ? 8.126 -4.890 -9.170 1.00 90.75 338 SER A N 1
ATOM 2759 C CA . SER A 1 338 ? 9.033 -4.374 -10.201 1.00 90.75 338 SER A CA 1
ATOM 2760 C C . SER A 1 338 ? 8.779 -2.903 -10.528 1.00 90.75 338 SER A C 1
ATOM 2762 O O . SER A 1 338 ? 9.292 -2.412 -11.531 1.00 90.75 338 SER A O 1
ATOM 2764 N N . ARG A 1 339 ? 8.031 -2.173 -9.684 1.00 89.25 339 ARG A N 1
ATOM 2765 C CA . ARG A 1 339 ? 7.516 -0.823 -9.975 1.00 89.25 339 ARG A CA 1
ATOM 2766 C C . ARG A 1 339 ? 8.622 0.129 -10.407 1.00 89.25 339 ARG A C 1
ATOM 2768 O O . ARG A 1 339 ? 8.457 0.845 -11.390 1.00 89.25 339 ARG A O 1
ATOM 2775 N N . GLN A 1 340 ? 9.748 0.134 -9.694 1.00 87.44 340 GLN A N 1
ATOM 2776 C CA . GLN A 1 340 ? 10.870 1.031 -9.979 1.00 87.44 340 GLN A CA 1
ATOM 2777 C C . GLN A 1 340 ? 11.514 0.727 -11.338 1.00 87.44 340 GLN A C 1
ATOM 2779 O O . GLN A 1 340 ? 11.781 1.641 -12.118 1.00 87.44 340 GLN A O 1
ATOM 2784 N N . THR A 1 341 ? 11.749 -0.552 -11.625 1.00 90.81 341 THR A N 1
ATOM 2785 C CA . THR A 1 341 ? 12.345 -1.009 -12.884 1.00 90.81 341 THR A CA 1
ATOM 2786 C C . THR A 1 341 ? 11.389 -0.765 -14.049 1.00 90.81 341 THR A C 1
ATOM 2788 O O . THR A 1 341 ? 11.771 -0.116 -15.018 1.00 90.81 341 THR A O 1
ATOM 2791 N N . ASP A 1 342 ? 10.130 -1.182 -13.914 1.00 92.81 342 ASP A N 1
ATOM 2792 C CA . ASP A 1 342 ? 9.089 -1.018 -14.931 1.00 92.81 342 ASP A CA 1
ATOM 2793 C C . ASP A 1 342 ? 8.847 0.459 -15.252 1.00 92.81 342 ASP A C 1
ATOM 2795 O O . ASP A 1 342 ? 8.849 0.850 -16.417 1.00 92.81 342 ASP A O 1
ATOM 2799 N N . SER A 1 343 ? 8.701 1.304 -14.223 1.00 90.50 343 SER A N 1
ATOM 2800 C CA . SER A 1 343 ? 8.489 2.745 -14.411 1.00 90.50 343 SER A CA 1
ATOM 2801 C C . SER A 1 343 ? 9.686 3.393 -15.095 1.00 90.50 343 SER A C 1
ATOM 2803 O O . SER A 1 343 ? 9.503 4.259 -15.947 1.00 90.50 343 SER A O 1
ATOM 2805 N N . ARG A 1 344 ? 10.915 2.961 -14.774 1.00 90.88 344 ARG A N 1
ATOM 2806 C CA . ARG A 1 344 ? 12.117 3.464 -15.442 1.00 90.88 344 ARG A CA 1
ATOM 2807 C C . ARG A 1 344 ? 12.102 3.151 -16.933 1.00 90.88 344 ARG A C 1
ATOM 2809 O O . ARG A 1 344 ? 12.328 4.063 -17.724 1.00 90.88 344 ARG A O 1
ATOM 2816 N N . PHE A 1 345 ? 11.802 1.910 -17.306 1.00 92.62 345 PHE A N 1
ATOM 2817 C CA . PHE A 1 345 ? 11.724 1.510 -18.712 1.00 92.62 345 PHE A CA 1
ATOM 2818 C C . PHE A 1 345 ? 10.623 2.235 -19.463 1.00 92.62 345 PHE A C 1
ATOM 2820 O O . PHE A 1 345 ? 10.873 2.792 -20.528 1.00 92.62 345 PHE A O 1
ATOM 2827 N N . VAL A 1 346 ? 9.427 2.278 -18.881 1.00 91.38 346 VAL A N 1
ATOM 2828 C CA . VAL A 1 346 ? 8.286 2.986 -19.457 1.00 91.38 346 VAL A CA 1
ATOM 2829 C C . VAL A 1 346 ? 8.638 4.457 -19.683 1.00 91.38 346 VAL A C 1
ATOM 2831 O O . VAL A 1 346 ? 8.500 4.962 -20.792 1.00 91.38 346 VAL A O 1
ATOM 2834 N N . LEU A 1 347 ? 9.165 5.153 -18.674 1.00 91.06 347 LEU A N 1
ATOM 2835 C CA . LEU A 1 347 ? 9.516 6.567 -18.809 1.00 91.06 347 LEU A CA 1
ATOM 2836 C C . LEU A 1 347 ? 10.643 6.791 -19.820 1.00 91.06 347 LEU A C 1
ATOM 2838 O O . LEU A 1 347 ? 10.579 7.746 -20.587 1.00 91.06 347 LEU A O 1
ATOM 2842 N N . GLN A 1 348 ? 11.647 5.916 -19.873 1.00 91.19 348 GLN A N 1
ATOM 2843 C CA . GLN A 1 348 ? 12.688 5.974 -20.903 1.00 91.19 348 GLN A CA 1
ATOM 2844 C C . GLN A 1 348 ? 12.107 5.805 -22.309 1.00 91.19 348 GLN A C 1
ATOM 2846 O O . GLN A 1 348 ? 12.459 6.578 -23.196 1.00 91.19 348 GLN A O 1
ATOM 2851 N N . HIS A 1 349 ? 11.175 4.869 -22.495 1.00 89.75 349 HIS A N 1
ATOM 2852 C CA . HIS A 1 349 ? 10.493 4.643 -23.769 1.00 89.75 349 HIS A CA 1
ATOM 2853 C C . HIS A 1 349 ? 9.753 5.897 -24.268 1.00 89.75 349 HIS A C 1
ATOM 2855 O O . HIS A 1 349 ? 9.746 6.178 -25.464 1.00 89.75 349 HIS A O 1
ATOM 2861 N N . PHE A 1 350 ? 9.204 6.703 -23.353 1.00 89.69 350 PHE A N 1
ATOM 2862 C CA . PHE A 1 350 ? 8.540 7.974 -23.673 1.00 89.69 350 PHE A CA 1
ATOM 2863 C C . PHE A 1 350 ? 9.466 9.204 -23.663 1.00 89.69 350 PHE A C 1
ATOM 2865 O O . PHE A 1 350 ? 8.975 10.328 -23.746 1.00 89.69 350 PHE A O 1
ATOM 2872 N N . ASN A 1 351 ? 10.792 9.037 -23.566 1.00 91.69 351 ASN A N 1
ATOM 2873 C CA . ASN A 1 351 ? 11.759 10.138 -23.404 1.00 91.69 351 ASN A CA 1
ATOM 2874 C C . ASN A 1 351 ? 11.501 11.021 -22.160 1.00 91.69 351 ASN A C 1
ATOM 2876 O O . ASN A 1 351 ? 11.824 12.208 -22.127 1.00 91.69 351 ASN A O 1
ATOM 2880 N N . LEU A 1 352 ? 10.944 10.425 -21.105 1.00 91.06 352 LEU A N 1
ATOM 2881 C CA . LEU A 1 352 ? 10.640 11.041 -19.809 1.00 91.06 352 LEU A CA 1
ATOM 2882 C C . LEU A 1 352 ? 11.613 10.602 -18.705 1.00 91.06 352 LEU A C 1
ATOM 2884 O O . LEU A 1 352 ? 11.312 10.709 -17.519 1.00 91.06 352 LEU A O 1
ATOM 2888 N N . ALA A 1 353 ? 12.802 10.118 -19.071 1.00 89.19 353 ALA A N 1
ATOM 2889 C CA . ALA A 1 353 ? 13.812 9.675 -18.107 1.00 89.19 353 ALA A CA 1
ATOM 2890 C C . ALA A 1 353 ? 14.224 10.777 -17.109 1.00 89.19 353 ALA A C 1
ATOM 2892 O O . ALA A 1 353 ? 14.616 10.470 -15.985 1.00 89.19 353 ALA A O 1
ATOM 2893 N N . TRP A 1 354 ? 14.089 12.051 -17.492 1.00 87.31 354 TRP A N 1
ATOM 2894 C CA . TRP A 1 354 ? 14.360 13.208 -16.634 1.00 87.31 354 TRP A CA 1
ATOM 2895 C C . TRP A 1 354 ? 13.470 13.250 -15.382 1.00 87.31 354 TRP A C 1
ATOM 2897 O O . TRP A 1 354 ? 13.929 13.712 -14.342 1.00 87.31 354 TRP A O 1
ATOM 2907 N N . VAL A 1 355 ? 12.248 12.700 -15.440 1.00 85.62 355 VAL A N 1
ATOM 2908 C CA . VAL A 1 355 ? 11.326 12.634 -14.290 1.00 85.62 355 VAL A CA 1
ATOM 2909 C C . VAL A 1 355 ? 11.948 11.837 -13.142 1.00 85.62 355 VAL A C 1
ATOM 2911 O O . VAL A 1 355 ? 11.784 12.187 -11.978 1.00 85.62 355 VAL A O 1
ATOM 2914 N N . LEU A 1 356 ? 12.710 10.791 -13.472 1.00 81.50 356 LEU A N 1
ATOM 2915 C CA . LEU A 1 356 ? 13.371 9.933 -12.490 1.00 81.50 356 LEU A CA 1
ATOM 2916 C C . LEU A 1 356 ? 14.584 10.604 -11.841 1.00 81.50 356 LEU A C 1
ATOM 2918 O O . LEU A 1 356 ? 14.947 10.236 -10.730 1.00 81.50 356 LEU A O 1
ATOM 2922 N N . ALA A 1 357 ? 15.230 11.547 -12.535 1.00 78.94 357 ALA A N 1
ATOM 2923 C CA . ALA A 1 357 ? 16.419 12.232 -12.030 1.00 78.94 357 ALA A CA 1
ATOM 2924 C C . ALA A 1 357 ? 16.076 13.216 -10.900 1.00 78.94 357 ALA A C 1
ATOM 2926 O O . ALA A 1 357 ? 16.892 13.438 -10.012 1.00 78.94 357 ALA A O 1
ATOM 2927 N N . SER A 1 358 ? 14.863 13.774 -10.921 1.00 68.44 358 SER A N 1
ATOM 2928 C CA . SER A 1 358 ? 14.395 14.766 -9.948 1.00 68.44 358 SER A CA 1
ATOM 2929 C C . SER A 1 358 ? 13.791 14.185 -8.666 1.00 68.44 358 SER A C 1
ATOM 2931 O O . SER A 1 358 ? 13.506 14.935 -7.738 1.00 68.44 358 SER A O 1
ATOM 2933 N N . SER A 1 359 ? 13.548 12.876 -8.600 1.00 65.81 359 SER A N 1
ATOM 2934 C CA . SER A 1 359 ? 12.692 12.281 -7.567 1.00 65.81 359 SER A CA 1
ATOM 2935 C C . SER A 1 359 ? 13.402 11.182 -6.793 1.00 65.81 359 SER A C 1
ATOM 2937 O O . SER A 1 359 ? 13.840 10.184 -7.370 1.00 65.81 359 SER A O 1
ATOM 2939 N N . ASN A 1 360 ? 13.413 11.307 -5.469 1.00 69.12 360 ASN A N 1
ATOM 2940 C CA . ASN A 1 360 ? 13.840 10.236 -4.583 1.00 69.12 360 ASN A CA 1
ATOM 2941 C C . ASN A 1 360 ? 12.591 9.486 -4.090 1.00 69.12 360 ASN A C 1
ATOM 2943 O O . ASN A 1 360 ? 12.204 9.594 -2.928 1.00 69.12 360 ASN A O 1
ATOM 2947 N N . PHE A 1 361 ? 11.925 8.773 -5.013 1.00 66.56 361 PHE A N 1
ATOM 2948 C CA . PHE A 1 361 ? 10.586 8.187 -4.814 1.00 66.56 361 PHE A CA 1
ATOM 2949 C C . PHE A 1 361 ? 10.432 7.440 -3.486 1.00 66.56 361 PHE A C 1
ATOM 2951 O O . PHE A 1 361 ? 9.417 7.582 -2.813 1.00 66.56 361 PHE A O 1
ATOM 2958 N N . THR A 1 362 ? 11.456 6.683 -3.088 1.00 67.81 362 THR A N 1
ATOM 2959 C CA . THR A 1 362 ? 11.469 5.900 -1.849 1.00 67.81 362 THR A CA 1
ATOM 2960 C C . THR A 1 362 ? 11.339 6.790 -0.613 1.00 67.81 362 THR A C 1
ATOM 2962 O O . THR A 1 362 ? 10.590 6.477 0.309 1.00 67.81 362 THR A O 1
ATOM 2965 N N . ARG A 1 363 ? 12.043 7.927 -0.597 1.00 68.75 363 ARG A N 1
ATOM 2966 C CA . ARG A 1 363 ? 12.015 8.882 0.514 1.00 68.75 363 ARG A CA 1
ATOM 2967 C C . ARG A 1 363 ? 10.680 9.617 0.572 1.00 68.75 363 ARG A C 1
ATOM 2969 O O . ARG A 1 363 ? 10.106 9.742 1.651 1.00 68.75 363 ARG A O 1
ATOM 2976 N N . ASP A 1 364 ? 10.175 10.063 -0.572 1.00 69.88 364 ASP A N 1
ATOM 2977 C CA . ASP A 1 364 ? 8.924 10.824 -0.641 1.00 69.88 364 ASP A CA 1
ATOM 2978 C C . ASP A 1 364 ? 7.706 9.958 -0.279 1.00 69.88 364 ASP A C 1
ATOM 2980 O O . ASP A 1 364 ? 6.804 10.411 0.430 1.00 69.88 364 ASP A O 1
ATOM 2984 N N . GLU A 1 365 ? 7.706 8.683 -0.685 1.00 71.62 365 GLU A N 1
ATOM 2985 C CA . GLU A 1 365 ? 6.685 7.709 -0.288 1.00 71.62 365 GLU A CA 1
ATOM 2986 C C . GLU A 1 365 ? 6.688 7.499 1.235 1.00 71.62 365 GLU A C 1
ATOM 2988 O O . GLU A 1 365 ? 5.632 7.566 1.869 1.00 71.62 365 GLU A O 1
ATOM 2993 N N . HIS A 1 366 ? 7.866 7.354 1.854 1.00 69.75 366 HIS A N 1
ATOM 2994 C CA . HIS A 1 366 ? 7.983 7.237 3.311 1.00 69.75 366 HIS A CA 1
ATOM 2995 C C . HIS A 1 366 ? 7.481 8.498 4.039 1.00 69.75 366 HIS A C 1
ATOM 2997 O O . HIS A 1 366 ? 6.715 8.395 5.000 1.00 69.75 366 HIS A O 1
ATOM 3003 N N . LEU A 1 367 ? 7.846 9.692 3.560 1.00 68.31 367 LEU A N 1
ATOM 3004 C CA . LEU A 1 367 ? 7.401 10.967 4.139 1.00 68.31 367 LEU A CA 1
ATOM 3005 C C . LEU A 1 367 ? 5.883 11.188 4.004 1.00 68.31 367 LEU A C 1
ATOM 3007 O O . LEU A 1 367 ? 5.264 11.819 4.864 1.00 68.31 367 LEU A O 1
ATOM 3011 N N . SER A 1 368 ? 5.255 10.641 2.961 1.00 73.25 368 SER A N 1
ATOM 3012 C CA . SER A 1 368 ? 3.800 10.698 2.777 1.00 73.25 368 SER A CA 1
ATOM 3013 C C . SER A 1 368 ? 3.034 9.918 3.856 1.00 73.25 368 SER A C 1
ATOM 3015 O O . SER A 1 368 ? 2.048 10.436 4.395 1.00 73.25 368 SER A O 1
ATOM 3017 N N . TYR A 1 369 ? 3.488 8.711 4.231 1.00 67.56 369 TYR A N 1
ATOM 3018 C CA . TYR A 1 369 ? 2.865 7.937 5.322 1.00 67.56 369 TYR A CA 1
ATOM 3019 C C . TYR A 1 369 ? 2.835 8.740 6.621 1.00 67.56 369 TYR A C 1
ATOM 3021 O O . TYR A 1 369 ? 1.820 8.826 7.309 1.00 67.56 369 TYR A O 1
ATOM 3029 N N . ILE A 1 370 ? 3.951 9.401 6.883 1.00 66.19 370 ILE A N 1
ATOM 3030 C CA . ILE A 1 370 ? 4.218 10.200 8.062 1.00 66.19 370 ILE A CA 1
ATOM 3031 C C . ILE A 1 370 ? 3.321 11.443 8.148 1.00 66.19 370 ILE A C 1
ATOM 3033 O O . ILE A 1 370 ? 2.647 11.651 9.163 1.00 66.19 370 ILE A O 1
ATOM 3037 N N . ASN A 1 371 ? 3.265 12.245 7.083 1.00 68.31 371 ASN A N 1
ATOM 3038 C CA . ASN A 1 371 ? 2.508 13.500 7.082 1.00 68.31 371 ASN A CA 1
ATOM 3039 C C . ASN A 1 371 ? 1.001 13.256 7.265 1.00 68.31 371 ASN A C 1
ATOM 3041 O O . ASN A 1 371 ? 0.295 14.054 7.888 1.00 68.31 371 ASN A O 1
ATOM 3045 N N . ASN A 1 372 ? 0.500 12.118 6.777 1.00 66.56 372 ASN A N 1
ATOM 3046 C CA . ASN A 1 372 ? -0.896 11.725 6.955 1.00 66.56 372 ASN A CA 1
ATOM 3047 C C . ASN A 1 372 ? -1.239 11.323 8.403 1.00 66.56 372 ASN A C 1
ATOM 3049 O O . ASN A 1 372 ? -2.397 11.467 8.813 1.00 66.56 372 ASN A O 1
ATOM 3053 N N . THR A 1 373 ? -0.258 10.860 9.184 1.00 65.56 373 THR A N 1
ATOM 3054 C CA . THR A 1 373 ? -0.414 10.543 10.615 1.00 65.56 373 THR A CA 1
ATOM 3055 C C . THR A 1 373 ? -0.518 11.794 11.489 1.00 65.56 373 THR A C 1
ATOM 3057 O O . THR A 1 373 ? -1.394 11.852 12.351 1.00 65.56 373 THR A O 1
ATOM 3060 N N . GLU A 1 374 ? 0.317 12.816 11.259 1.00 58.53 374 GLU A N 1
ATOM 3061 C CA . GLU A 1 374 ? 0.354 14.034 12.093 1.00 58.53 374 GLU A CA 1
ATOM 3062 C C . GLU A 1 374 ? -0.898 14.912 11.945 1.00 58.53 374 GLU A C 1
ATOM 3064 O O . GLU A 1 374 ? -1.363 15.523 12.910 1.00 58.53 374 GLU A O 1
ATOM 3069 N N . ALA A 1 375 ? -1.500 14.940 10.752 1.00 53.84 375 ALA A N 1
ATOM 3070 C CA . ALA A 1 375 ? -2.658 15.787 10.462 1.00 53.84 375 ALA A CA 1
ATOM 3071 C C . ALA A 1 375 ? -3.922 15.408 11.262 1.00 53.84 375 ALA A C 1
ATOM 3073 O O . ALA A 1 375 ? -4.901 16.160 11.291 1.00 53.84 375 ALA A O 1
ATOM 3074 N N . ARG A 1 376 ? -3.936 14.243 11.920 1.00 60.19 376 ARG A N 1
ATOM 3075 C CA . ARG A 1 376 ? -5.108 13.729 12.626 1.00 60.19 376 ARG A CA 1
ATOM 3076 C C . ARG A 1 376 ? -4.825 13.656 14.121 1.00 60.19 376 ARG A C 1
ATOM 3078 O O . ARG A 1 376 ? -4.451 12.610 14.636 1.00 60.19 376 ARG A O 1
ATOM 3085 N N . LYS A 1 377 ? -5.106 14.753 14.839 1.00 58.66 377 LYS A N 1
ATOM 3086 C CA . LYS A 1 377 ? -5.314 14.742 16.302 1.00 58.66 377 LYS A CA 1
ATOM 3087 C C . LYS A 1 377 ? -6.512 13.851 16.628 1.00 58.66 377 LYS A C 1
ATOM 3089 O O . LYS A 1 377 ? -7.644 14.314 16.777 1.00 58.66 377 LYS A O 1
ATOM 3094 N N . LEU A 1 378 ? -6.292 12.548 16.641 1.00 66.06 378 LEU A N 1
ATOM 3095 C CA . LEU A 1 378 ? -7.337 11.585 16.913 1.00 66.06 378 LEU A CA 1
ATOM 3096 C C . LEU A 1 378 ? -7.532 11.528 18.414 1.00 66.06 378 LEU A C 1
ATOM 3098 O O . LEU A 1 378 ? -6.616 11.202 19.152 1.00 66.06 378 LEU A O 1
ATOM 3102 N N . LYS A 1 379 ? -8.767 11.767 18.855 1.00 81.12 379 LYS A N 1
ATOM 3103 C CA . LYS A 1 379 ? -9.205 11.614 20.254 1.00 81.12 379 LYS A CA 1
ATOM 3104 C C . LYS A 1 379 ? -9.109 10.167 20.780 1.00 81.12 379 LYS A C 1
ATOM 3106 O O . LYS A 1 379 ? -9.661 9.870 21.829 1.00 81.12 379 LYS A O 1
ATOM 3111 N N . CYS A 1 380 ? -8.502 9.275 20.005 1.00 83.06 380 CYS A N 1
ATOM 3112 C CA . CYS A 1 380 ? -8.560 7.828 20.137 1.00 83.06 380 CYS A CA 1
ATOM 3113 C C . CYS A 1 380 ? -7.265 7.208 20.651 1.00 83.06 380 CYS A C 1
ATOM 3115 O O . CYS A 1 380 ? -7.289 6.058 21.057 1.00 83.06 380 CYS A O 1
ATOM 3117 N N . ALA A 1 381 ? -6.149 7.929 20.588 1.00 86.62 381 ALA A N 1
ATOM 3118 C CA . ALA A 1 381 ? -4.853 7.432 21.021 1.00 86.62 381 ALA A CA 1
ATOM 3119 C C . ALA A 1 381 ? -4.029 8.596 21.563 1.00 86.62 381 ALA A C 1
ATOM 3121 O O . ALA A 1 381 ? -4.194 9.741 21.128 1.00 86.62 381 ALA A O 1
ATOM 3122 N N . THR A 1 382 ? -3.150 8.301 22.513 1.00 86.44 382 THR A N 1
ATOM 3123 C CA . THR A 1 382 ? -2.172 9.271 23.000 1.00 86.44 382 THR A CA 1
ATOM 3124 C C . THR A 1 382 ? -1.027 9.430 21.993 1.00 86.44 382 THR A C 1
ATOM 3126 O O . THR A 1 382 ? -0.888 8.633 21.058 1.00 86.44 382 THR A O 1
ATOM 3129 N N . GLY A 1 383 ? -0.198 10.466 22.164 1.00 83.44 383 GLY A N 1
ATOM 3130 C CA . GLY A 1 383 ? 0.977 10.680 21.312 1.00 83.44 383 GLY A CA 1
ATOM 3131 C C . GLY A 1 383 ? 1.930 9.482 21.331 1.00 83.44 383 GLY A C 1
ATOM 3132 O O . GLY A 1 383 ? 2.366 9.028 20.273 1.00 83.44 383 GLY A O 1
ATOM 3133 N N . GLY A 1 384 ? 2.156 8.895 22.509 1.00 86.12 384 GLY A N 1
ATOM 3134 C CA . GLY A 1 384 ? 3.051 7.759 22.673 1.00 86.12 384 GLY A CA 1
ATOM 3135 C C . GLY A 1 384 ? 2.503 6.485 22.040 1.00 86.12 384 GLY A C 1
ATOM 3136 O O . GLY A 1 384 ? 3.247 5.724 21.421 1.00 86.12 384 GLY A O 1
ATOM 3137 N N . GLU A 1 385 ? 1.190 6.253 22.115 1.00 87.31 385 GLU A N 1
ATOM 3138 C CA . GLU A 1 385 ? 0.581 5.111 21.432 1.00 87.31 385 GLU A CA 1
ATOM 3139 C C . GLU A 1 385 ? 0.662 5.251 19.905 1.00 87.31 385 GLU A C 1
ATOM 3141 O O . GLU A 1 385 ? 1.019 4.293 19.212 1.00 87.31 385 GLU A O 1
ATOM 3146 N N . LEU A 1 386 ? 0.380 6.444 19.371 1.00 86.62 386 LEU A N 1
ATOM 3147 C CA . LEU A 1 386 ? 0.544 6.725 17.944 1.00 86.62 386 LEU A CA 1
ATOM 3148 C C . LEU A 1 386 ? 1.989 6.520 17.497 1.00 86.62 386 LEU A C 1
ATOM 3150 O O . LEU A 1 386 ? 2.223 5.906 16.458 1.00 86.62 386 LEU A O 1
ATOM 3154 N N . GLY A 1 387 ? 2.950 6.969 18.301 1.00 87.06 387 GLY A N 1
ATOM 3155 C CA . GLY A 1 387 ? 4.359 6.789 18.008 1.00 87.06 387 GLY A CA 1
ATOM 3156 C C . GLY A 1 387 ? 4.794 5.322 17.976 1.00 87.06 387 GLY A C 1
ATOM 3157 O O . GLY A 1 387 ? 5.453 4.902 17.027 1.00 87.06 387 GLY A O 1
ATOM 3158 N N . LYS A 1 388 ? 4.355 4.505 18.944 1.00 89.00 388 LYS A N 1
ATOM 3159 C CA . LYS A 1 388 ? 4.621 3.052 18.959 1.00 89.00 388 LYS A CA 1
ATOM 3160 C C . LYS A 1 388 ? 4.030 2.343 17.742 1.00 89.00 388 LYS A C 1
ATOM 3162 O O . LYS A 1 388 ? 4.644 1.438 17.182 1.00 89.00 388 LYS A O 1
ATOM 3167 N N . ARG A 1 389 ? 2.836 2.753 17.311 1.00 89.50 389 ARG A N 1
ATOM 3168 C CA . ARG A 1 389 ? 2.177 2.188 16.125 1.00 89.50 389 ARG A CA 1
ATOM 3169 C C . ARG A 1 389 ? 2.845 2.613 14.827 1.00 89.50 389 ARG A C 1
ATOM 3171 O O . ARG A 1 389 ? 2.977 1.779 13.937 1.00 89.50 389 ARG A O 1
ATOM 3178 N N . LEU A 1 390 ? 3.272 3.872 14.732 1.00 88.25 390 LEU A N 1
ATOM 3179 C CA . LEU A 1 390 ? 4.074 4.356 13.613 1.00 88.25 390 LEU A CA 1
ATOM 3180 C C . LEU A 1 390 ? 5.382 3.565 13.527 1.00 88.25 390 LEU A C 1
ATOM 3182 O O . LEU A 1 390 ? 5.702 3.068 12.456 1.00 88.25 390 LEU A O 1
ATOM 3186 N N . TRP A 1 391 ? 6.076 3.364 14.650 1.00 89.94 391 TRP A N 1
ATOM 3187 C CA . TRP A 1 391 ? 7.286 2.541 14.705 1.00 89.94 391 TRP A CA 1
ATOM 3188 C C . TRP A 1 391 ? 7.051 1.129 14.164 1.00 89.94 391 TRP A C 1
ATOM 3190 O O . TRP A 1 391 ? 7.722 0.705 13.228 1.00 89.94 391 TRP A O 1
ATOM 3200 N N . TYR A 1 392 ? 6.035 0.440 14.693 1.00 91.19 392 TYR A N 1
ATOM 3201 C CA . TYR A 1 392 ? 5.660 -0.890 14.221 1.00 91.19 392 TYR A CA 1
ATOM 3202 C C . TYR A 1 392 ? 5.325 -0.897 12.723 1.00 91.19 392 TYR A C 1
ATOM 3204 O O . TYR A 1 392 ? 5.752 -1.791 12.004 1.00 91.19 392 TYR A O 1
ATOM 3212 N N . ALA A 1 393 ? 4.584 0.103 12.232 1.00 91.56 393 ALA A N 1
ATOM 3213 C CA . ALA A 1 393 ? 4.249 0.214 10.815 1.00 91.56 393 ALA A CA 1
ATOM 3214 C C . ALA A 1 393 ? 5.509 0.352 9.944 1.00 91.56 393 ALA A C 1
ATOM 3216 O O . ALA A 1 393 ? 5.625 -0.327 8.929 1.00 91.56 393 ALA A O 1
ATOM 3217 N N . LEU A 1 394 ? 6.468 1.189 10.349 1.00 89.19 394 LEU A N 1
ATOM 3218 C CA . LEU A 1 394 ? 7.740 1.361 9.643 1.00 89.19 394 LEU A CA 1
ATOM 3219 C C . LEU A 1 394 ? 8.567 0.065 9.635 1.00 89.19 394 LEU A C 1
ATOM 3221 O O . LEU A 1 394 ? 9.182 -0.262 8.620 1.00 89.19 394 LEU A O 1
ATOM 3225 N N . GLU A 1 395 ? 8.553 -0.686 10.737 1.00 90.94 395 GLU A N 1
ATOM 3226 C CA . GLU A 1 395 ? 9.241 -1.976 10.860 1.00 90.94 395 GLU A CA 1
ATOM 3227 C C . GLU A 1 395 ? 8.647 -3.018 9.909 1.00 90.94 395 GLU A C 1
ATOM 3229 O O . GLU A 1 395 ? 9.351 -3.567 9.063 1.00 90.94 395 GLU A O 1
ATOM 3234 N N . VAL A 1 396 ? 7.328 -3.230 9.957 1.00 91.94 396 VAL A N 1
ATOM 3235 C CA . VAL A 1 396 ? 6.675 -4.234 9.100 1.00 91.94 396 VAL A CA 1
ATOM 3236 C C . VAL A 1 396 ? 6.656 -3.855 7.620 1.00 91.94 396 VAL A C 1
ATOM 3238 O O . VAL A 1 396 ? 6.548 -4.725 6.757 1.00 91.94 396 VAL A O 1
ATOM 3241 N N . MET A 1 397 ? 6.789 -2.563 7.310 1.00 89.44 397 MET A N 1
ATOM 3242 C CA . MET A 1 397 ? 7.005 -2.063 5.953 1.00 89.44 397 MET A CA 1
ATOM 3243 C C . MET A 1 397 ? 8.478 -2.137 5.521 1.00 89.44 397 MET A C 1
ATOM 3245 O O . MET A 1 397 ? 8.818 -1.622 4.456 1.00 89.44 397 MET A O 1
ATOM 3249 N N . GLY A 1 398 ? 9.373 -2.745 6.307 1.00 88.88 398 GLY A N 1
ATOM 3250 C CA . GLY A 1 398 ? 10.794 -2.870 5.969 1.00 88.88 398 GLY A CA 1
ATOM 3251 C C . GLY A 1 398 ? 11.468 -1.528 5.696 1.00 88.88 398 GLY A C 1
ATOM 3252 O O . GLY A 1 398 ? 12.316 -1.429 4.808 1.00 88.88 398 GLY A O 1
ATOM 3253 N N . ILE A 1 399 ? 11.025 -0.474 6.385 1.00 85.94 399 ILE A N 1
ATOM 3254 C CA . ILE A 1 399 ? 11.682 0.836 6.385 1.00 85.94 399 ILE A CA 1
ATOM 3255 C C . ILE A 1 399 ? 12.774 0.829 7.452 1.00 85.94 399 ILE A C 1
ATOM 3257 O O . ILE A 1 399 ? 13.882 1.279 7.201 1.00 85.94 399 ILE A O 1
ATOM 3261 N N . ILE A 1 400 ? 12.502 0.266 8.625 1.00 88.12 400 ILE A N 1
ATOM 3262 C CA . ILE A 1 400 ? 13.511 0.121 9.680 1.00 88.12 400 ILE A CA 1
ATOM 3263 C C . ILE A 1 400 ? 13.859 -1.360 9.898 1.00 88.12 400 ILE A C 1
ATOM 3265 O O . ILE A 1 400 ? 13.025 -2.220 9.605 1.00 88.12 400 ILE A O 1
ATOM 3269 N N . PRO A 1 401 ? 15.070 -1.675 10.405 1.00 85.62 401 PRO A N 1
ATOM 3270 C CA . PRO A 1 401 ? 15.441 -3.043 10.748 1.00 85.62 401 PRO A CA 1
ATOM 3271 C C . PRO A 1 401 ? 14.502 -3.612 11.799 1.00 85.62 401 PRO A C 1
ATOM 3273 O O . PRO A 1 401 ? 14.386 -3.042 12.889 1.00 85.62 401 PRO A O 1
ATOM 3276 N N . GLY A 1 402 ? 13.906 -4.765 11.521 1.00 83.00 402 GLY A N 1
ATOM 3277 C CA . GLY A 1 402 ? 13.189 -5.484 12.561 1.00 83.00 402 GLY A CA 1
ATOM 3278 C C . GLY A 1 402 ? 14.113 -6.172 13.555 1.00 83.00 402 GLY A C 1
ATOM 3279 O O . GLY A 1 402 ? 15.282 -6.445 13.274 1.00 83.00 402 GLY A O 1
ATOM 3280 N N . GLY A 1 403 ? 13.584 -6.409 14.753 1.00 73.81 403 GLY A N 1
ATOM 3281 C CA . GLY A 1 403 ? 14.378 -6.920 15.875 1.00 73.81 403 GLY A CA 1
ATOM 3282 C C . GLY A 1 403 ? 15.360 -5.896 16.456 1.00 73.81 403 GLY A C 1
ATOM 3283 O O . GLY A 1 403 ? 16.175 -6.250 17.308 1.00 73.81 403 GLY A O 1
ATOM 3284 N N . THR A 1 404 ? 15.280 -4.626 16.037 1.00 65.56 404 THR A N 1
ATOM 3285 C CA . THR A 1 404 ? 15.910 -3.533 16.779 1.00 65.56 404 THR A CA 1
ATOM 3286 C C . THR A 1 404 ? 15.322 -3.513 18.188 1.00 65.56 404 THR A C 1
ATOM 3288 O O . THR A 1 404 ? 14.110 -3.558 18.387 1.00 65.56 404 THR A O 1
ATOM 3291 N N . THR A 1 405 ? 16.207 -3.562 19.180 1.00 52.44 405 THR A N 1
ATOM 3292 C CA . THR A 1 405 ? 15.915 -3.695 20.611 1.00 52.44 405 THR A CA 1
ATOM 3293 C C . THR A 1 405 ? 14.928 -2.639 21.085 1.00 52.44 405 THR A C 1
ATOM 3295 O O . THR A 1 405 ? 15.350 -1.542 21.436 1.00 52.44 405 THR A O 1
ATOM 3298 N N . SER A 1 406 ? 13.640 -2.995 21.137 1.00 65.00 406 SER A N 1
ATOM 3299 C CA . SER A 1 406 ? 12.508 -2.126 21.483 1.00 65.00 406 SER A CA 1
ATOM 3300 C C . SER A 1 406 ? 12.419 -0.850 20.632 1.00 65.00 406 SER A C 1
ATOM 3302 O O . SER A 1 406 ? 13.415 -0.257 20.225 1.00 65.00 406 SER A O 1
ATOM 3304 N N . ALA A 1 407 ? 11.202 -0.372 20.372 1.00 72.00 407 ALA A N 1
ATOM 3305 C CA . ALA A 1 407 ? 11.074 1.018 19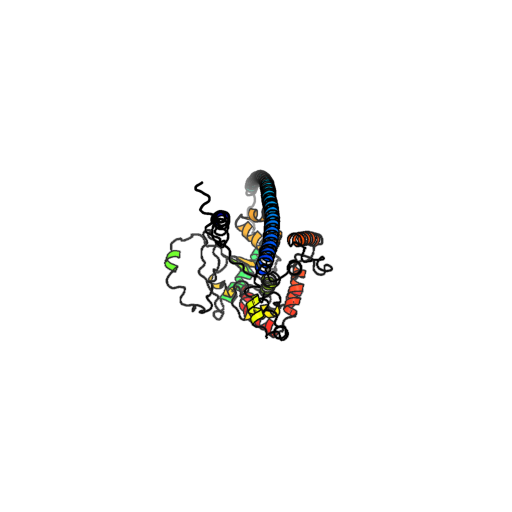.953 1.00 72.00 407 ALA A CA 1
ATOM 3306 C C . ALA A 1 407 ? 11.855 1.890 20.961 1.00 72.00 407 ALA A C 1
ATOM 3308 O O . ALA A 1 407 ? 11.816 1.569 22.160 1.00 72.00 407 ALA A O 1
ATOM 3309 N N . PRO A 1 408 ? 12.556 2.958 20.529 1.00 79.19 408 PRO A N 1
ATOM 3310 C CA . PRO A 1 408 ? 13.089 3.938 21.468 1.00 79.19 408 PRO A CA 1
ATOM 3311 C C . PRO A 1 408 ? 11.979 4.320 22.448 1.00 79.19 408 PRO A C 1
ATOM 3313 O O . PRO A 1 408 ? 10.797 4.167 22.133 1.00 79.19 408 PRO A O 1
ATOM 3316 N N . TYR A 1 409 ? 12.331 4.761 23.653 1.00 84.69 409 TYR A N 1
ATOM 3317 C CA . TYR A 1 409 ? 11.323 5.152 24.633 1.00 84.69 409 TYR A CA 1
ATOM 3318 C C . TYR A 1 409 ? 10.422 6.248 24.034 1.00 84.69 409 TYR A C 1
ATOM 3320 O O . TYR A 1 409 ? 10.816 7.405 23.939 1.00 84.69 409 TYR A O 1
ATOM 3328 N N . ILE A 1 410 ? 9.245 5.833 23.559 1.00 84.88 410 ILE A N 1
ATOM 3329 C CA . ILE A 1 410 ? 8.225 6.671 22.938 1.00 84.88 410 ILE A CA 1
ATOM 3330 C C . ILE A 1 410 ? 7.142 6.859 23.993 1.00 84.88 410 ILE A C 1
ATOM 3332 O O . ILE A 1 410 ? 6.381 5.932 24.309 1.00 84.88 410 ILE A O 1
ATOM 3336 N N . ASP A 1 411 ? 7.103 8.063 24.540 1.00 88.75 411 ASP A N 1
ATOM 3337 C CA . ASP A 1 411 ? 6.097 8.527 25.485 1.00 88.75 411 ASP A CA 1
ATOM 3338 C C . ASP A 1 411 ? 5.140 9.532 24.829 1.00 88.75 411 ASP A C 1
ATOM 3340 O O . ASP A 1 411 ? 5.230 9.838 23.639 1.00 88.75 411 ASP A O 1
ATOM 3344 N N . ASP A 1 412 ? 4.204 10.061 25.612 1.00 85.69 412 ASP A N 1
ATOM 3345 C CA . ASP A 1 412 ? 3.217 11.027 25.125 1.00 85.69 412 ASP A CA 1
ATOM 3346 C C . ASP A 1 412 ? 3.803 12.400 24.771 1.00 85.69 412 ASP A C 1
ATOM 3348 O O . ASP A 1 412 ? 3.130 13.193 24.109 1.00 85.69 412 ASP A O 1
ATOM 3352 N N . ASN A 1 413 ? 5.054 12.664 25.155 1.00 85.62 413 ASN A N 1
ATOM 3353 C CA . ASN A 1 413 ? 5.779 13.887 24.819 1.00 85.62 413 ASN A CA 1
ATOM 3354 C C . ASN A 1 413 ? 6.602 13.737 23.533 1.00 85.62 413 ASN A C 1
ATOM 3356 O O . ASN A 1 413 ? 7.063 14.734 22.973 1.00 85.62 413 ASN A O 1
ATOM 3360 N N . THR A 1 414 ? 6.788 12.504 23.058 1.00 82.25 414 THR A N 1
ATOM 3361 C CA . THR A 1 414 ? 7.561 12.212 21.857 1.00 82.25 414 THR A CA 1
ATOM 3362 C C . THR A 1 414 ? 6.791 12.694 20.633 1.00 82.25 414 THR A C 1
ATOM 3364 O O . THR A 1 414 ? 5.750 12.149 20.257 1.00 82.25 414 THR A O 1
ATOM 3367 N N . LEU A 1 415 ? 7.302 13.745 19.993 1.00 79.00 415 LEU A N 1
ATOM 3368 C CA . LEU A 1 415 ? 6.679 14.302 18.795 1.00 79.00 415 LEU A CA 1
ATOM 3369 C C . LEU A 1 415 ? 6.851 13.332 17.617 1.00 79.00 415 LEU A C 1
ATOM 3371 O O . LEU A 1 415 ? 7.942 12.774 17.464 1.00 79.00 415 LEU A O 1
ATOM 3375 N N . PRO A 1 416 ? 5.856 13.173 16.724 1.00 75.00 416 PRO A N 1
ATOM 3376 C CA . PRO A 1 416 ? 6.018 12.294 15.569 1.00 75.00 416 PRO A CA 1
ATOM 3377 C C . PRO A 1 416 ? 7.207 12.724 14.691 1.00 75.00 416 PRO A C 1
ATOM 3379 O O . PRO A 1 416 ? 7.993 11.862 14.306 1.00 75.00 416 PRO A O 1
ATOM 3382 N N . ALA A 1 417 ? 7.444 14.036 14.525 1.00 77.31 417 ALA A N 1
ATOM 3383 C CA . ALA A 1 417 ? 8.688 14.649 14.019 1.00 77.31 417 ALA A CA 1
ATOM 3384 C C . ALA A 1 417 ? 9.988 13.948 14.475 1.00 77.31 417 ALA A C 1
ATOM 3386 O O . ALA A 1 417 ? 10.888 13.698 13.672 1.00 77.31 417 ALA A O 1
ATOM 3387 N N . GLN A 1 418 ? 10.096 13.617 15.764 1.00 82.94 418 GLN A N 1
ATOM 3388 C CA . GLN A 1 418 ? 11.281 12.967 16.330 1.00 82.94 418 GLN A CA 1
ATOM 3389 C C . GLN A 1 418 ? 11.364 11.495 15.917 1.00 82.94 418 GLN A C 1
ATOM 3391 O O . GLN A 1 418 ? 12.436 11.026 15.544 1.00 82.94 418 GLN A O 1
ATOM 3396 N N . ILE A 1 419 ? 10.233 10.786 15.916 1.00 79.81 419 ILE A N 1
ATOM 3397 C CA . ILE A 1 419 ? 10.147 9.381 15.490 1.00 79.81 419 ILE A CA 1
ATOM 3398 C C . ILE A 1 419 ? 10.560 9.246 14.027 1.00 79.81 419 ILE A C 1
ATOM 3400 O O . ILE A 1 419 ? 11.306 8.340 13.675 1.00 79.81 419 ILE A O 1
ATOM 3404 N N . ILE A 1 420 ? 10.125 10.182 13.187 1.00 77.31 420 ILE A N 1
ATOM 3405 C CA . ILE A 1 420 ? 10.461 10.231 11.762 1.00 77.31 420 ILE A CA 1
ATOM 3406 C C . ILE A 1 420 ? 11.952 10.421 11.564 1.00 77.31 420 ILE A C 1
ATOM 3408 O O . ILE A 1 420 ? 12.551 9.741 10.735 1.00 77.31 420 ILE A O 1
ATOM 3412 N N . LYS A 1 421 ? 12.550 11.346 12.318 1.00 84.56 421 LYS A N 1
ATOM 3413 C CA . LYS A 1 421 ? 13.987 11.581 12.257 1.00 84.56 421 LYS A CA 1
ATOM 3414 C C . LYS A 1 421 ? 14.747 10.304 12.614 1.00 84.56 421 LYS A C 1
ATOM 3416 O O . LYS A 1 421 ? 15.555 9.853 11.816 1.00 84.56 421 LYS A O 1
ATOM 3421 N N . ILE A 1 422 ? 14.399 9.668 13.736 1.00 83.69 422 ILE A N 1
ATOM 3422 C CA . ILE A 1 422 ? 15.019 8.405 14.164 1.00 83.69 422 ILE A CA 1
ATOM 3423 C C . ILE A 1 422 ? 14.830 7.315 13.103 1.00 83.69 422 ILE A C 1
ATOM 3425 O O . ILE A 1 422 ? 15.775 6.608 12.768 1.00 83.69 422 ILE A O 1
ATOM 3429 N N . ALA A 1 423 ? 13.626 7.184 12.547 1.00 81.25 423 ALA A N 1
ATOM 3430 C CA . ALA A 1 423 ? 13.343 6.209 11.504 1.00 81.25 423 ALA A CA 1
ATOM 3431 C C . ALA A 1 423 ? 14.129 6.478 10.216 1.00 81.25 423 ALA A C 1
ATOM 3433 O O . ALA A 1 423 ? 14.577 5.535 9.579 1.00 81.25 423 ALA A O 1
ATOM 3434 N N . THR A 1 424 ? 14.314 7.746 9.845 1.00 81.94 424 THR A N 1
ATOM 3435 C CA . THR A 1 424 ? 15.109 8.150 8.676 1.00 81.94 424 THR A CA 1
ATOM 3436 C C . THR A 1 424 ? 16.589 7.844 8.895 1.00 81.94 424 THR A C 1
ATOM 3438 O O . THR A 1 424 ? 17.241 7.312 8.001 1.00 81.94 424 THR A O 1
ATOM 3441 N N . ASP A 1 425 ? 17.106 8.109 10.095 1.00 85.31 425 ASP A N 1
ATOM 3442 C CA . ASP A 1 425 ? 18.490 7.800 10.457 1.00 85.31 425 ASP A CA 1
ATOM 3443 C C . ASP A 1 425 ? 18.722 6.274 10.451 1.00 85.31 425 ASP A C 1
ATOM 3445 O O . ASP A 1 425 ? 19.696 5.785 9.880 1.00 85.31 425 ASP A O 1
ATOM 3449 N N . LEU A 1 426 ? 17.789 5.494 11.011 1.00 84.38 426 LEU A N 1
ATOM 3450 C CA . LEU A 1 426 ? 17.840 4.027 10.977 1.00 84.38 426 LEU A CA 1
ATOM 3451 C C . LEU A 1 426 ? 17.672 3.452 9.575 1.00 84.38 426 LEU A C 1
ATOM 3453 O O . LEU A 1 426 ? 18.287 2.434 9.264 1.00 84.38 426 LEU A O 1
ATOM 3457 N N . PHE A 1 427 ? 16.846 4.086 8.748 1.00 83.62 427 PHE A N 1
ATOM 3458 C CA . PHE A 1 427 ? 16.681 3.725 7.349 1.00 83.62 427 PHE A CA 1
ATOM 3459 C C . PHE A 1 427 ? 18.012 3.851 6.605 1.00 83.62 427 PHE A C 1
ATOM 3461 O O . PHE A 1 427 ? 18.423 2.903 5.942 1.00 83.62 427 PHE A O 1
ATOM 3468 N N . GLN A 1 428 ? 18.730 4.964 6.786 1.00 84.31 428 GLN A N 1
ATOM 3469 C CA . GLN A 1 428 ? 20.045 5.145 6.171 1.00 84.31 428 GLN A CA 1
ATOM 3470 C C . GLN A 1 428 ? 21.034 4.073 6.645 1.00 84.31 428 GLN A C 1
ATOM 3472 O O . GLN A 1 428 ? 21.692 3.434 5.833 1.00 84.31 428 GLN A O 1
ATOM 3477 N N . VAL A 1 429 ? 21.069 3.792 7.951 1.00 85.44 429 VAL A N 1
ATOM 3478 C CA . VAL A 1 429 ? 21.924 2.732 8.511 1.00 85.44 429 VAL A CA 1
ATOM 3479 C C . VAL A 1 429 ? 21.560 1.346 7.962 1.00 85.44 429 VAL A C 1
ATOM 3481 O O . VAL A 1 429 ? 22.439 0.508 7.766 1.00 85.44 429 VAL A O 1
ATOM 3484 N N . ALA A 1 430 ? 20.275 1.072 7.734 1.00 84.75 430 ALA A N 1
ATOM 3485 C CA . ALA A 1 430 ? 19.806 -0.178 7.144 1.00 84.75 430 ALA A CA 1
ATOM 3486 C C . ALA A 1 430 ? 20.252 -0.329 5.682 1.00 84.75 430 ALA A C 1
ATOM 3488 O O . ALA A 1 430 ? 20.693 -1.416 5.298 1.00 84.75 430 ALA A O 1
ATOM 3489 N N . GLU A 1 431 ? 20.165 0.746 4.894 1.00 84.38 431 GLU A N 1
ATOM 3490 C CA . GLU A 1 431 ? 20.669 0.777 3.517 1.00 84.38 431 GLU A CA 1
ATOM 3491 C C . GLU A 1 431 ? 22.187 0.583 3.474 1.00 84.38 431 GLU A C 1
ATOM 3493 O O . GLU A 1 431 ? 22.664 -0.280 2.739 1.00 84.38 431 GLU A O 1
ATOM 3498 N N . ASP A 1 432 ? 22.935 1.288 4.327 1.00 86.69 432 ASP A N 1
ATOM 3499 C CA . ASP A 1 432 ? 24.399 1.192 4.395 1.00 86.69 432 ASP A CA 1
ATOM 3500 C C . ASP A 1 432 ? 24.872 -0.224 4.775 1.00 86.69 432 ASP A C 1
ATOM 3502 O O . ASP A 1 432 ? 25.948 -0.668 4.375 1.00 86.69 432 ASP A O 1
ATOM 3506 N N . ARG A 1 433 ? 24.055 -0.963 5.536 1.00 88.12 433 ARG A N 1
ATOM 3507 C CA . ARG A 1 433 ? 24.310 -2.360 5.924 1.00 88.12 433 ARG A CA 1
ATOM 3508 C C . ARG A 1 433 ? 23.829 -3.386 4.897 1.00 88.12 433 ARG A C 1
ATOM 3510 O O . ARG A 1 433 ? 23.964 -4.581 5.151 1.00 88.12 433 ARG A O 1
ATOM 3517 N N . GLY A 1 434 ? 23.258 -2.951 3.774 1.00 88.31 434 GLY A N 1
ATOM 3518 C CA . GLY A 1 434 ? 22.766 -3.845 2.727 1.00 88.31 434 GLY A CA 1
ATOM 3519 C C . GLY A 1 434 ? 21.614 -4.734 3.192 1.00 88.31 434 GLY A C 1
ATOM 3520 O O . GLY A 1 434 ? 21.543 -5.901 2.813 1.00 88.31 434 GLY A O 1
ATOM 3521 N N . MET A 1 435 ? 20.730 -4.219 4.050 1.00 87.94 435 MET A N 1
ATOM 3522 C CA . MET A 1 435 ? 19.586 -4.995 4.516 1.00 87.94 435 MET A CA 1
ATOM 3523 C C . MET A 1 435 ? 18.676 -5.401 3.359 1.00 87.94 435 MET A C 1
ATOM 3525 O O . MET A 1 435 ? 18.191 -4.558 2.601 1.00 87.94 435 MET A O 1
ATOM 3529 N N . ASP A 1 436 ? 18.341 -6.688 3.307 1.00 89.81 436 ASP A N 1
ATOM 3530 C CA . ASP A 1 436 ? 17.314 -7.183 2.403 1.00 89.81 436 ASP A CA 1
ATOM 3531 C C . ASP A 1 436 ? 15.913 -6.816 2.917 1.00 89.81 436 ASP A C 1
ATOM 3533 O O . ASP A 1 436 ? 15.252 -7.541 3.670 1.00 89.81 436 ASP A O 1
ATOM 3537 N N . ARG A 1 437 ? 15.449 -5.643 2.489 1.00 87.00 437 ARG A N 1
ATOM 3538 C CA . ARG A 1 437 ? 14.116 -5.115 2.803 1.00 87.00 437 ARG A CA 1
ATOM 3539 C C . ARG A 1 437 ? 13.000 -6.002 2.254 1.00 87.00 437 ARG A C 1
ATOM 3541 O O . ARG A 1 437 ? 11.910 -6.035 2.829 1.00 87.00 437 ARG A O 1
ATOM 3548 N N . ILE A 1 438 ? 13.246 -6.694 1.141 1.00 85.38 438 ILE A N 1
ATOM 3549 C CA . ILE A 1 438 ? 12.255 -7.555 0.493 1.00 85.38 438 ILE A CA 1
ATOM 3550 C C . ILE A 1 438 ? 12.054 -8.800 1.352 1.00 85.38 438 ILE A C 1
ATOM 3552 O O . ILE A 1 438 ? 10.916 -9.095 1.725 1.00 85.38 438 ILE A O 1
ATOM 3556 N N . ALA A 1 439 ? 13.140 -9.468 1.747 1.00 88.56 439 ALA A N 1
ATOM 3557 C CA . ALA A 1 439 ? 13.089 -10.583 2.690 1.00 88.56 439 ALA A CA 1
ATOM 3558 C C . ALA A 1 439 ? 12.447 -10.167 4.022 1.00 88.56 439 ALA A C 1
ATOM 3560 O O . ALA A 1 439 ? 11.618 -10.892 4.574 1.00 88.56 439 ALA A O 1
ATOM 3561 N N . HIS A 1 440 ? 12.751 -8.961 4.506 1.00 89.81 440 HIS A N 1
ATOM 3562 C CA . HIS A 1 440 ? 12.168 -8.447 5.741 1.00 89.81 440 HIS A CA 1
ATOM 3563 C C . HIS A 1 440 ? 10.643 -8.285 5.674 1.00 89.81 440 HIS A C 1
ATOM 3565 O O . HIS A 1 440 ? 9.919 -8.764 6.548 1.00 89.81 440 HIS A O 1
ATOM 3571 N N . LYS A 1 441 ? 10.134 -7.657 4.606 1.00 89.94 441 LYS A N 1
ATOM 3572 C CA . LYS A 1 441 ? 8.689 -7.542 4.361 1.00 89.94 441 LYS A CA 1
ATOM 3573 C C . LYS A 1 441 ? 8.029 -8.913 4.224 1.00 89.94 441 LYS A C 1
ATOM 3575 O O . LYS A 1 441 ? 6.951 -9.126 4.775 1.00 89.94 441 LYS A O 1
ATOM 3580 N N . ARG A 1 442 ? 8.672 -9.838 3.503 1.00 89.56 442 ARG A N 1
ATOM 3581 C CA . ARG A 1 442 ? 8.177 -11.209 3.298 1.00 89.56 442 ARG A CA 1
ATOM 3582 C C . ARG A 1 442 ? 8.020 -11.959 4.608 1.00 89.56 442 ARG A C 1
ATOM 3584 O O . ARG A 1 442 ? 6.993 -12.598 4.793 1.00 89.56 442 ARG A O 1
ATOM 3591 N N . LYS A 1 443 ? 8.971 -11.816 5.535 1.00 91.94 443 LYS A N 1
ATOM 3592 C CA . LYS A 1 443 ? 8.871 -12.405 6.874 1.00 91.94 443 LYS A CA 1
ATOM 3593 C C . LYS A 1 443 ? 7.589 -11.965 7.587 1.00 91.94 443 LYS A C 1
ATOM 3595 O O . LYS A 1 443 ? 6.805 -12.809 8.004 1.00 91.94 443 LYS A O 1
ATOM 3600 N N . TYR A 1 444 ? 7.333 -10.659 7.680 1.00 92.75 444 TYR A N 1
ATOM 3601 C CA . TYR A 1 444 ? 6.121 -10.160 8.341 1.00 92.75 444 TYR A CA 1
ATOM 3602 C C . TYR A 1 444 ? 4.837 -10.542 7.610 1.00 92.75 444 TYR A C 1
ATOM 3604 O O . TYR A 1 444 ? 3.821 -10.811 8.248 1.00 92.75 444 TYR A O 1
ATOM 3612 N N . LEU A 1 445 ? 4.882 -10.585 6.278 1.00 93.69 445 LEU A N 1
ATOM 3613 C CA . LEU A 1 445 ? 3.767 -11.056 5.470 1.00 93.69 445 LEU A CA 1
ATOM 3614 C C . LEU A 1 445 ? 3.453 -12.531 5.774 1.00 93.69 445 LEU A C 1
ATOM 3616 O O . LEU A 1 445 ? 2.296 -12.870 6.027 1.00 93.69 445 LEU A O 1
ATOM 3620 N N . ALA A 1 446 ? 4.477 -13.386 5.808 1.00 93.12 446 ALA A N 1
ATOM 3621 C CA . ALA A 1 446 ? 4.357 -14.804 6.127 1.00 93.12 446 ALA A CA 1
ATOM 3622 C C . ALA A 1 446 ? 3.838 -15.021 7.556 1.00 93.12 446 ALA A C 1
ATOM 3624 O O . ALA A 1 446 ? 2.890 -15.778 7.745 1.00 93.12 446 ALA A O 1
ATOM 3625 N N . GLU A 1 447 ? 4.368 -14.302 8.549 1.00 93.88 447 GLU A N 1
ATOM 3626 C CA . GLU A 1 447 ? 3.881 -14.354 9.935 1.00 93.88 447 GLU A CA 1
ATOM 3627 C C . GLU A 1 447 ? 2.409 -13.918 10.043 1.00 93.88 447 GLU A C 1
ATOM 3629 O O . GLU A 1 447 ? 1.593 -14.587 10.686 1.00 93.88 447 GLU A O 1
ATOM 3634 N N . ALA A 1 448 ? 2.037 -12.818 9.379 1.00 95.50 448 ALA A N 1
ATOM 3635 C CA . ALA A 1 448 ? 0.677 -12.295 9.412 1.00 95.50 448 ALA A CA 1
ATOM 3636 C C . ALA A 1 448 ? -0.333 -13.283 8.816 1.00 95.50 448 ALA A C 1
ATOM 3638 O O . ALA A 1 448 ? -1.364 -13.553 9.436 1.00 95.50 448 ALA A O 1
ATOM 3639 N N . PHE A 1 449 ? -0.046 -13.849 7.642 1.00 96.31 449 PHE A N 1
ATOM 3640 C CA . PHE A 1 449 ? -0.934 -14.821 7.001 1.00 96.31 449 PHE A CA 1
ATOM 3641 C C . PHE A 1 449 ? -0.872 -16.209 7.644 1.00 96.31 449 PHE A C 1
ATOM 3643 O O . PHE A 1 449 ? -1.908 -16.863 7.727 1.00 96.31 449 PHE A O 1
ATOM 3650 N N . GLY A 1 450 ? 0.281 -16.624 8.173 1.00 95.44 450 GLY A N 1
ATOM 3651 C CA . GLY A 1 450 ? 0.441 -17.870 8.927 1.00 95.44 450 GLY A CA 1
ATOM 3652 C C . GLY A 1 450 ? -0.352 -17.891 10.236 1.00 95.44 450 GLY A C 1
ATOM 3653 O O . GLY A 1 450 ? -0.739 -18.956 10.708 1.00 95.44 450 GLY A O 1
ATOM 3654 N N . SER A 1 451 ? -0.668 -16.717 10.796 1.00 96.44 451 SER A N 1
ATOM 3655 C CA . SER A 1 451 ? -1.551 -16.599 11.965 1.00 96.44 451 SER A CA 1
ATOM 3656 C C . SER A 1 451 ? -3.042 -16.808 11.655 1.00 96.44 451 SER A C 1
ATOM 3658 O O . SER A 1 451 ? -3.849 -16.949 12.577 1.00 96.44 451 SER A O 1
ATOM 3660 N N . LEU A 1 452 ? -3.442 -16.813 10.376 1.00 97.19 452 LEU A N 1
ATOM 3661 C CA . LEU A 1 452 ? -4.843 -16.954 9.990 1.00 97.19 452 LEU A CA 1
ATOM 3662 C C . LEU A 1 452 ? -5.266 -18.431 9.929 1.00 97.19 452 LEU A C 1
ATOM 3664 O O . LEU A 1 452 ? -4.564 -19.255 9.347 1.00 97.19 452 LEU A O 1
ATOM 3668 N N . PRO A 1 453 ? -6.471 -18.777 10.420 1.00 97.69 453 PRO A N 1
ATOM 3669 C CA . PRO A 1 453 ? -7.069 -20.084 10.174 1.00 97.69 453 PRO A CA 1
ATOM 3670 C C . PRO A 1 453 ? -7.159 -20.426 8.679 1.00 97.69 453 PRO A C 1
ATOM 3672 O O . PRO A 1 453 ? -7.569 -19.584 7.874 1.00 97.69 453 PRO A O 1
ATOM 3675 N N . GLN A 1 454 ? -6.896 -21.690 8.325 1.00 96.81 454 GLN A N 1
ATOM 3676 C CA . GLN A 1 454 ? -6.854 -22.155 6.930 1.00 96.81 454 GLN A CA 1
ATOM 3677 C C . GLN A 1 454 ? -8.106 -21.778 6.120 1.00 96.81 454 GLN A C 1
ATOM 3679 O O . GLN A 1 454 ? -7.996 -21.251 5.020 1.00 96.81 454 GLN A O 1
ATOM 3684 N N . HIS A 1 455 ? -9.305 -21.931 6.690 1.00 97.94 455 HIS A N 1
ATOM 3685 C CA . HIS A 1 455 ? -10.557 -21.587 6.001 1.00 97.94 455 HIS A CA 1
ATOM 3686 C C . HIS A 1 455 ? -10.682 -20.089 5.642 1.00 97.94 455 HIS A C 1
ATOM 3688 O O . HIS A 1 455 ? -11.354 -19.729 4.670 1.00 97.94 455 HIS A O 1
ATOM 3694 N N . ILE A 1 456 ? -10.051 -19.196 6.419 1.00 98.19 456 ILE A N 1
ATOM 3695 C CA . ILE A 1 456 ? -9.985 -17.761 6.108 1.00 98.19 456 ILE A CA 1
ATOM 3696 C C . ILE A 1 456 ? -9.014 -17.546 4.948 1.00 98.19 456 ILE A C 1
ATOM 3698 O O . ILE A 1 456 ? -9.355 -16.837 4.001 1.00 98.19 456 ILE A O 1
ATOM 3702 N N . LEU A 1 457 ? -7.848 -18.195 4.990 1.00 97.44 457 LEU A N 1
ATOM 3703 C CA . LEU A 1 457 ? -6.865 -18.178 3.905 1.00 97.44 457 LEU A CA 1
ATOM 3704 C C . LEU A 1 457 ? -7.463 -18.680 2.586 1.00 97.44 457 LEU A C 1
ATOM 3706 O O . LEU A 1 457 ? -7.338 -18.004 1.568 1.00 97.44 457 LEU A O 1
ATOM 3710 N N . ASP A 1 458 ? -8.195 -19.791 2.605 1.00 97.38 458 ASP A N 1
ATOM 3711 C CA . ASP A 1 458 ? -8.876 -20.336 1.425 1.00 97.38 458 ASP A CA 1
ATOM 3712 C C . ASP A 1 458 ? -9.918 -19.354 0.875 1.00 97.38 458 ASP A C 1
ATOM 3714 O O . ASP A 1 458 ? -10.047 -19.168 -0.337 1.00 97.38 458 ASP A O 1
ATOM 3718 N N . SER A 1 459 ? -10.626 -18.650 1.765 1.00 98.12 459 SER A N 1
ATOM 3719 C CA . SER A 1 459 ? -11.578 -17.605 1.377 1.00 98.12 459 SER A CA 1
ATOM 3720 C C . SER A 1 459 ? -10.885 -16.405 0.721 1.00 98.12 459 SER A C 1
ATOM 3722 O O . SER A 1 459 ? -11.420 -15.844 -0.239 1.00 98.12 459 SER A O 1
ATOM 3724 N N . VAL A 1 460 ? -9.688 -16.029 1.185 1.00 97.81 460 VAL A N 1
ATOM 3725 C CA . VAL A 1 460 ? -8.846 -15.010 0.535 1.00 97.81 460 VAL A CA 1
ATOM 3726 C C . VAL A 1 460 ? -8.391 -15.508 -0.835 1.00 97.81 460 VAL A C 1
ATOM 3728 O O . VAL A 1 460 ? -8.663 -14.844 -1.835 1.00 97.81 460 VAL A O 1
ATOM 3731 N N . LYS A 1 461 ? -7.804 -16.710 -0.914 1.00 97.25 461 LYS A N 1
ATOM 3732 C CA . LYS A 1 461 ? -7.361 -17.331 -2.175 1.00 97.25 461 LYS A CA 1
ATOM 3733 C C . LYS A 1 461 ? -8.491 -17.378 -3.208 1.00 97.25 461 LYS A C 1
ATOM 3735 O O . LYS A 1 461 ? -8.264 -17.095 -4.381 1.00 97.25 461 LYS A O 1
ATOM 3740 N N . LYS A 1 462 ? -9.718 -17.672 -2.768 1.00 97.44 462 LYS A N 1
ATOM 3741 C CA . LYS A 1 462 ? -10.924 -17.656 -3.606 1.00 97.44 462 LYS A CA 1
ATOM 3742 C C . LYS A 1 462 ? -11.335 -16.244 -4.032 1.00 97.44 462 LYS A C 1
ATOM 3744 O O . LYS A 1 462 ? -11.661 -16.029 -5.195 1.00 97.44 462 LYS A O 1
ATOM 3749 N N . LYS A 1 463 ? -11.326 -15.261 -3.124 1.00 97.19 463 LYS A N 1
ATOM 3750 C CA . LYS A 1 463 ? -11.725 -13.877 -3.445 1.00 97.19 463 LYS A CA 1
ATOM 3751 C C . LYS A 1 463 ? -10.820 -13.242 -4.512 1.00 97.19 463 LYS A C 1
ATOM 3753 O O . LYS A 1 463 ? -11.335 -12.551 -5.393 1.00 97.19 463 LYS A O 1
ATOM 3758 N N . TYR A 1 464 ? -9.511 -13.489 -4.442 1.00 97.50 464 TYR A N 1
ATOM 3759 C CA . TYR A 1 464 ? -8.501 -12.924 -5.351 1.00 97.50 464 TYR A CA 1
ATOM 3760 C C . TYR A 1 464 ? -8.065 -13.885 -6.463 1.00 97.50 464 TYR A C 1
ATOM 3762 O O . TYR A 1 464 ? -7.108 -13.595 -7.170 1.00 97.50 464 TYR A O 1
ATOM 3770 N N . GLU A 1 465 ? -8.769 -15.003 -6.665 1.00 97.25 465 GLU A N 1
ATOM 3771 C CA . GLU A 1 465 ? -8.410 -16.034 -7.651 1.00 97.25 465 GLU A CA 1
ATOM 3772 C C . GLU A 1 465 ? -8.107 -15.466 -9.043 1.00 97.25 465 GLU A C 1
ATOM 3774 O O . GLU A 1 465 ? -7.116 -15.834 -9.672 1.00 97.25 465 GLU A O 1
ATOM 3779 N N . MET A 1 466 ? -8.928 -14.523 -9.499 1.00 97.06 466 MET A N 1
ATOM 3780 C CA . MET A 1 466 ? -8.727 -13.882 -10.794 1.00 97.06 466 MET A CA 1
ATOM 3781 C C . MET A 1 466 ? -7.500 -12.975 -10.828 1.00 97.06 466 MET A C 1
ATOM 3783 O O . MET A 1 466 ? -6.833 -12.959 -11.852 1.00 97.06 466 MET A O 1
ATOM 3787 N N . ASP A 1 467 ? -7.166 -12.263 -9.749 1.00 97.06 467 ASP A N 1
ATOM 3788 C CA . ASP A 1 467 ? -5.945 -11.445 -9.710 1.00 97.06 467 ASP A CA 1
ATOM 3789 C C . ASP A 1 467 ? -4.699 -12.339 -9.777 1.00 97.06 467 ASP A C 1
ATOM 3791 O O . ASP A 1 467 ? -3.770 -12.035 -10.524 1.00 97.06 467 ASP A O 1
ATOM 3795 N N . PHE A 1 468 ? -4.703 -13.478 -9.068 1.00 97.50 468 PHE A N 1
ATOM 3796 C CA . PHE A 1 468 ? -3.610 -14.452 -9.150 1.00 97.50 468 PHE A CA 1
ATOM 3797 C C . PHE A 1 468 ? -3.412 -14.958 -10.582 1.00 97.50 468 PHE A C 1
ATOM 3799 O O . PHE A 1 468 ? -2.289 -14.958 -11.082 1.00 97.50 468 PHE A O 1
ATOM 3806 N N . ARG A 1 469 ? -4.504 -15.331 -11.266 1.00 97.12 469 ARG A N 1
ATOM 3807 C CA . ARG A 1 469 ? -4.460 -15.814 -12.656 1.00 97.12 469 ARG A CA 1
ATOM 3808 C C . ARG A 1 469 ? -4.052 -14.716 -13.641 1.00 97.12 469 ARG A C 1
ATOM 3810 O O . ARG A 1 469 ? -3.092 -14.892 -14.381 1.00 97.12 469 ARG A O 1
ATOM 3817 N N . LEU A 1 470 ? -4.757 -13.583 -13.633 1.00 96.62 470 LEU A N 1
ATOM 3818 C CA . LEU A 1 470 ? -4.562 -12.481 -14.584 1.00 96.62 470 LEU A CA 1
ATOM 3819 C C . LEU A 1 470 ? -3.150 -11.919 -14.516 1.00 96.62 470 LEU A C 1
ATOM 3821 O O . LEU A 1 470 ? -2.530 -11.663 -15.544 1.00 96.62 470 LEU A O 1
ATOM 3825 N N . PHE A 1 471 ? -2.644 -11.722 -13.303 1.00 96.56 471 PHE A N 1
ATOM 3826 C CA . PHE A 1 471 ? -1.368 -11.055 -13.108 1.00 96.56 471 PHE A CA 1
ATOM 3827 C C . PHE A 1 471 ? -0.238 -12.027 -12.831 1.00 96.56 471 PHE A C 1
ATOM 3829 O O . PHE A 1 471 ? 0.881 -11.558 -12.689 1.00 96.56 471 PHE A O 1
ATOM 3836 N N . GLY A 1 472 ? -0.478 -13.344 -12.816 1.00 95.50 472 GLY A N 1
ATOM 3837 C CA . GLY A 1 472 ? 0.534 -14.380 -12.600 1.00 95.50 472 GLY A CA 1
ATOM 3838 C C . GLY A 1 472 ? 1.227 -14.269 -11.242 1.00 95.50 472 GLY A C 1
ATOM 3839 O O . GLY A 1 472 ? 2.461 -14.298 -11.199 1.00 95.50 472 GLY A O 1
ATOM 3840 N N . TYR A 1 473 ? 0.451 -14.042 -10.182 1.00 95.38 473 TYR A N 1
ATOM 3841 C CA . TYR A 1 473 ? 0.922 -14.063 -8.794 1.00 95.38 473 TYR A CA 1
ATOM 3842 C C . TYR A 1 473 ? 0.788 -15.470 -8.201 1.00 95.38 473 TYR A C 1
ATOM 3844 O O . TYR A 1 473 ? -0.090 -16.243 -8.595 1.00 95.38 473 TYR A O 1
ATOM 3852 N N . GLU A 1 474 ? 1.651 -15.795 -7.243 1.00 92.75 474 GLU A N 1
ATOM 3853 C CA . GLU A 1 474 ? 1.633 -17.080 -6.545 1.00 92.75 474 GLU A CA 1
ATOM 3854 C C . GLU A 1 474 ? 0.444 -17.158 -5.580 1.00 92.75 474 GLU A C 1
ATOM 3856 O O . GLU A 1 474 ? 0.084 -16.188 -4.915 1.00 92.75 474 GLU A O 1
ATOM 3861 N N . ARG A 1 475 ? -0.205 -18.327 -5.516 1.00 91.06 475 ARG A N 1
ATOM 3862 C CA . ARG A 1 475 ? -1.405 -18.525 -4.685 1.00 91.06 475 ARG A CA 1
ATOM 3863 C C . ARG A 1 475 ? -1.083 -18.938 -3.256 1.00 91.06 475 ARG A C 1
ATOM 3865 O O . ARG A 1 475 ? -2.007 -18.940 -2.438 1.00 91.06 475 ARG A O 1
ATOM 3872 N N . ASP A 1 476 ? 0.150 -19.351 -2.964 1.00 88.12 476 ASP A N 1
ATOM 3873 C CA . ASP A 1 476 ? 0.500 -19.899 -1.660 1.00 88.12 476 ASP A CA 1
ATOM 3874 C C . ASP A 1 476 ? 1.411 -18.972 -0.850 1.00 88.12 476 ASP A C 1
ATOM 3876 O O . ASP A 1 476 ? 2.535 -18.701 -1.267 1.00 88.12 476 ASP A O 1
ATOM 3880 N N . PRO A 1 477 ? 0.971 -18.510 0.335 1.00 78.75 477 PRO A N 1
ATOM 3881 C CA . PRO A 1 477 ? 1.809 -17.709 1.218 1.00 78.75 477 PRO A CA 1
ATOM 3882 C C . PRO A 1 477 ? 3.119 -18.381 1.636 1.00 78.75 477 PRO A C 1
ATOM 3884 O O . PRO A 1 477 ? 4.085 -17.693 1.947 1.00 78.75 477 PRO A O 1
ATOM 3887 N N . SER A 1 478 ? 3.182 -19.715 1.654 1.00 75.88 478 SER A N 1
ATOM 3888 C CA . SER A 1 478 ? 4.421 -20.432 1.985 1.00 75.88 478 SER A CA 1
ATOM 3889 C C . SER A 1 478 ? 5.545 -20.187 0.979 1.00 75.88 478 SER A C 1
ATOM 3891 O O . SER A 1 478 ? 6.714 -20.387 1.300 1.00 75.88 478 SER A O 1
ATOM 3893 N N . ASP A 1 479 ? 5.215 -19.753 -0.236 1.00 71.88 479 ASP A N 1
ATOM 3894 C CA . ASP A 1 479 ? 6.207 -19.496 -1.277 1.00 71.88 479 ASP A CA 1
ATOM 3895 C C . ASP A 1 479 ? 6.845 -18.099 -1.148 1.00 71.88 479 ASP A C 1
ATOM 3897 O O . ASP A 1 479 ? 7.870 -17.819 -1.780 1.00 71.88 479 ASP A O 1
ATOM 3901 N N . PHE A 1 480 ? 6.358 -17.260 -0.217 1.00 75.00 480 PHE A N 1
ATOM 3902 C CA . PHE A 1 480 ? 7.038 -16.013 0.154 1.00 75.00 480 PHE A CA 1
ATOM 3903 C C . PHE A 1 480 ? 8.472 -16.245 0.640 1.00 75.00 480 PHE A C 1
ATOM 3905 O O . PHE A 1 480 ? 9.308 -15.363 0.471 1.00 75.00 480 PHE A O 1
ATOM 3912 N N . GLU A 1 481 ? 8.776 -17.413 1.208 1.00 66.56 481 GLU A N 1
ATOM 3913 C CA . GLU A 1 481 ? 10.133 -17.756 1.652 1.00 66.56 481 GLU A CA 1
ATOM 3914 C C . GLU A 1 481 ? 11.039 -18.235 0.504 1.00 66.56 481 GLU A C 1
ATOM 3916 O O . GLU A 1 481 ? 12.260 -18.170 0.621 1.00 66.56 481 GLU A O 1
ATOM 3921 N N . LYS A 1 482 ? 10.466 -18.697 -0.617 1.00 57.06 482 LYS A N 1
ATOM 3922 C CA . LYS A 1 482 ? 11.206 -19.387 -1.691 1.00 57.06 482 LYS A CA 1
ATOM 3923 C C . LYS A 1 482 ? 11.521 -18.522 -2.907 1.00 57.06 482 LYS A C 1
ATOM 3925 O O . LYS A 1 482 ? 12.426 -18.862 -3.661 1.00 57.06 482 LYS A O 1
ATOM 3930 N N . SER A 1 483 ? 10.794 -17.428 -3.122 1.00 51.16 483 SER A N 1
ATOM 3931 C CA . SER A 1 483 ? 10.952 -16.556 -4.294 1.00 51.16 483 SER A CA 1
ATOM 3932 C C . SER A 1 483 ? 12.167 -15.615 -4.171 1.00 51.16 483 SER A C 1
ATOM 3934 O O . SER A 1 483 ? 12.011 -14.396 -4.127 1.00 51.16 483 SER A O 1
ATOM 3936 N N . SER A 1 484 ? 13.386 -16.155 -4.071 1.00 40.25 484 SER A N 1
ATOM 3937 C CA . SER A 1 484 ? 14.643 -15.377 -4.028 1.00 40.25 484 SER A CA 1
ATOM 3938 C C . SER A 1 484 ? 15.465 -15.570 -5.293 1.00 40.25 484 SER A C 1
ATOM 3940 O O . SER A 1 484 ? 15.765 -16.743 -5.606 1.00 40.25 484 SER A O 1
#